Protein AF-A0A7S0FBR9-F1 (afdb_monomer)

Foldseek 3Di:
DVVQLVVQLVQLVVLLVDALALPADVVQLVVVLVLLVVADFKKFWKWAWDAASSRFIDIFIWIHSQQWIWFQASQNHQQTAIDIGGDPDDPVRIDTDDMATCDPQLSVLSSLNGRGRSHHLFQHGRQQSSLCSRAVFRADPLCFVVRRSVVSNVVVCPVPPCNLNGRPDGPSSDDDDDKDALANVDAAQWAFDAKDQADDCCLAPVQEAEEEEAAAQPLCLQVLVCLNGSMNRDDDDPDPARPDNGKMWTWTWHQFLNDIHIYIYIDADGQPHVSDDNVRSLRRVLSNCLRHHQWHFAYEYGAEDDDDPSRLVSLLVVCVLLVCVPDCNVLRYAYEHEQCLPPDPVVQVVVLVVSCVSNVRDWDWDWFFPCSASLCVSVVHPHGDIDIATSGGYAYDDPPDHCVSRVVRSSNSRRNRRYGDPDTRGSDSPPDPPPD

InterPro domains:
  IPR006703 AIG1-type guanine nucleotide-binding (G) domain [PF04548] (210-356)
  IPR027417 P-loop containing nucleoside triphosphate hydrolase [G3DSA:3.40.50.300] (208-371)
  IPR027417 P-loop containing nucleoside triphosphate hydrolase [SSF52540] (207-359)
  IPR045058 GTPase GIMA/IAN/Toc [PTHR10903] (210-354)

Radius of gyration: 23.13 Å; Cα contacts (8 Å, |Δi|>4): 843; chains: 1; bounding box: 63×44×62 Å

pLDDT: mean 87.56, std 11.51, range [26.27, 97.88]

Nearest PDB structures (foldseek):
  3zjc-assembly3_E  TM=7.339E-01  e=1.120E-08  Homo sapiens
  3zjc-assembly4_C  TM=7.347E-01  e=1.974E-08  Homo sapiens
  3zjc-assembly2_B  TM=7.304E-01  e=1.974E-08  Homo sapiens
  6z3e-assembly1_A  TM=7.157E-01  e=1.434E-07  Homo sapiens
  3zjc-assembly5_D  TM=6.603E-01  e=1.166E-06  Homo sapiens

Secondary structure (DSSP, 8-state):
-HHHHHHHHHHHHHHHSS-SS----HHHHHHHHHHHTT--SEEEEEEEEEE-TTS-EEEEEEEE-SSEEEEETTSSSTT--EEEEE----GGGSEEEEEEE--HHHHHHHHHHTT----BTTTB-HHHHHHHHHHS----GGGSTT-HHHHHHHHHHTT-TTGGGTTPPPGGGSPPP---BSSTTS--SSEEEEEESS--HHHHHSS-EEEEEE-BTTSSHHHHHHHHTTB--S-----SS-S--S-EEEEEEEEETTEEEEEEEEEPPPBT-TTS-HHHHHHHHHHHHHHH-SEESEEEEEE-SPPPHHHHHHHHHHHHHTTTTSTTGGGGEEEEE---TTS-HHHHHHHHHHHHHHHTPPP-EEEEEGGGSHHHHHTT----PEEEEESEEE----TT--HHHHHHHHHHHHHHHS---SSPEE--SS------

Sequence (436 aa):
MGSQNSALVNEEKKTWDLPHSLQIDNTRKFEQEKLLTRFKQDLFLCWVPYNLASGMPARHYFITDWSQMITFGNGTSVAARVEVKPCSYSKDQVSTEKCVKCSDEVRSRMAEVCGAKGHSFCLRNSEHMCKYIATGSWVSTQMFPQGFLMDIFKPAMDGHQKMPLINTPPEELKKKHIVRPVYPDQGHYVKYIGTKTVLLDEEANRGSFNVVLLGPTGSGKSSLINLLYNRTVCPSAASPTSVTRHMRITQGTAIVSGVERAVNIIDSIGFCDSELTPSEVMTAIKQHLKLTFLEVDKVVMVCSGRLEVAQQTAMRQIMAWLKYSEGMNHANFVIVYNKADALSEAHREEYLAQVCTLLGAKSSHLKTEKSLLPSSRLKGLTANPTNVMPLQIAVGFPPNEPYAKVMEDHQLLLDVILHETAKRLRIDPQSSCVLL

Structure (mmCIF, N/CA/C/O backbone):
data_AF-A0A7S0FBR9-F1
#
_entry.id   AF-A0A7S0FBR9-F1
#
loop_
_atom_site.group_PDB
_atom_site.id
_atom_site.type_symbol
_atom_site.label_atom_id
_atom_site.label_alt_id
_atom_site.label_comp_id
_atom_site.label_asym_id
_atom_site.label_entity_id
_atom_site.label_seq_id
_atom_site.pdbx_PDB_ins_code
_atom_site.Cartn_x
_atom_site.Cartn_y
_atom_site.Cartn_z
_atom_site.occupancy
_atom_site.B_iso_or_equiv
_atom_site.auth_seq_id
_atom_site.auth_comp_id
_atom_site.auth_asym_id
_atom_site.auth_atom_id
_atom_site.pdbx_PDB_model_num
ATOM 1 N N . MET A 1 1 ? 16.342 21.714 -27.115 1.00 46.44 1 MET A N 1
ATOM 2 C CA . MET A 1 1 ? 15.858 20.983 -25.920 1.00 46.44 1 MET A CA 1
ATOM 3 C C . MET A 1 1 ? 14.335 21.055 -25.750 1.00 46.44 1 MET A C 1
ATOM 5 O O . MET A 1 1 ? 13.734 20.010 -25.550 1.00 46.44 1 MET A O 1
ATOM 9 N N . GLY A 1 2 ? 13.675 22.216 -25.902 1.00 55.00 2 GLY A N 1
ATOM 10 C CA . GLY A 1 2 ? 12.210 22.328 -25.718 1.00 55.00 2 GLY A CA 1
ATOM 11 C C . GLY A 1 2 ? 11.325 21.502 -26.676 1.00 55.00 2 GLY A C 1
ATOM 12 O O . GLY A 1 2 ? 10.331 20.928 -26.242 1.00 55.00 2 GLY A O 1
ATOM 13 N N . SER A 1 3 ? 11.693 21.370 -27.957 1.00 58.66 3 SER A N 1
ATOM 14 C CA . SER A 1 3 ? 10.888 20.640 -28.958 1.00 58.66 3 SER A CA 1
ATOM 15 C C . SER A 1 3 ? 10.931 19.113 -28.804 1.00 58.66 3 SER A C 1
ATOM 17 O O . SER A 1 3 ? 9.904 18.454 -28.939 1.00 58.66 3 SER A O 1
ATOM 19 N N . GLN A 1 4 ? 12.093 18.541 -28.476 1.00 58.50 4 GLN A N 1
ATOM 20 C CA . GLN A 1 4 ? 12.256 17.092 -28.291 1.00 58.50 4 GLN A CA 1
ATOM 21 C C . GLN A 1 4 ? 11.652 16.592 -26.971 1.00 58.50 4 GLN A C 1
ATOM 23 O O . GLN A 1 4 ? 11.075 15.507 -26.946 1.00 58.50 4 GLN A O 1
ATOM 28 N N . ASN A 1 5 ? 11.704 17.394 -25.898 1.00 67.38 5 ASN A N 1
ATOM 29 C CA . ASN A 1 5 ? 10.950 17.112 -24.670 1.00 67.38 5 ASN A CA 1
ATOM 30 C C . ASN A 1 5 ? 9.440 17.067 -24.954 1.00 67.38 5 ASN A C 1
ATOM 32 O O . ASN A 1 5 ? 8.764 16.136 -24.525 1.00 67.38 5 ASN A O 1
ATOM 36 N N . SER A 1 6 ? 8.921 18.020 -25.737 1.00 74.25 6 SER A N 1
ATOM 37 C CA . SER A 1 6 ? 7.511 18.027 -26.151 1.00 74.25 6 SER A CA 1
ATOM 38 C C . SER A 1 6 ? 7.137 16.776 -26.957 1.00 74.25 6 SER A C 1
ATOM 40 O O . SER A 1 6 ? 6.107 16.162 -26.692 1.00 74.25 6 SER A O 1
ATOM 42 N N . ALA A 1 7 ? 7.995 16.331 -27.883 1.00 82.81 7 ALA A N 1
ATOM 43 C CA . ALA A 1 7 ? 7.756 15.114 -28.661 1.00 82.81 7 ALA A CA 1
ATOM 44 C C . ALA A 1 7 ? 7.658 13.855 -27.781 1.00 82.81 7 ALA A C 1
ATOM 46 O O . ALA A 1 7 ? 6.695 13.103 -27.917 1.00 82.81 7 ALA A O 1
ATOM 47 N N . LEU A 1 8 ? 8.597 13.665 -26.845 1.00 84.88 8 LEU A N 1
ATOM 48 C CA . LEU A 1 8 ? 8.590 12.533 -25.912 1.00 84.88 8 LEU A CA 1
ATOM 49 C C . LEU A 1 8 ? 7.346 12.543 -25.014 1.00 84.88 8 LEU A C 1
ATOM 51 O O . LEU A 1 8 ? 6.692 11.518 -24.846 1.00 84.88 8 LEU A O 1
ATOM 55 N N . VAL A 1 9 ? 6.990 13.710 -24.470 1.00 88.19 9 VAL A N 1
ATOM 56 C CA . VAL A 1 9 ? 5.781 13.881 -23.651 1.00 88.19 9 VAL A CA 1
ATOM 57 C C . VAL A 1 9 ? 4.522 13.567 -24.458 1.00 88.19 9 VAL A C 1
ATOM 59 O O . VAL A 1 9 ? 3.623 12.903 -23.952 1.00 88.19 9 VAL A O 1
ATOM 62 N N . ASN A 1 10 ? 4.446 14.001 -25.716 1.00 88.06 10 ASN A N 1
ATOM 63 C CA . ASN A 1 10 ? 3.305 13.709 -26.583 1.00 88.06 10 ASN A CA 1
ATOM 64 C C . ASN A 1 10 ? 3.215 12.223 -26.947 1.00 88.06 10 ASN A C 1
ATOM 66 O O . ASN A 1 10 ? 2.115 11.696 -27.090 1.00 88.06 10 ASN A O 1
ATOM 70 N N . GLU A 1 11 ? 4.348 11.537 -27.098 1.00 87.94 11 GLU A N 1
ATOM 71 C CA . GLU A 1 11 ? 4.377 10.089 -27.307 1.00 87.94 11 GLU A CA 1
ATOM 72 C C . GLU A 1 11 ? 3.909 9.338 -26.054 1.00 87.94 11 GLU A C 1
ATOM 74 O O . GLU A 1 11 ? 3.064 8.449 -26.142 1.00 87.94 11 GLU A O 1
ATOM 79 N N . GLU A 1 12 ? 4.391 9.753 -24.884 1.00 90.94 12 GLU A N 1
ATOM 80 C CA . GLU A 1 12 ? 4.019 9.192 -23.586 1.00 90.94 12 GLU A CA 1
ATOM 81 C C . GLU A 1 12 ? 2.529 9.420 -23.276 1.00 90.94 12 GLU A C 1
ATOM 83 O O . GLU A 1 12 ? 1.862 8.492 -22.819 1.00 90.94 12 GLU A O 1
ATOM 88 N N . LYS A 1 13 ? 1.962 10.587 -23.618 1.00 90.19 13 LYS A N 1
ATOM 89 C CA . LYS A 1 13 ? 0.523 10.886 -23.475 1.00 90.19 13 LYS A CA 1
ATOM 90 C C . LYS A 1 13 ? -0.373 9.858 -24.162 1.00 90.19 13 LYS A C 1
ATOM 92 O O . LYS A 1 13 ? -1.368 9.442 -23.579 1.00 90.19 13 LYS A O 1
ATOM 97 N N . LYS A 1 14 ? 0.023 9.357 -25.339 1.00 89.88 14 LYS A N 1
ATOM 98 C CA . LYS A 1 14 ? -0.728 8.300 -26.043 1.00 89.88 14 LYS A CA 1
ATOM 99 C C . LYS A 1 14 ? -0.854 7.026 -25.205 1.00 89.88 14 LYS A C 1
ATOM 101 O O . LYS A 1 14 ? -1.811 6.277 -25.361 1.00 89.88 14 LYS A O 1
ATOM 106 N N . THR A 1 15 ? 0.102 6.761 -24.312 1.00 89.00 15 THR A N 1
ATOM 107 C CA . THR A 1 15 ? 0.052 5.608 -23.400 1.00 89.00 15 THR A CA 1
ATOM 108 C C . THR A 1 15 ? -0.867 5.840 -22.199 1.00 89.00 15 THR A C 1
ATOM 110 O O . THR A 1 15 ? -1.309 4.869 -21.578 1.00 89.00 15 THR A O 1
ATOM 113 N N . TRP A 1 16 ? -1.157 7.101 -21.865 1.00 88.56 16 TRP A N 1
ATOM 114 C CA . TRP A 1 16 ? -2.051 7.485 -20.773 1.00 88.56 16 TRP A CA 1
ATOM 115 C C . TRP A 1 16 ? -3.523 7.384 -21.172 1.00 88.56 16 TRP A C 1
ATOM 117 O O . TRP A 1 16 ? -4.364 7.170 -20.304 1.00 88.56 16 TRP A O 1
ATOM 127 N N . ASP A 1 17 ? -3.836 7.465 -22.464 1.00 84.06 17 ASP A N 1
ATOM 128 C CA . ASP A 1 17 ? -5.194 7.233 -22.977 1.00 84.06 17 ASP A CA 1
ATOM 129 C C . ASP A 1 17 ? -5.582 5.745 -22.961 1.00 84.06 17 ASP A C 1
ATOM 131 O O . ASP A 1 17 ? -6.758 5.387 -23.029 1.00 84.06 17 ASP A O 1
ATOM 135 N N . LEU A 1 18 ? -4.597 4.854 -22.828 1.00 87.62 18 LEU A N 1
ATOM 136 C CA . LEU A 1 18 ? -4.809 3.412 -22.789 1.00 87.62 18 LEU A CA 1
ATOM 137 C C . LEU A 1 18 ? -5.137 2.908 -21.366 1.00 87.62 18 LEU A C 1
ATOM 139 O O . LEU A 1 18 ? -4.832 3.561 -20.355 1.00 87.62 18 LEU A O 1
ATOM 143 N N . PRO A 1 19 ? -5.745 1.710 -21.245 1.00 89.94 19 PRO A N 1
ATOM 144 C CA . PRO A 1 19 ? -5.889 1.026 -19.963 1.00 89.94 19 PRO A CA 1
ATOM 145 C C . PRO A 1 19 ? -4.542 0.844 -19.251 1.00 89.94 19 PRO A C 1
ATOM 147 O O . PRO A 1 19 ? -3.495 0.708 -19.888 1.00 89.94 19 PRO A O 1
ATOM 150 N N . HIS A 1 20 ? -4.560 0.812 -17.913 1.00 92.31 20 HIS A N 1
ATOM 151 C CA . HIS A 1 20 ? -3.345 0.616 -17.116 1.00 92.31 20 HIS A CA 1
ATOM 152 C C . HIS A 1 20 ? -2.893 -0.848 -17.131 1.00 92.31 20 HIS A C 1
ATOM 154 O O . HIS A 1 20 ? -3.132 -1.603 -16.195 1.00 92.31 20 HIS A O 1
ATOM 160 N N . SER A 1 21 ? -2.283 -1.250 -18.242 1.00 94.19 21 SER A N 1
ATOM 161 C CA . SER A 1 21 ? -2.030 -2.646 -18.600 1.00 94.19 21 SER A CA 1
ATOM 162 C C . SER A 1 21 ? -0.636 -2.815 -19.208 1.00 94.19 21 SER A C 1
ATOM 164 O O . SER A 1 21 ? -0.126 -1.929 -19.900 1.00 94.19 21 SER A O 1
ATOM 166 N N . LEU A 1 22 ? -0.024 -3.973 -18.957 1.00 95.12 22 LEU A N 1
ATOM 167 C CA . LEU A 1 22 ? 1.226 -4.419 -19.582 1.00 95.12 22 LEU A CA 1
ATOM 168 C C . LEU A 1 22 ? 1.054 -4.825 -21.053 1.00 95.12 22 LEU A C 1
ATOM 170 O O . LEU A 1 22 ? 2.051 -4.981 -21.763 1.00 95.12 22 LEU A O 1
ATOM 174 N N . GLN A 1 23 ? -0.189 -4.969 -21.517 1.00 94.81 23 GLN A N 1
ATOM 175 C CA . GLN A 1 23 ? -0.559 -5.336 -22.883 1.00 94.81 23 GLN A CA 1
ATOM 176 C C . GLN A 1 23 ? 0.119 -6.636 -23.341 1.00 94.81 23 GLN A C 1
ATOM 178 O O . GLN A 1 23 ? 0.731 -6.683 -24.405 1.00 94.81 23 GLN A O 1
ATOM 183 N N . ILE A 1 24 ? 0.052 -7.682 -22.517 1.00 96.31 24 ILE A N 1
ATOM 184 C CA . ILE A 1 24 ? 0.791 -8.934 -22.730 1.00 96.31 24 ILE A CA 1
ATOM 185 C C . ILE A 1 24 ? 0.523 -9.539 -24.119 1.00 96.31 24 ILE A C 1
ATOM 187 O O . ILE A 1 24 ? -0.613 -9.836 -24.488 1.00 96.31 24 ILE A O 1
ATOM 191 N N . ASP A 1 25 ? 1.595 -9.761 -24.877 1.00 96.75 25 ASP A N 1
ATOM 192 C CA . ASP A 1 25 ? 1.605 -10.593 -26.077 1.00 96.75 25 ASP A CA 1
ATOM 193 C C . ASP A 1 25 ? 1.831 -12.056 -25.673 1.00 96.75 25 ASP A C 1
ATOM 195 O O . ASP A 1 25 ? 2.936 -12.443 -25.288 1.00 96.75 25 ASP A O 1
ATOM 199 N N . ASN A 1 26 ? 0.774 -12.870 -25.751 1.00 96.31 26 ASN A N 1
ATOM 200 C CA . ASN A 1 26 ? 0.806 -14.266 -25.304 1.00 96.31 26 ASN A CA 1
ATOM 201 C C . ASN A 1 26 ? 1.769 -15.145 -26.115 1.00 96.31 26 ASN A C 1
ATOM 203 O O . ASN A 1 26 ? 2.343 -16.081 -25.559 1.00 96.31 26 ASN A O 1
ATOM 207 N N . THR A 1 27 ? 1.989 -14.837 -27.397 1.00 96.38 27 THR A N 1
ATOM 208 C CA . THR A 1 27 ? 2.931 -15.589 -28.239 1.00 96.38 27 THR A CA 1
ATOM 209 C C . THR A 1 27 ? 4.352 -15.358 -27.741 1.00 96.38 27 THR A C 1
ATOM 211 O O . THR A 1 27 ? 5.074 -16.305 -27.434 1.00 96.38 27 THR A O 1
ATOM 214 N N . ARG A 1 28 ? 4.724 -14.086 -27.546 1.00 95.50 28 ARG A N 1
ATOM 215 C CA . ARG A 1 28 ? 6.041 -13.725 -26.998 1.00 95.50 28 ARG A CA 1
ATOM 216 C C . ARG A 1 28 ? 6.215 -14.192 -25.561 1.00 95.50 28 ARG A C 1
ATOM 218 O O . ARG A 1 28 ? 7.310 -14.604 -25.192 1.00 95.50 28 ARG A O 1
ATOM 225 N N . LYS A 1 29 ? 5.158 -14.127 -24.748 1.00 97.25 29 LYS A N 1
ATOM 226 C CA . LYS A 1 29 ? 5.178 -14.620 -23.369 1.00 97.25 29 LYS A CA 1
ATOM 227 C C . LYS A 1 29 ? 5.584 -16.090 -23.327 1.00 97.25 29 LYS A C 1
ATOM 229 O O . LYS A 1 29 ? 6.539 -16.425 -22.636 1.00 97.25 29 LYS A O 1
ATOM 234 N N . PHE A 1 30 ? 4.932 -16.929 -24.129 1.00 96.38 30 PHE A N 1
ATOM 235 C CA . PHE A 1 30 ? 5.232 -18.358 -24.205 1.00 96.38 30 PHE A CA 1
ATOM 236 C C . PHE A 1 30 ? 6.679 -18.648 -24.637 1.00 96.38 30 PHE A C 1
ATOM 238 O O . PHE A 1 30 ? 7.314 -19.574 -24.132 1.00 96.38 30 PHE A O 1
ATOM 245 N N . GLU A 1 31 ? 7.231 -17.860 -25.561 1.00 96.38 31 GLU A N 1
ATOM 246 C CA . GLU A 1 31 ? 8.634 -17.985 -25.971 1.00 96.38 31 GLU A CA 1
ATOM 247 C C . GLU A 1 31 ? 9.604 -17.553 -24.863 1.00 96.38 31 GLU A C 1
ATOM 249 O O . GLU A 1 31 ? 10.585 -18.247 -24.593 1.00 96.38 31 GLU A O 1
ATOM 254 N N . GLN A 1 32 ? 9.322 -16.431 -24.197 1.00 97.06 32 GLN A N 1
ATOM 255 C CA . GLN A 1 32 ? 10.172 -15.866 -23.147 1.00 97.06 32 GLN A CA 1
ATOM 256 C C . GLN A 1 32 ? 10.174 -16.702 -21.869 1.00 97.06 32 GLN A C 1
ATOM 258 O O . GLN A 1 32 ? 11.232 -16.877 -21.268 1.00 97.06 32 GLN A O 1
ATOM 263 N N . GLU A 1 33 ? 9.036 -17.277 -21.479 1.00 96.25 33 GLU A N 1
ATOM 264 C CA . GLU A 1 33 ? 8.934 -18.144 -20.300 1.00 96.25 33 GLU A CA 1
ATOM 265 C C . GLU A 1 33 ? 9.894 -19.337 -20.381 1.00 96.25 33 GLU A C 1
ATOM 267 O O . GLU A 1 33 ? 10.550 -19.679 -19.394 1.00 96.25 33 GLU A O 1
ATOM 272 N N . LYS A 1 34 ? 10.081 -19.914 -21.576 1.00 96.25 34 LYS A N 1
ATOM 273 C CA . LYS A 1 34 ? 11.057 -20.994 -21.801 1.00 96.25 34 LYS A CA 1
ATOM 274 C C . LYS A 1 34 ? 12.487 -20.543 -21.498 1.00 96.25 34 LYS A C 1
ATOM 276 O O . LY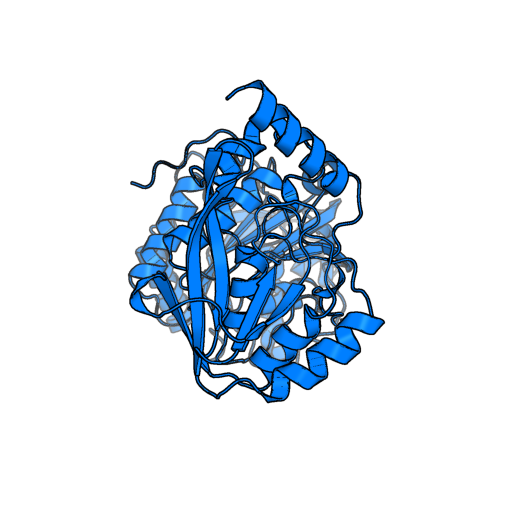S A 1 34 ? 13.287 -21.323 -20.981 1.00 96.25 34 LYS A O 1
ATOM 281 N N . LEU A 1 35 ? 12.814 -19.285 -21.792 1.00 96.31 35 LEU A N 1
ATOM 282 C CA . LEU A 1 35 ? 14.1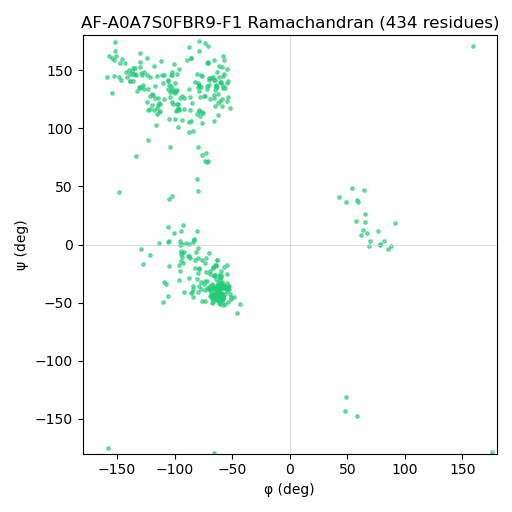41 -18.712 -21.562 1.00 96.31 35 LEU A CA 1
ATOM 283 C C . LEU A 1 35 ? 14.419 -18.456 -20.077 1.00 96.31 35 LEU A C 1
ATOM 285 O O . LEU A 1 35 ? 15.583 -18.467 -19.680 1.00 96.31 35 LEU A O 1
ATOM 289 N N . LEU A 1 36 ? 13.386 -18.293 -19.241 1.00 95.88 36 LEU A N 1
ATOM 290 C CA . LEU A 1 36 ? 13.555 -18.043 -17.803 1.00 95.88 36 LEU A CA 1
ATOM 291 C C . LEU A 1 36 ? 14.281 -19.186 -17.083 1.00 95.88 36 LEU A C 1
ATOM 293 O O . LEU A 1 36 ? 14.952 -18.962 -16.077 1.00 95.88 36 LEU A O 1
ATOM 297 N N . THR A 1 37 ? 14.199 -20.409 -17.612 1.00 93.56 37 THR A N 1
ATOM 298 C CA . THR A 1 37 ? 14.921 -21.583 -17.088 1.00 93.56 37 THR A CA 1
ATOM 299 C C . THR A 1 37 ? 16.444 -21.456 -17.185 1.00 93.56 37 THR A C 1
ATOM 301 O O . THR A 1 37 ? 17.159 -22.148 -16.469 1.00 93.56 37 THR A O 1
ATOM 304 N N . ARG A 1 38 ? 16.951 -20.548 -18.031 1.00 95.62 38 ARG A N 1
ATOM 305 C CA . ARG A 1 38 ? 18.389 -20.313 -18.239 1.00 95.62 38 ARG A CA 1
ATOM 306 C C . ARG A 1 38 ? 19.017 -19.393 -17.192 1.00 95.62 38 ARG A C 1
ATOM 308 O O . ARG A 1 38 ? 20.241 -19.305 -17.146 1.00 95.62 38 ARG A O 1
ATOM 315 N N . PHE A 1 39 ? 18.205 -18.692 -16.399 1.00 96.69 39 PHE A N 1
ATOM 316 C CA . PHE A 1 39 ? 18.708 -17.846 -15.319 1.00 96.69 39 PHE A CA 1
ATOM 317 C C . PHE A 1 39 ? 19.243 -18.695 -14.167 1.00 96.69 39 PHE A C 1
ATOM 319 O O . PHE A 1 39 ? 18.607 -19.658 -13.730 1.00 96.69 39 PHE A O 1
ATOM 326 N N . LYS A 1 40 ? 20.401 -18.292 -13.650 1.00 95.69 40 LYS A N 1
ATOM 327 C CA . LYS A 1 40 ? 21.041 -18.851 -12.460 1.00 95.69 40 LYS A CA 1
ATOM 328 C C . LYS A 1 40 ? 20.314 -18.429 -11.181 1.00 95.69 40 LYS A C 1
ATOM 330 O O . LYS A 1 40 ? 19.414 -17.591 -11.179 1.00 95.69 40 LYS A O 1
ATOM 335 N N . GLN A 1 41 ? 20.762 -19.009 -10.069 1.00 94.19 41 GLN A N 1
ATOM 336 C CA . GLN A 1 41 ? 20.205 -18.756 -8.743 1.00 94.19 41 GLN A CA 1
ATOM 337 C C . GLN A 1 41 ? 20.367 -17.300 -8.285 1.00 94.19 41 GLN A C 1
ATOM 339 O O . GLN A 1 41 ? 19.482 -16.789 -7.607 1.00 94.19 41 GLN A O 1
ATOM 344 N N . ASP A 1 42 ? 21.476 -16.644 -8.627 1.00 97.06 42 ASP A N 1
ATOM 345 C CA . ASP A 1 42 ? 21.775 -15.286 -8.166 1.00 97.06 42 ASP A CA 1
ATOM 346 C C . ASP A 1 42 ? 21.403 -14.265 -9.231 1.00 97.06 42 ASP A C 1
ATOM 348 O O . ASP A 1 42 ? 22.004 -14.228 -10.306 1.00 97.06 42 ASP A O 1
ATOM 352 N N . LEU A 1 43 ? 20.413 -13.435 -8.909 1.00 97.38 43 LEU A N 1
ATOM 353 C CA . LEU A 1 43 ? 19.936 -12.349 -9.750 1.00 97.38 43 LEU A CA 1
ATOM 354 C C . LEU A 1 43 ? 20.329 -11.006 -9.152 1.00 97.38 43 LEU A C 1
ATOM 356 O O . LEU A 1 43 ? 20.318 -10.809 -7.938 1.00 97.38 43 LEU A O 1
ATOM 360 N N . PHE A 1 44 ? 20.611 -10.055 -10.025 1.00 97.38 44 PHE A N 1
ATOM 361 C CA . PHE A 1 44 ? 21.038 -8.714 -9.677 1.00 97.38 44 PHE A CA 1
ATOM 362 C C . PHE A 1 44 ? 20.083 -7.713 -10.319 1.00 97.38 44 PHE A C 1
ATOM 364 O O . PHE A 1 44 ? 19.880 -7.719 -11.534 1.00 97.38 44 PHE A O 1
ATOM 371 N N . LEU A 1 45 ? 19.478 -6.871 -9.482 1.00 96.81 45 LEU A N 1
ATOM 372 C CA . LEU A 1 45 ? 18.784 -5.660 -9.895 1.00 96.81 45 LEU A CA 1
ATOM 373 C C . LEU A 1 45 ? 19.839 -4.605 -10.191 1.00 96.81 45 LEU A C 1
ATOM 375 O O . LEU A 1 45 ? 20.506 -4.116 -9.277 1.00 96.81 45 LEU A O 1
ATOM 379 N N . CYS A 1 46 ? 19.980 -4.271 -11.466 1.00 96.81 46 CYS A N 1
ATOM 380 C CA . CYS A 1 46 ? 20.990 -3.350 -11.951 1.00 96.81 46 CYS A CA 1
ATOM 381 C C . CYS A 1 46 ? 20.351 -2.205 -12.728 1.00 96.81 46 CYS A C 1
ATOM 383 O O . CYS A 1 46 ? 19.228 -2.310 -13.229 1.00 96.81 46 CYS A O 1
ATOM 385 N N . TRP A 1 47 ? 21.101 -1.119 -12.860 1.00 95.81 47 TRP A N 1
ATOM 386 C CA . TRP A 1 47 ? 20.753 -0.033 -13.756 1.00 95.81 47 TRP A CA 1
ATOM 387 C C . TRP A 1 47 ? 21.986 0.578 -14.416 1.00 95.81 47 TRP A C 1
ATOM 389 O O . TRP A 1 47 ? 23.105 0.505 -13.900 1.00 95.81 47 TRP A O 1
ATOM 399 N N . VAL A 1 48 ? 21.754 1.207 -15.567 1.00 94.31 48 VAL A N 1
ATOM 400 C CA . VAL A 1 48 ? 22.730 2.043 -16.276 1.00 94.31 48 VAL A CA 1
ATOM 401 C C . VAL A 1 48 ? 22.157 3.440 -16.507 1.00 94.31 48 VAL A C 1
ATOM 403 O O . VAL A 1 48 ? 20.941 3.576 -16.700 1.00 94.31 48 VAL A O 1
ATOM 406 N N . PRO A 1 49 ? 22.989 4.494 -16.470 1.00 91.88 49 PRO A N 1
ATOM 407 C CA . PRO A 1 49 ? 22.552 5.811 -16.900 1.00 91.88 49 PRO A CA 1
ATOM 408 C C . PRO A 1 49 ? 22.264 5.783 -18.403 1.00 91.88 49 PRO A C 1
ATOM 410 O O . PRO A 1 49 ? 22.986 5.158 -19.180 1.00 91.88 49 PRO A O 1
ATOM 413 N N . TYR A 1 50 ? 21.216 6.479 -18.820 1.00 86.31 50 TYR A N 1
ATOM 414 C CA . TYR A 1 50 ? 20.929 6.712 -20.228 1.00 86.31 50 TYR A CA 1
ATOM 415 C C . TYR A 1 50 ? 20.300 8.087 -20.407 1.00 86.31 50 TYR A C 1
ATOM 417 O O . TYR A 1 50 ? 19.742 8.659 -19.472 1.00 86.31 50 TYR A O 1
ATOM 425 N N . ASN A 1 51 ? 20.379 8.601 -21.629 1.00 84.06 51 ASN A N 1
ATOM 426 C CA . ASN A 1 51 ? 19.647 9.796 -22.005 1.00 84.06 51 ASN A CA 1
ATOM 427 C C . ASN A 1 51 ? 18.395 9.380 -22.766 1.00 84.06 51 ASN A C 1
ATOM 429 O O . ASN A 1 51 ? 18.461 8.593 -23.714 1.00 84.06 51 ASN A O 1
ATOM 433 N N . LEU A 1 52 ? 17.257 9.928 -22.356 1.00 80.06 52 LEU A N 1
ATOM 434 C CA . LEU A 1 52 ? 16.034 9.866 -23.143 1.00 80.06 52 LEU A CA 1
ATOM 435 C C . LEU A 1 52 ? 16.277 10.508 -24.514 1.00 80.06 52 LEU A C 1
ATOM 437 O O . LEU A 1 52 ? 17.209 11.296 -24.683 1.00 80.06 52 LEU A O 1
ATOM 441 N N . ALA A 1 53 ? 15.409 10.232 -25.489 1.00 68.88 53 ALA A N 1
ATOM 442 C CA . ALA A 1 53 ? 15.502 10.832 -26.826 1.00 68.88 53 ALA A CA 1
ATOM 443 C C . ALA A 1 53 ? 15.543 12.378 -26.809 1.00 68.88 53 ALA A C 1
ATOM 445 O O . ALA A 1 53 ? 15.967 13.003 -27.775 1.00 68.88 53 ALA A O 1
ATOM 446 N N . SER A 1 54 ? 15.133 12.996 -25.699 1.00 66.19 54 SER A N 1
ATOM 447 C CA . SER A 1 54 ? 15.198 14.432 -25.462 1.00 66.19 54 SER A CA 1
ATOM 448 C C . SER A 1 54 ? 16.509 14.955 -24.851 1.00 66.19 54 SER A C 1
ATOM 450 O O . SER A 1 54 ? 16.627 16.155 -24.602 1.00 66.19 54 SER A O 1
ATOM 452 N N . GLY A 1 55 ? 17.488 14.080 -24.599 1.00 72.94 55 GLY A N 1
ATOM 453 C CA . GLY A 1 55 ? 18.772 14.407 -23.970 1.00 72.94 55 GLY A CA 1
ATOM 454 C C . GLY A 1 55 ? 18.733 14.487 -22.440 1.00 72.94 55 GLY A C 1
ATOM 455 O O . GLY A 1 55 ? 19.748 14.806 -21.830 1.00 72.94 55 GLY A O 1
ATOM 456 N N . MET A 1 56 ? 17.584 14.207 -21.819 1.00 78.75 56 MET A N 1
ATOM 457 C CA . MET A 1 56 ? 17.418 14.242 -20.364 1.00 78.75 56 MET A CA 1
ATOM 458 C C . MET A 1 56 ? 17.913 12.942 -19.710 1.00 78.75 56 MET A C 1
ATOM 460 O O . MET A 1 56 ? 17.631 11.863 -20.244 1.00 78.75 56 MET A O 1
ATOM 464 N N . PRO A 1 57 ? 18.596 13.020 -18.553 1.00 86.62 57 PRO A N 1
ATOM 465 C CA . PRO A 1 57 ? 19.120 11.844 -17.875 1.00 86.62 57 PRO A CA 1
ATOM 466 C C . PRO A 1 57 ? 17.992 11.001 -17.280 1.00 86.62 57 PRO A C 1
ATOM 468 O O . PRO A 1 57 ? 17.028 11.525 -16.728 1.00 86.62 57 PRO A O 1
ATOM 471 N N . ALA A 1 58 ? 18.143 9.686 -17.352 1.00 90.38 58 ALA A N 1
ATOM 472 C CA . ALA A 1 58 ? 17.312 8.705 -16.672 1.00 90.38 58 ALA A CA 1
ATOM 473 C C . ALA A 1 58 ? 18.137 7.436 -16.389 1.00 90.38 58 ALA A C 1
ATOM 475 O O . ALA A 1 58 ? 19.299 7.309 -16.787 1.00 90.38 58 ALA A O 1
ATOM 476 N N . ARG A 1 59 ? 17.550 6.482 -15.668 1.00 93.00 59 ARG A N 1
ATOM 477 C CA . ARG A 1 59 ? 18.162 5.187 -15.347 1.00 93.00 59 ARG A CA 1
ATOM 478 C C . ARG A 1 59 ? 17.363 4.053 -15.954 1.00 93.00 59 ARG A C 1
ATOM 480 O O . ARG A 1 59 ? 16.148 3.957 -15.757 1.00 93.00 59 ARG A O 1
ATOM 487 N N . HIS A 1 60 ? 18.048 3.215 -16.719 1.00 94.06 60 HIS A N 1
ATOM 488 C CA . HIS A 1 60 ? 17.454 2.050 -17.345 1.00 94.06 60 HIS A CA 1
ATOM 489 C C . HIS A 1 60 ? 17.750 0.838 -16.477 1.00 94.06 60 HIS A C 1
ATOM 491 O O . HIS A 1 60 ? 18.915 0.501 -16.265 1.00 94.06 60 HIS A O 1
ATOM 497 N N . TYR A 1 61 ? 16.693 0.222 -15.963 1.00 96.06 61 TYR A N 1
ATOM 498 C CA . TYR A 1 61 ? 16.772 -0.894 -15.033 1.00 96.06 61 TYR A CA 1
ATOM 499 C C . TYR A 1 61 ? 16.614 -2.234 -15.742 1.00 96.06 61 TYR A C 1
ATOM 501 O O . TYR A 1 61 ? 15.849 -2.358 -16.697 1.00 96.06 61 TYR A O 1
ATOM 509 N N . PHE A 1 62 ? 17.303 -3.250 -15.233 1.00 97.12 62 PHE A N 1
ATOM 510 C CA . PHE A 1 62 ? 17.198 -4.628 -15.700 1.00 97.12 62 PHE A CA 1
ATOM 511 C C . PHE A 1 62 ? 17.535 -5.613 -14.577 1.00 97.12 62 PHE A C 1
ATOM 513 O O . PHE A 1 62 ? 18.216 -5.274 -13.607 1.00 97.12 62 PHE A O 1
ATOM 520 N N . ILE A 1 63 ? 17.067 -6.852 -14.722 1.00 97.75 63 ILE A N 1
ATOM 521 C CA . ILE A 1 63 ? 17.470 -7.977 -13.871 1.00 97.75 63 ILE A CA 1
ATOM 522 C C . ILE A 1 63 ? 18.439 -8.844 -14.668 1.00 97.75 63 ILE A C 1
ATOM 524 O O . ILE A 1 63 ? 18.137 -9.192 -15.809 1.00 97.75 63 ILE A O 1
ATOM 528 N N . THR A 1 64 ? 19.582 -9.203 -14.088 1.00 97.19 64 THR A N 1
ATOM 529 C CA . THR A 1 64 ? 20.603 -10.035 -14.745 1.00 97.19 64 THR A CA 1
ATOM 530 C C . THR A 1 64 ? 21.209 -11.054 -13.787 1.00 97.19 64 THR A C 1
ATOM 532 O O . THR A 1 64 ? 21.309 -10.794 -12.595 1.00 97.19 64 THR A O 1
ATOM 535 N N . ASP A 1 65 ? 21.644 -12.202 -14.296 1.00 96.38 65 ASP A N 1
ATOM 536 C CA . ASP A 1 65 ? 22.548 -13.135 -13.597 1.00 96.38 65 ASP A CA 1
ATOM 537 C C . ASP A 1 65 ? 23.981 -13.087 -14.179 1.00 96.38 65 ASP A C 1
ATOM 539 O O . ASP A 1 65 ? 24.797 -13.994 -13.974 1.00 96.38 65 ASP A O 1
ATOM 543 N N . TRP A 1 66 ? 24.258 -12.033 -14.958 1.00 95.75 66 TRP A N 1
ATOM 544 C CA . TRP A 1 66 ? 25.451 -11.805 -15.782 1.00 95.75 66 TRP A CA 1
ATOM 545 C C . TRP A 1 66 ? 25.597 -12.721 -17.009 1.00 95.75 66 TRP A C 1
ATOM 547 O O . TRP A 1 66 ? 26.543 -12.561 -17.772 1.00 95.75 66 TRP A O 1
ATOM 557 N N . SER A 1 67 ? 24.670 -13.655 -17.232 1.00 95.25 67 SER A N 1
ATOM 558 C CA . SER A 1 67 ? 24.566 -14.505 -18.430 1.00 95.25 67 SER A CA 1
ATOM 559 C C . SER A 1 67 ? 23.350 -14.116 -19.271 1.00 95.25 67 SER A C 1
ATOM 561 O O . SER A 1 67 ? 23.454 -13.893 -20.475 1.00 95.25 67 SER A O 1
ATOM 563 N N . GLN A 1 68 ? 22.196 -14.000 -18.628 1.00 96.62 68 GLN A N 1
ATOM 564 C CA . GLN A 1 68 ? 20.908 -13.600 -19.163 1.00 96.62 68 GLN A CA 1
ATOM 565 C C . GLN A 1 68 ? 20.453 -12.317 -18.475 1.00 96.62 68 GLN A C 1
ATOM 567 O O . GLN A 1 68 ? 20.796 -12.048 -17.324 1.00 96.62 68 GLN A O 1
ATOM 572 N N . MET A 1 69 ? 19.636 -11.540 -19.173 1.00 96.56 69 MET A N 1
ATOM 573 C CA . MET A 1 69 ? 18.963 -10.377 -18.623 1.00 96.56 69 MET A CA 1
ATOM 574 C C . MET A 1 69 ? 17.506 -10.311 -19.077 1.00 96.56 69 MET A C 1
ATOM 576 O O . MET A 1 69 ? 17.168 -10.745 -20.180 1.00 96.56 69 MET A O 1
ATOM 580 N N . ILE A 1 70 ? 16.655 -9.743 -18.224 1.00 97.69 70 ILE A N 1
ATOM 581 C CA . ILE A 1 70 ? 15.276 -9.364 -18.542 1.00 97.69 70 ILE A CA 1
ATOM 582 C C . ILE A 1 70 ? 15.108 -7.855 -18.342 1.00 97.69 70 ILE A C 1
ATOM 584 O O . ILE A 1 70 ? 15.506 -7.307 -17.311 1.00 97.69 70 ILE A O 1
ATOM 588 N N . THR A 1 71 ? 14.562 -7.173 -19.350 1.00 95.75 71 THR A N 1
ATOM 589 C CA . THR A 1 71 ? 14.417 -5.709 -19.361 1.00 95.75 71 THR A CA 1
ATOM 590 C C . THR A 1 71 ? 13.312 -5.235 -20.311 1.00 95.75 71 THR A C 1
ATOM 592 O O . THR A 1 71 ? 12.925 -5.967 -21.218 1.00 95.75 71 THR A O 1
ATOM 595 N N . PHE A 1 72 ? 12.836 -3.998 -20.148 1.00 92.56 72 PHE A N 1
ATOM 596 C CA . PHE A 1 72 ? 12.038 -3.289 -21.154 1.00 92.56 72 PHE A CA 1
ATOM 597 C C . PHE A 1 72 ? 12.945 -2.699 -22.247 1.00 92.56 72 PHE A C 1
ATOM 599 O O . PHE A 1 72 ? 13.295 -1.521 -22.191 1.00 92.56 72 PHE A O 1
ATOM 606 N N . GLY A 1 73 ? 13.314 -3.496 -23.255 1.00 84.06 73 GLY A N 1
ATOM 607 C CA . GLY A 1 73 ? 14.155 -3.064 -24.378 1.00 84.06 73 GLY A CA 1
ATOM 608 C C . GLY A 1 73 ? 15.401 -2.298 -23.919 1.00 84.06 73 GLY A C 1
ATOM 609 O O . GLY A 1 73 ? 15.965 -2.591 -22.875 1.00 84.06 73 GLY A O 1
ATOM 610 N N . ASN A 1 74 ? 15.814 -1.276 -24.666 1.00 73.00 74 ASN A N 1
ATOM 611 C CA . ASN A 1 74 ? 16.802 -0.292 -24.198 1.00 73.00 74 ASN A CA 1
ATOM 612 C C . ASN A 1 74 ? 16.176 0.829 -23.338 1.00 73.00 74 ASN A C 1
ATOM 614 O O . ASN A 1 74 ? 16.858 1.790 -22.995 1.00 73.00 74 ASN A O 1
ATOM 618 N N . GLY A 1 75 ? 14.875 0.741 -23.034 1.00 66.56 75 GLY A N 1
ATOM 619 C CA . GLY A 1 75 ? 14.129 1.685 -22.201 1.00 66.56 75 GLY A CA 1
ATOM 620 C C . GLY A 1 75 ? 14.042 3.117 -22.719 1.00 66.56 75 GLY A C 1
ATOM 621 O O . GLY A 1 75 ? 13.558 3.967 -21.986 1.00 66.56 75 GLY A O 1
ATOM 622 N N . THR A 1 76 ? 14.491 3.413 -23.941 1.00 71.62 76 THR A N 1
ATOM 623 C CA . THR A 1 76 ? 14.558 4.792 -24.459 1.00 71.62 76 THR A CA 1
ATOM 624 C C . THR A 1 76 ? 13.313 5.231 -25.224 1.00 71.62 76 THR A C 1
ATOM 626 O O . THR A 1 76 ? 13.195 6.402 -25.578 1.00 71.62 76 THR A O 1
ATOM 629 N N . SER A 1 77 ? 12.374 4.314 -25.465 1.00 81.38 77 SER A N 1
ATOM 630 C CA . SER A 1 77 ? 11.155 4.543 -26.243 1.00 81.38 77 SER A CA 1
ATOM 631 C C . SER A 1 77 ? 9.916 4.068 -25.487 1.00 81.38 77 SER A C 1
ATOM 633 O O . SER A 1 77 ? 9.948 3.054 -24.788 1.00 81.38 77 SER A O 1
ATOM 635 N N . VAL A 1 78 ? 8.785 4.748 -25.682 1.00 79.19 78 VAL A N 1
ATOM 636 C CA . VAL A 1 78 ? 7.479 4.290 -25.173 1.00 79.19 78 VAL A CA 1
ATOM 637 C C . VAL A 1 78 ? 7.002 3.003 -25.858 1.00 79.19 78 VAL A C 1
ATOM 639 O O . VAL A 1 78 ? 6.191 2.278 -25.298 1.00 79.19 78 VAL A O 1
ATOM 642 N N . ALA A 1 79 ? 7.547 2.669 -27.034 1.00 84.81 79 ALA A N 1
ATOM 643 C CA . ALA A 1 79 ? 7.276 1.417 -27.740 1.00 84.81 79 ALA A CA 1
ATOM 644 C C . ALA A 1 79 ? 8.129 0.234 -27.239 1.00 84.81 79 ALA A C 1
ATOM 646 O O . ALA A 1 79 ? 8.065 -0.857 -27.818 1.00 84.81 79 ALA A O 1
ATOM 647 N N . ALA A 1 80 ? 8.947 0.440 -26.197 1.00 89.75 80 ALA A N 1
ATOM 648 C CA . ALA A 1 80 ? 9.778 -0.604 -25.612 1.00 89.75 80 ALA A CA 1
ATOM 649 C C . ALA A 1 80 ? 8.935 -1.799 -25.143 1.00 89.75 80 ALA A C 1
ATOM 651 O O . ALA A 1 80 ? 7.797 -1.677 -24.691 1.00 89.75 80 ALA A O 1
ATOM 652 N N . ARG A 1 81 ? 9.521 -2.990 -25.254 1.00 94.69 81 ARG A N 1
ATOM 653 C CA . ARG A 1 81 ? 8.878 -4.264 -24.917 1.00 94.69 81 ARG A CA 1
ATOM 654 C C . ARG A 1 81 ? 9.788 -5.060 -24.011 1.00 94.69 81 ARG A C 1
ATOM 656 O O . ARG A 1 81 ? 10.999 -4.865 -24.042 1.00 94.69 81 ARG A O 1
ATOM 663 N N . VAL A 1 82 ? 9.221 -5.980 -23.247 1.00 97.06 82 VAL A N 1
ATOM 664 C CA . VAL A 1 82 ? 10.028 -6.905 -22.461 1.00 97.06 82 VAL A CA 1
ATOM 665 C C . VAL A 1 82 ? 10.835 -7.801 -23.394 1.00 97.06 82 VAL A C 1
ATOM 667 O O . VAL A 1 82 ? 10.324 -8.358 -24.374 1.00 97.06 82 VAL A O 1
ATOM 670 N N . GLU A 1 83 ? 12.117 -7.920 -23.080 1.00 96.50 83 GLU A N 1
ATOM 671 C CA . GLU A 1 83 ? 13.102 -8.758 -23.742 1.00 96.50 83 GLU A CA 1
ATOM 672 C C . GLU A 1 83 ? 13.779 -9.642 -22.700 1.00 96.50 83 GLU A C 1
ATOM 674 O O . GLU A 1 83 ? 14.200 -9.153 -21.654 1.00 96.50 83 GLU A O 1
ATOM 679 N N . VAL A 1 84 ? 13.906 -10.932 -23.016 1.00 97.12 84 VAL A N 1
ATOM 680 C CA . VAL A 1 84 ? 14.747 -11.887 -22.290 1.00 97.12 84 VAL A CA 1
ATOM 681 C C . VAL A 1 84 ? 15.859 -12.301 -23.243 1.00 97.12 84 VAL A C 1
ATOM 683 O O . VAL A 1 84 ? 15.580 -12.882 -24.292 1.00 97.12 84 VAL A O 1
ATOM 686 N N . LYS A 1 85 ? 17.103 -11.940 -22.930 1.00 95.50 85 LYS A N 1
ATOM 687 C CA . LYS A 1 85 ? 18.240 -12.068 -23.857 1.00 95.50 85 LYS A CA 1
ATOM 688 C C . LYS A 1 85 ? 19.567 -12.262 -23.116 1.00 95.50 85 LYS A C 1
ATOM 690 O O . LYS A 1 85 ? 19.614 -12.007 -21.913 1.00 95.50 85 LYS A O 1
ATOM 695 N N . PRO A 1 86 ? 20.655 -12.658 -23.803 1.00 96.19 86 PRO A N 1
ATOM 696 C CA . PRO A 1 86 ? 21.988 -12.646 -23.210 1.00 96.19 86 PRO A CA 1
ATOM 697 C C . PRO A 1 86 ? 22.352 -11.265 -22.649 1.00 96.19 86 PRO A C 1
ATOM 699 O O . PRO A 1 86 ? 22.053 -10.236 -23.264 1.00 96.19 86 PRO A O 1
ATOM 702 N N . CYS A 1 87 ? 22.990 -11.241 -21.479 1.00 93.81 87 CYS A N 1
ATOM 703 C CA . CYS A 1 87 ? 23.396 -10.001 -20.826 1.00 93.81 87 CYS A CA 1
ATOM 704 C C . CYS A 1 87 ? 24.363 -9.225 -21.728 1.00 93.81 87 CYS A C 1
ATOM 706 O O . CYS A 1 87 ? 25.395 -9.746 -22.139 1.00 93.81 87 CYS A O 1
ATOM 708 N N . SER A 1 88 ? 24.012 -7.977 -22.044 1.00 91.69 88 SER A N 1
ATOM 709 C CA . SER A 1 88 ? 24.797 -7.116 -22.943 1.00 91.69 88 SER A CA 1
ATOM 710 C C . SER A 1 88 ? 25.757 -6.173 -22.207 1.00 91.69 88 SER A C 1
ATOM 712 O O . SER A 1 88 ? 26.450 -5.393 -22.850 1.00 91.69 88 SER A O 1
ATOM 714 N N . TYR A 1 89 ? 25.784 -6.222 -20.873 1.00 91.50 89 TYR A N 1
ATOM 715 C CA . TYR A 1 89 ? 26.592 -5.343 -20.029 1.00 91.50 89 TYR A CA 1
ATOM 716 C C . TYR A 1 89 ? 27.660 -6.125 -19.267 1.00 91.50 89 TYR A C 1
ATOM 718 O O . TYR A 1 89 ? 27.403 -7.244 -18.811 1.00 91.50 89 TYR A O 1
ATOM 726 N N . SER A 1 90 ? 28.831 -5.511 -19.079 1.00 89.12 90 SER A N 1
ATOM 727 C CA . SER A 1 90 ? 29.826 -5.987 -18.115 1.00 89.12 90 SER A CA 1
ATOM 728 C C . SER A 1 90 ? 29.544 -5.434 -16.713 1.00 89.12 90 SER A C 1
ATOM 730 O O . SER A 1 90 ? 28.839 -4.437 -16.549 1.00 89.12 90 SER A O 1
ATOM 732 N N . LYS A 1 91 ? 30.104 -6.074 -15.679 1.00 89.31 91 LYS A N 1
ATOM 733 C CA . LYS A 1 91 ? 29.913 -5.657 -14.277 1.00 89.31 91 LYS A CA 1
ATOM 734 C C . LYS A 1 91 ? 30.395 -4.231 -14.004 1.00 89.31 91 LYS A C 1
ATOM 736 O O . LYS A 1 91 ? 29.770 -3.531 -13.219 1.00 89.31 91 LYS A O 1
ATOM 741 N N . ASP A 1 92 ? 31.451 -3.794 -14.684 1.00 89.56 92 ASP A N 1
ATOM 742 C CA . ASP A 1 92 ? 32.075 -2.483 -14.459 1.00 89.56 92 ASP A CA 1
ATOM 743 C C . ASP A 1 92 ? 31.276 -1.319 -15.067 1.00 89.56 92 ASP A C 1
ATOM 745 O O . ASP A 1 92 ? 31.526 -0.156 -14.762 1.00 89.56 92 ASP A O 1
ATOM 749 N N . GLN A 1 93 ? 30.306 -1.617 -15.936 1.00 88.88 93 GLN A N 1
ATOM 750 C CA . GLN A 1 93 ? 29.489 -0.615 -16.629 1.00 88.88 93 GLN A CA 1
ATOM 751 C C . GLN A 1 93 ? 28.175 -0.302 -15.910 1.00 88.88 93 GLN A C 1
ATOM 753 O O . GLN A 1 93 ? 27.436 0.581 -16.349 1.00 88.88 93 GLN A O 1
ATOM 758 N N . VAL A 1 94 ? 27.841 -1.044 -14.853 1.00 94.00 94 VAL A N 1
ATOM 759 C CA . VAL A 1 94 ? 26.496 -1.047 -14.276 1.00 94.00 94 VAL A CA 1
ATOM 760 C C . VAL A 1 94 ? 26.538 -0.755 -12.788 1.00 94.00 94 VAL A C 1
ATOM 762 O O . VAL A 1 94 ? 27.459 -1.137 -12.072 1.00 94.00 94 VAL A O 1
ATOM 765 N N . SER A 1 95 ? 25.486 -0.113 -12.298 1.00 96.25 95 SER A N 1
ATOM 766 C CA . SER A 1 95 ? 25.255 0.016 -10.865 1.00 96.25 95 SER A CA 1
ATOM 767 C C . SER A 1 95 ? 24.354 -1.121 -10.402 1.00 96.25 95 SER A C 1
ATOM 769 O O . SER A 1 95 ? 23.293 -1.350 -10.982 1.00 96.25 95 SER A O 1
ATOM 771 N N . THR A 1 96 ? 24.770 -1.847 -9.365 1.00 95.25 96 THR A N 1
ATOM 772 C CA . THR A 1 96 ? 23.965 -2.916 -8.756 1.00 95.25 96 THR A CA 1
ATOM 773 C C . THR A 1 96 ? 23.245 -2.368 -7.534 1.00 95.25 96 THR A C 1
ATOM 775 O O . THR A 1 96 ? 23.886 -1.902 -6.599 1.00 95.25 96 THR A O 1
ATOM 778 N N . GLU A 1 97 ? 21.917 -2.429 -7.543 1.00 92.75 97 GLU A N 1
ATOM 779 C CA . GLU A 1 97 ? 21.070 -1.946 -6.450 1.00 92.75 97 GLU A CA 1
ATOM 780 C C . GLU A 1 97 ? 20.769 -3.055 -5.438 1.00 92.75 97 GLU A C 1
ATOM 782 O O . GLU A 1 97 ? 20.802 -2.821 -4.232 1.00 92.75 97 GLU A O 1
ATOM 787 N N . LYS A 1 98 ? 20.494 -4.280 -5.909 1.00 91.38 98 LYS A N 1
ATOM 788 C CA . LYS A 1 98 ? 20.134 -5.399 -5.028 1.00 91.38 98 LYS A CA 1
ATOM 789 C C . LYS A 1 98 ? 20.515 -6.751 -5.619 1.00 91.38 98 LYS A C 1
ATOM 791 O O . LYS A 1 98 ? 20.398 -6.958 -6.821 1.00 91.38 98 LYS A O 1
ATOM 796 N N . CYS A 1 99 ? 20.914 -7.686 -4.758 1.00 93.62 99 CYS A N 1
ATOM 797 C CA . CYS A 1 99 ? 21.039 -9.105 -5.090 1.00 93.62 99 CYS A CA 1
ATOM 798 C C . CYS A 1 99 ? 19.826 -9.865 -4.536 1.00 93.62 99 CYS A C 1
ATOM 800 O O . CYS A 1 99 ? 19.429 -9.650 -3.389 1.00 93.62 99 CYS A O 1
ATOM 802 N N . VAL A 1 100 ? 19.230 -10.735 -5.349 1.00 92.69 100 VAL A N 1
ATOM 803 C CA . VAL A 1 100 ? 18.043 -11.525 -5.009 1.00 92.69 100 VAL A CA 1
ATOM 804 C C . VAL A 1 100 ? 18.241 -12.958 -5.487 1.00 92.69 100 VAL A C 1
ATOM 806 O O . VAL A 1 100 ? 18.764 -13.202 -6.572 1.00 92.69 100 VAL A O 1
ATOM 809 N N . LYS A 1 101 ? 17.799 -13.928 -4.686 1.00 93.62 101 LYS A N 1
ATOM 810 C CA . LYS A 1 101 ? 17.775 -15.332 -5.103 1.00 93.62 101 LYS A CA 1
ATOM 811 C C . LYS A 1 101 ? 16.592 -15.572 -6.041 1.00 93.62 101 LYS A C 1
ATOM 813 O O . LYS A 1 101 ? 15.481 -15.150 -5.741 1.00 93.62 101 LYS A O 1
ATOM 818 N N . CYS A 1 102 ? 16.806 -16.288 -7.140 1.00 92.62 102 CYS A N 1
ATOM 819 C CA . CYS A 1 102 ? 15.764 -16.739 -8.061 1.00 92.62 102 CYS A CA 1
ATOM 820 C C . CYS A 1 102 ? 14.922 -17.856 -7.415 1.00 92.62 102 CYS A C 1
ATOM 822 O O . CYS A 1 102 ? 15.055 -19.029 -7.760 1.00 92.62 102 CYS A O 1
ATOM 824 N N . SER A 1 103 ? 14.109 -17.498 -6.418 1.00 92.50 103 SER A N 1
ATOM 825 C CA . SER A 1 103 ? 13.103 -18.387 -5.833 1.00 92.50 103 SER A CA 1
ATOM 826 C C . SER A 1 103 ? 11.942 -18.611 -6.802 1.00 92.50 103 SER A C 1
ATOM 828 O O . SER A 1 103 ? 11.822 -17.918 -7.820 1.00 92.50 103 SER A O 1
ATOM 830 N N . ASP A 1 104 ? 11.050 -19.539 -6.468 1.00 89.81 104 ASP A N 1
ATOM 831 C CA . ASP A 1 104 ? 9.851 -19.800 -7.266 1.00 89.81 104 ASP A CA 1
ATOM 832 C C . ASP A 1 104 ? 8.944 -18.565 -7.355 1.00 89.81 104 ASP A C 1
ATOM 834 O O . ASP A 1 104 ? 8.396 -18.275 -8.418 1.00 89.81 104 ASP A O 1
ATOM 838 N N . GLU A 1 105 ? 8.854 -17.757 -6.293 1.00 89.88 105 GLU A N 1
ATOM 839 C CA . GLU A 1 105 ? 8.107 -16.497 -6.319 1.00 89.88 105 GLU A CA 1
ATOM 840 C C . GLU A 1 105 ? 8.741 -15.477 -7.268 1.00 89.88 105 GLU A C 1
ATOM 842 O O . GLU A 1 105 ? 8.030 -14.817 -8.028 1.00 89.88 105 GLU A O 1
ATOM 847 N N . VAL A 1 106 ? 10.072 -15.343 -7.256 1.00 92.75 106 VAL A N 1
ATOM 848 C CA . VAL A 1 106 ? 10.785 -14.436 -8.170 1.00 92.75 106 VAL A CA 1
ATOM 849 C C . VAL A 1 106 ? 10.603 -14.897 -9.613 1.00 92.75 106 VAL A C 1
ATOM 851 O O . VAL A 1 106 ? 10.269 -14.086 -10.478 1.00 92.75 106 VAL A O 1
ATOM 854 N N . ARG A 1 107 ? 10.740 -16.200 -9.873 1.00 94.62 107 ARG A N 1
ATOM 855 C CA . ARG A 1 107 ? 10.533 -16.798 -11.197 1.00 94.62 107 ARG A CA 1
ATOM 856 C C . ARG A 1 107 ? 9.096 -16.612 -11.687 1.00 94.62 107 ARG A C 1
ATOM 858 O O . ARG A 1 107 ? 8.897 -16.254 -12.846 1.00 94.62 107 ARG A O 1
ATOM 865 N N . SER A 1 108 ? 8.108 -16.770 -10.804 1.00 94.19 108 SER A N 1
ATOM 866 C CA . SER A 1 108 ? 6.700 -16.481 -11.098 1.00 94.19 108 SER A CA 1
ATOM 867 C C . SER A 1 108 ? 6.513 -15.025 -11.527 1.00 94.19 108 SER A C 1
ATOM 869 O O . SER A 1 108 ? 5.869 -14.765 -12.539 1.00 94.19 108 SER A O 1
ATOM 871 N N . ARG A 1 109 ? 7.126 -14.065 -10.821 1.00 95.25 109 ARG A N 1
ATOM 872 C CA . ARG A 1 109 ? 7.046 -12.640 -11.190 1.00 95.25 109 ARG A CA 1
ATOM 873 C C . ARG A 1 109 ? 7.747 -12.323 -12.511 1.00 95.25 109 ARG A C 1
ATOM 875 O O . ARG A 1 109 ? 7.252 -11.495 -13.271 1.00 95.25 109 ARG A O 1
ATOM 882 N N . MET A 1 110 ? 8.865 -12.987 -12.821 1.00 97.56 110 MET A N 1
ATOM 883 C CA . MET A 1 110 ? 9.502 -12.882 -14.143 1.00 97.56 110 MET A CA 1
ATOM 884 C C . MET A 1 110 ? 8.555 -13.357 -15.256 1.00 97.56 110 MET A C 1
ATOM 886 O O . MET A 1 110 ? 8.445 -12.696 -16.286 1.00 97.56 110 MET A O 1
ATOM 890 N N . ALA A 1 111 ? 7.844 -14.468 -15.043 1.00 96.94 111 ALA A N 1
ATOM 891 C CA . ALA A 1 111 ? 6.877 -15.003 -16.003 1.00 96.94 111 ALA A CA 1
ATOM 892 C C . ALA A 1 111 ? 5.647 -14.094 -16.175 1.00 96.94 111 ALA A C 1
ATOM 894 O O . ALA A 1 111 ? 5.166 -13.889 -17.289 1.00 96.94 111 ALA A O 1
ATOM 895 N N . GLU A 1 112 ? 5.159 -13.483 -15.093 1.00 96.38 112 GLU A N 1
ATOM 896 C CA . GLU A 1 112 ? 4.016 -12.560 -15.128 1.00 96.38 112 GLU A CA 1
ATOM 897 C C . GLU A 1 112 ? 4.245 -11.346 -16.046 1.00 96.38 112 GLU A C 1
ATOM 899 O O . GLU A 1 112 ? 3.292 -10.883 -16.673 1.00 96.38 112 GLU A O 1
ATOM 904 N N . VAL A 1 113 ? 5.490 -10.868 -16.179 1.00 97.19 113 VAL A N 1
ATOM 905 C CA . VAL A 1 113 ? 5.835 -9.713 -17.033 1.00 97.19 113 VAL A CA 1
ATOM 906 C C . VAL A 1 113 ? 6.300 -10.092 -18.445 1.00 97.19 113 VAL A C 1
ATOM 908 O O . VAL A 1 113 ? 6.461 -9.214 -19.296 1.00 97.19 113 VAL A O 1
ATOM 911 N N . CYS A 1 114 ? 6.515 -11.381 -18.726 1.00 97.88 114 CYS A N 1
ATOM 912 C CA . CYS A 1 114 ? 6.900 -11.847 -20.059 1.00 97.88 114 CYS A CA 1
ATOM 913 C C . CYS A 1 114 ? 5.834 -11.475 -21.103 1.00 97.88 114 CYS A C 1
ATOM 915 O O . CYS A 1 114 ? 4.634 -11.553 -20.855 1.00 97.88 114 CYS A O 1
ATOM 917 N N . GLY A 1 115 ? 6.279 -11.065 -22.291 1.00 97.00 115 GLY A N 1
ATOM 918 C CA . GLY A 1 115 ? 5.420 -10.615 -23.387 1.00 97.00 115 GLY A CA 1
ATOM 919 C C . GLY A 1 115 ? 4.884 -9.185 -23.245 1.00 97.00 115 GLY A C 1
ATOM 920 O O . GLY A 1 115 ? 4.183 -8.725 -24.145 1.00 97.00 115 GLY A O 1
ATOM 921 N N . ALA A 1 116 ? 5.200 -8.455 -22.170 1.00 97.06 116 ALA A N 1
ATOM 922 C CA . ALA A 1 116 ? 4.708 -7.090 -21.993 1.00 97.06 116 ALA A CA 1
ATOM 923 C C . ALA A 1 116 ? 5.233 -6.122 -23.070 1.00 97.06 116 ALA A C 1
ATOM 925 O O . ALA A 1 116 ? 6.418 -6.106 -23.406 1.00 97.06 116 ALA A O 1
ATOM 926 N N . LYS A 1 117 ? 4.338 -5.276 -23.588 1.00 95.06 117 LYS A N 1
ATOM 927 C CA . LYS A 1 117 ? 4.639 -4.196 -24.554 1.00 95.06 117 LYS A CA 1
ATOM 928 C C . LYS A 1 117 ? 4.079 -2.835 -24.137 1.00 95.06 117 LYS A C 1
ATOM 930 O O . LYS A 1 117 ? 4.305 -1.849 -24.825 1.00 95.06 117 LYS A O 1
ATOM 935 N N . GLY A 1 118 ? 3.333 -2.779 -23.036 1.00 93.12 118 GLY A N 1
ATOM 936 C CA . GLY A 1 118 ? 2.716 -1.565 -22.509 1.00 93.12 118 GLY A CA 1
ATOM 937 C C . GLY A 1 118 ? 3.695 -0.686 -21.734 1.00 93.12 118 GLY A C 1
ATOM 938 O O . GLY A 1 118 ? 3.360 -0.266 -20.629 1.00 93.12 118 GLY A O 1
ATOM 939 N N . HIS A 1 119 ? 4.898 -0.434 -22.252 1.00 94.44 119 HIS A N 1
ATOM 940 C CA . HIS A 1 119 ? 5.854 0.453 -21.588 1.00 94.44 119 HIS A CA 1
ATOM 941 C C . HIS A 1 119 ? 5.284 1.878 -21.463 1.00 94.44 119 HIS A C 1
ATOM 943 O O . HIS A 1 119 ? 4.536 2.355 -22.314 1.00 94.44 119 HIS A O 1
ATOM 949 N N . SER A 1 120 ? 5.598 2.537 -20.354 1.00 94.50 120 SER A N 1
ATOM 950 C CA . SER A 1 120 ? 5.280 3.944 -20.090 1.00 94.50 120 SER A CA 1
ATOM 951 C C . SER A 1 120 ? 6.303 4.453 -19.092 1.00 94.50 120 SER A C 1
ATOM 953 O O . SER A 1 120 ? 6.510 3.814 -18.057 1.00 94.50 120 SER A O 1
ATOM 955 N N . PHE A 1 121 ? 6.923 5.597 -19.369 1.00 93.75 121 PHE A N 1
ATOM 956 C CA . PHE A 1 121 ? 7.908 6.185 -18.460 1.00 93.75 121 PHE A CA 1
ATOM 957 C C . PHE A 1 121 ? 7.310 6.498 -17.089 1.00 93.75 121 PHE A C 1
ATOM 959 O O . PHE A 1 121 ? 7.980 6.322 -16.069 1.00 93.75 121 PHE A O 1
ATOM 966 N N . CYS A 1 122 ? 6.040 6.898 -17.061 1.00 93.44 122 CYS A N 1
ATOM 967 C CA . CYS A 1 122 ? 5.366 7.308 -15.837 1.00 93.44 122 CYS A CA 1
ATOM 968 C C . CYS A 1 122 ? 4.770 6.139 -15.050 1.00 93.44 122 CYS A C 1
ATOM 970 O O . CYS A 1 122 ? 4.831 6.120 -13.823 1.00 93.44 122 CYS A O 1
ATOM 972 N N . LEU A 1 123 ? 4.165 5.176 -15.748 1.00 93.62 123 LEU A N 1
ATOM 973 C CA . LEU A 1 123 ? 3.268 4.196 -15.131 1.00 93.62 123 LEU A CA 1
ATOM 974 C C . LEU A 1 123 ? 3.868 2.787 -15.071 1.00 93.62 123 LEU A C 1
ATOM 976 O O . LEU A 1 123 ? 3.518 2.002 -14.186 1.00 93.62 123 LEU A O 1
ATOM 980 N N . ARG A 1 124 ? 4.703 2.430 -16.059 1.00 94.94 124 ARG A N 1
ATOM 981 C CA . ARG A 1 124 ? 5.137 1.045 -16.318 1.00 94.94 124 ARG A CA 1
ATOM 982 C C . ARG A 1 124 ? 6.556 0.971 -16.887 1.00 94.94 124 ARG A C 1
ATOM 984 O O . ARG A 1 124 ? 6.815 0.282 -17.872 1.00 94.94 124 ARG A O 1
ATOM 991 N N . ASN A 1 125 ? 7.463 1.734 -16.285 1.00 94.88 125 ASN A N 1
ATOM 992 C CA . ASN A 1 125 ? 8.846 1.836 -16.746 1.00 94.88 125 ASN A CA 1
ATOM 993 C C . ASN A 1 125 ? 9.702 0.630 -16.316 1.00 94.88 125 ASN A C 1
ATOM 995 O O . ASN A 1 125 ? 9.271 -0.241 -15.555 1.00 94.88 125 ASN A O 1
ATOM 999 N N . SER A 1 126 ? 10.948 0.604 -16.796 1.00 95.56 126 SER A N 1
ATOM 1000 C CA . SER A 1 126 ? 11.919 -0.446 -16.461 1.00 95.56 126 SER A CA 1
ATOM 1001 C C . SER A 1 126 ? 12.150 -0.630 -14.957 1.00 95.56 126 SER A C 1
ATOM 1003 O O . SER A 1 126 ? 12.262 -1.766 -14.500 1.00 95.56 126 SER A O 1
ATOM 1005 N N . GLU A 1 127 ? 12.167 0.451 -14.172 1.00 95.56 127 GLU A N 1
ATOM 1006 C CA . GLU A 1 127 ? 12.382 0.379 -12.725 1.00 95.56 127 GLU A CA 1
ATOM 1007 C C . GLU A 1 127 ? 11.213 -0.314 -12.023 1.00 95.56 127 GLU A C 1
ATOM 1009 O O . GLU A 1 127 ? 11.446 -1.237 -11.244 1.00 95.56 127 GLU A O 1
ATOM 1014 N N . HIS A 1 128 ? 9.971 0.061 -12.355 1.00 95.56 128 HIS A N 1
ATOM 1015 C CA . HIS A 1 128 ? 8.774 -0.576 -11.801 1.00 95.56 128 HIS A CA 1
ATOM 1016 C C . HIS A 1 128 ? 8.805 -2.094 -11.994 1.00 95.56 128 HIS A C 1
ATOM 1018 O O . HIS A 1 128 ? 8.601 -2.849 -11.045 1.00 95.56 128 HIS A O 1
ATOM 1024 N N . MET A 1 129 ? 9.084 -2.544 -13.220 1.00 96.69 129 MET A N 1
ATOM 1025 C CA . MET A 1 129 ? 9.117 -3.968 -13.548 1.00 96.69 129 MET A CA 1
ATOM 1026 C C . MET A 1 129 ? 10.257 -4.691 -12.836 1.00 96.69 129 MET A C 1
ATOM 1028 O O . MET A 1 129 ? 10.046 -5.770 -12.286 1.00 96.69 129 MET A O 1
ATOM 1032 N N . CYS A 1 130 ? 11.463 -4.125 -12.834 1.00 96.56 130 CYS A N 1
ATOM 1033 C CA . CYS A 1 130 ? 12.606 -4.796 -12.226 1.00 96.56 130 CYS A CA 1
ATOM 1034 C C . CYS A 1 130 ? 12.474 -4.856 -10.701 1.00 96.56 130 CYS A C 1
ATOM 1036 O O . CYS A 1 130 ? 12.747 -5.905 -10.115 1.00 96.56 130 CYS A O 1
ATOM 1038 N N . LYS A 1 131 ? 11.966 -3.795 -10.058 1.00 93.94 131 LYS A N 1
ATOM 1039 C CA . LYS A 1 131 ? 11.602 -3.831 -8.634 1.00 93.94 131 LYS A CA 1
ATOM 1040 C C . LYS A 1 131 ? 10.483 -4.836 -8.376 1.00 93.94 131 LYS A C 1
ATOM 1042 O O . LYS A 1 131 ? 10.600 -5.620 -7.440 1.00 93.94 131 LYS A O 1
ATOM 1047 N N . TYR A 1 132 ? 9.484 -4.937 -9.252 1.00 94.44 132 TYR A N 1
ATOM 1048 C CA . TYR A 1 132 ? 8.441 -5.954 -9.120 1.00 94.44 132 TYR A CA 1
ATOM 1049 C C . TYR A 1 132 ? 9.012 -7.372 -9.165 1.00 94.44 132 TYR A C 1
ATOM 1051 O O . TYR A 1 132 ? 8.730 -8.166 -8.274 1.00 94.44 132 TYR A O 1
ATOM 1059 N N . ILE A 1 133 ? 9.870 -7.688 -10.136 1.00 95.00 133 ILE A N 1
ATOM 1060 C CA . ILE A 1 133 ? 10.534 -8.996 -10.217 1.00 95.00 133 ILE A CA 1
ATOM 1061 C C . ILE A 1 133 ? 11.334 -9.274 -8.939 1.00 95.00 133 ILE A C 1
ATOM 1063 O O . ILE A 1 133 ? 11.153 -10.321 -8.309 1.00 95.00 133 ILE A O 1
ATOM 1067 N N . ALA A 1 134 ? 12.193 -8.333 -8.543 1.00 92.19 134 ALA A N 1
ATOM 1068 C CA . ALA A 1 134 ? 13.116 -8.492 -7.427 1.00 92.19 134 ALA A CA 1
ATOM 1069 C C . ALA A 1 134 ? 12.393 -8.613 -6.076 1.00 92.19 134 ALA A C 1
ATOM 1071 O O . ALA A 1 134 ? 12.714 -9.492 -5.280 1.00 92.19 134 ALA A O 1
ATOM 1072 N N . THR A 1 135 ? 11.394 -7.769 -5.824 1.00 87.19 135 THR A N 1
ATOM 1073 C CA . THR A 1 135 ? 10.856 -7.542 -4.473 1.00 87.19 135 THR A CA 1
ATOM 1074 C C . THR A 1 135 ? 9.340 -7.714 -4.370 1.00 87.19 135 THR A C 1
ATOM 1076 O O . THR A 1 135 ? 8.805 -7.911 -3.279 1.00 87.19 135 THR A O 1
ATOM 1079 N N . GLY A 1 136 ? 8.631 -7.700 -5.499 1.00 86.94 136 GLY A N 1
ATOM 1080 C CA . GLY A 1 136 ? 7.168 -7.681 -5.565 1.00 86.94 136 GLY A CA 1
ATOM 1081 C C . GLY A 1 136 ? 6.565 -6.278 -5.476 1.00 86.94 136 GLY A C 1
ATOM 1082 O O . GLY A 1 136 ? 5.352 -6.139 -5.630 1.00 86.94 136 GLY A O 1
ATOM 1083 N N . SER A 1 137 ? 7.379 -5.239 -5.266 1.00 86.50 137 SER A N 1
ATOM 1084 C CA . SER A 1 137 ? 6.933 -3.844 -5.201 1.00 86.50 137 SER A CA 1
ATOM 1085 C C . SER A 1 137 ? 6.907 -3.209 -6.590 1.00 86.50 137 SER A C 1
ATOM 1087 O O . SER A 1 137 ? 7.855 -3.316 -7.358 1.00 86.50 137 SER A O 1
ATOM 1089 N N . TRP A 1 138 ? 5.826 -2.502 -6.908 1.00 90.81 138 TRP A N 1
ATOM 1090 C CA . TRP A 1 138 ? 5.629 -1.802 -8.178 1.00 90.81 138 TRP A CA 1
ATOM 1091 C C . TRP A 1 138 ? 5.852 -0.325 -7.915 1.00 90.81 138 TRP A C 1
ATOM 1093 O O . TRP A 1 138 ? 4.920 0.415 -7.612 1.00 90.81 138 TRP A O 1
ATOM 1103 N N . VAL A 1 139 ? 7.114 0.078 -7.938 1.00 90.12 139 VAL A N 1
ATOM 1104 C CA . VAL A 1 139 ? 7.512 1.432 -7.572 1.00 90.12 139 VAL A CA 1
ATOM 1105 C C . VAL A 1 139 ? 8.698 1.873 -8.408 1.00 90.12 139 VAL A C 1
ATOM 1107 O O . VAL A 1 139 ? 9.600 1.083 -8.678 1.00 90.12 139 VAL A O 1
ATOM 1110 N N . SER A 1 140 ? 8.694 3.137 -8.810 1.00 93.38 140 SER A N 1
ATOM 1111 C CA . SER A 1 140 ? 9.808 3.804 -9.460 1.00 93.38 140 SER A CA 1
ATOM 1112 C C . SER A 1 140 ? 10.202 5.039 -8.663 1.00 93.38 140 SER A C 1
ATOM 1114 O O . SER A 1 140 ? 9.452 6.008 -8.560 1.00 93.38 140 SER A O 1
ATOM 1116 N N . THR A 1 141 ? 11.419 5.015 -8.128 1.00 91.69 141 THR A N 1
ATOM 1117 C CA . THR A 1 141 ? 12.030 6.157 -7.436 1.00 91.69 141 THR A CA 1
ATOM 1118 C C . THR A 1 141 ? 12.284 7.314 -8.391 1.00 91.69 141 THR A C 1
ATOM 1120 O O . THR A 1 141 ? 12.218 8.472 -7.993 1.00 91.69 141 THR A O 1
ATOM 1123 N N . GLN A 1 142 ? 12.468 7.036 -9.684 1.00 93.62 142 GLN A N 1
ATOM 1124 C CA . GLN A 1 142 ? 12.535 8.081 -10.704 1.00 93.62 142 GLN A CA 1
ATOM 1125 C C . GLN A 1 142 ? 11.214 8.852 -10.863 1.00 93.62 142 GLN A C 1
ATOM 1127 O O . GLN A 1 142 ? 11.227 9.952 -11.412 1.00 93.62 142 GLN A O 1
ATOM 1132 N N . MET A 1 143 ? 10.100 8.296 -10.371 1.00 92.88 143 MET A N 1
ATOM 1133 C CA . MET A 1 143 ? 8.779 8.927 -10.306 1.00 92.88 143 MET A CA 1
ATOM 1134 C C . MET A 1 143 ? 8.441 9.474 -8.904 1.00 92.88 143 MET A C 1
ATOM 1136 O O . MET A 1 143 ? 7.304 9.862 -8.635 1.00 92.88 143 MET A O 1
ATOM 1140 N N . PHE A 1 144 ? 9.400 9.519 -7.980 1.00 88.94 144 PHE A N 1
ATOM 1141 C CA . PHE A 1 144 ? 9.251 10.266 -6.728 1.00 88.94 144 PHE A CA 1
ATOM 1142 C C . PHE A 1 144 ? 9.486 11.767 -6.953 1.00 88.94 144 PHE A C 1
ATOM 1144 O O . PHE A 1 144 ? 9.963 12.158 -8.020 1.00 88.94 144 PHE A O 1
ATOM 1151 N N . PRO A 1 145 ? 9.129 12.650 -5.998 1.00 83.31 145 PRO A N 1
ATOM 1152 C CA . PRO A 1 145 ? 9.425 14.073 -6.127 1.00 83.31 145 PRO A CA 1
ATOM 1153 C C . PRO A 1 145 ? 10.939 14.265 -6.281 1.00 83.31 145 PRO A C 1
ATOM 1155 O O . PRO A 1 145 ? 11.689 13.630 -5.545 1.00 83.31 145 PRO A O 1
ATOM 1158 N N . GLN A 1 146 ? 11.370 15.129 -7.210 1.00 83.31 146 GLN A N 1
ATOM 1159 C CA . GLN A 1 146 ? 12.786 15.330 -7.584 1.00 83.31 146 GLN A CA 1
ATOM 1160 C C . GLN A 1 146 ? 13.438 14.119 -8.282 1.00 83.31 146 GLN A C 1
ATOM 1162 O O . GLN A 1 146 ? 14.655 14.066 -8.456 1.00 83.31 146 GLN A O 1
ATOM 1167 N N . GLY A 1 147 ? 12.645 13.116 -8.666 1.00 86.44 147 GLY A N 1
ATOM 1168 C CA . GLY A 1 147 ? 13.097 12.029 -9.522 1.00 86.44 147 GLY A CA 1
ATOM 1169 C C . GLY A 1 147 ? 13.198 12.486 -10.978 1.00 86.44 147 GLY A C 1
ATOM 1170 O O . GLY A 1 147 ? 12.362 13.251 -11.457 1.00 86.44 147 GLY A O 1
ATOM 1171 N N . PHE A 1 148 ? 14.191 11.963 -11.703 1.00 88.88 148 PHE A N 1
ATOM 1172 C CA . PHE A 1 148 ? 14.474 12.356 -13.089 1.00 88.88 148 PHE A CA 1
ATOM 1173 C C . PHE A 1 148 ? 13.247 12.321 -14.011 1.00 88.88 148 PHE A C 1
ATOM 1175 O O . PHE A 1 148 ? 13.023 13.250 -14.781 1.00 88.88 148 PHE A O 1
ATOM 1182 N N . LEU A 1 149 ? 12.443 11.254 -13.937 1.00 91.81 149 LEU A N 1
ATOM 1183 C CA . LEU A 1 149 ? 11.259 11.104 -14.783 1.00 91.81 149 LEU A CA 1
ATOM 1184 C C . LEU A 1 149 ? 10.103 11.978 -14.279 1.00 91.81 149 LEU A C 1
ATOM 1186 O O . LEU A 1 149 ? 9.404 12.586 -15.088 1.00 91.81 149 LEU A O 1
ATOM 1190 N N . MET A 1 150 ? 9.924 12.099 -12.959 1.00 90.44 150 MET A N 1
ATOM 1191 C CA . MET A 1 150 ? 8.914 12.990 -12.387 1.00 90.44 150 MET A CA 1
ATOM 1192 C C . MET A 1 150 ? 9.131 14.435 -12.843 1.00 90.44 150 MET A C 1
ATOM 1194 O O . MET A 1 150 ? 8.181 15.067 -13.292 1.00 90.44 150 MET A O 1
ATOM 1198 N N . ASP A 1 151 ? 10.360 14.946 -12.813 1.00 88.00 151 ASP A N 1
ATOM 1199 C CA . ASP A 1 151 ? 10.649 16.329 -13.214 1.00 88.00 151 ASP A CA 1
ATOM 1200 C C . ASP A 1 151 ? 10.321 16.598 -14.693 1.00 88.00 151 ASP A C 1
ATOM 1202 O O . ASP A 1 151 ? 9.867 17.687 -15.046 1.00 88.00 151 ASP A O 1
ATOM 1206 N N . ILE A 1 152 ? 10.482 15.589 -15.555 1.00 88.88 152 ILE A N 1
ATOM 1207 C CA . ILE A 1 152 ? 10.164 15.678 -16.987 1.00 88.88 152 ILE A CA 1
ATOM 1208 C C . ILE A 1 152 ? 8.651 15.674 -17.222 1.00 88.88 152 ILE A C 1
ATOM 1210 O O . ILE A 1 152 ? 8.139 16.493 -17.986 1.00 88.88 152 ILE A O 1
ATOM 1214 N N . PHE A 1 153 ? 7.930 14.736 -16.603 1.00 91.00 153 PHE A N 1
ATOM 1215 C CA . PHE A 1 153 ? 6.530 14.471 -16.945 1.00 91.00 153 PHE A CA 1
ATOM 1216 C C . PHE A 1 153 ? 5.521 15.188 -16.048 1.00 91.00 153 PHE A C 1
ATOM 1218 O O . PHE A 1 153 ? 4.371 15.350 -16.461 1.00 91.00 153 PHE A O 1
ATOM 1225 N N . LYS A 1 154 ? 5.921 15.670 -14.864 1.00 87.88 154 LYS A N 1
ATOM 1226 C CA . LYS A 1 154 ? 5.035 16.378 -13.928 1.00 87.88 154 LYS A CA 1
ATOM 1227 C C . LYS A 1 154 ? 4.251 17.518 -14.587 1.00 87.88 154 LYS A C 1
ATOM 1229 O O . LYS A 1 154 ? 3.039 17.522 -14.403 1.00 87.88 154 LYS A O 1
ATOM 1234 N N . PRO A 1 155 ? 4.844 18.427 -15.392 1.00 88.81 155 PRO A N 1
ATOM 1235 C CA . PRO A 1 155 ? 4.083 19.523 -16.001 1.00 88.81 155 PRO A CA 1
ATOM 1236 C C . PRO A 1 155 ? 2.943 19.054 -16.913 1.00 88.81 155 PRO A C 1
ATOM 1238 O O . PRO A 1 155 ? 1.975 19.776 -17.113 1.00 88.81 155 PRO A O 1
ATOM 1241 N N . ALA A 1 156 ? 3.064 17.855 -17.486 1.00 88.31 156 ALA A N 1
ATOM 1242 C CA . ALA A 1 156 ? 2.053 17.269 -18.357 1.00 88.31 156 ALA A CA 1
ATOM 1243 C C . ALA A 1 156 ? 1.084 16.329 -17.624 1.00 88.31 156 ALA A C 1
ATOM 1245 O O . ALA A 1 156 ? -0.008 16.091 -18.137 1.00 88.31 156 ALA A O 1
ATOM 1246 N N . MET A 1 157 ? 1.488 15.777 -16.476 1.00 85.81 157 MET A N 1
ATOM 1247 C CA . MET A 1 157 ? 0.657 14.899 -15.650 1.00 85.81 157 MET A CA 1
ATOM 1248 C C . MET A 1 157 ? -0.118 15.628 -14.558 1.00 85.81 157 MET A C 1
ATOM 1250 O O . MET A 1 157 ? -1.043 15.036 -14.008 1.00 85.81 157 MET A O 1
ATOM 1254 N N . ASP A 1 158 ? 0.232 16.868 -14.229 1.00 82.38 158 ASP A N 1
ATOM 1255 C CA . ASP A 1 158 ? -0.481 17.628 -13.206 1.00 82.38 158 ASP A CA 1
ATOM 1256 C C . ASP A 1 158 ? -1.965 17.783 -13.580 1.00 82.38 158 ASP A C 1
ATOM 1258 O O . ASP A 1 158 ? -2.303 18.186 -14.694 1.00 82.38 158 ASP A O 1
ATOM 1262 N N . GLY A 1 159 ? -2.854 17.367 -12.676 1.00 73.56 159 GLY A N 1
ATOM 1263 C CA . GLY A 1 159 ? -4.300 17.296 -12.924 1.00 73.56 159 GLY A CA 1
ATOM 1264 C C . GLY A 1 159 ? -4.758 16.204 -13.907 1.00 73.56 159 GLY A C 1
ATOM 1265 O O . GLY A 1 159 ? -5.950 16.104 -14.196 1.00 73.56 159 GLY A O 1
ATOM 1266 N N . HIS A 1 160 ? -3.860 15.360 -14.426 1.00 84.25 160 HIS A N 1
ATOM 1267 C CA . HIS A 1 160 ? -4.228 14.281 -15.341 1.00 84.25 160 HIS A CA 1
ATOM 1268 C C . HIS A 1 160 ? -4.820 13.077 -14.590 1.00 84.25 160 HIS A C 1
ATOM 1270 O O . HIS A 1 160 ? -4.247 12.589 -13.616 1.00 84.25 160 HIS A O 1
ATOM 1276 N N . GLN A 1 161 ? -5.899 12.487 -15.118 1.00 82.19 161 GLN A N 1
ATOM 1277 C CA . GLN A 1 161 ? -6.619 11.353 -14.504 1.00 82.19 161 GLN A CA 1
ATOM 1278 C C . GLN A 1 161 ? -5.765 10.096 -14.227 1.00 82.19 161 GLN A C 1
ATOM 1280 O O . GLN A 1 161 ? -6.153 9.227 -13.451 1.00 82.19 161 GLN A O 1
ATOM 1285 N N . LYS A 1 162 ? -4.605 9.963 -14.885 1.00 85.94 162 LYS A N 1
ATOM 1286 C CA . LYS A 1 162 ? -3.666 8.839 -14.697 1.00 85.94 162 LYS A CA 1
ATOM 1287 C C . LYS A 1 162 ? -2.565 9.119 -13.675 1.00 85.94 162 LYS A C 1
ATOM 1289 O O . LYS A 1 162 ? -1.878 8.178 -13.295 1.00 85.94 162 LYS A O 1
ATOM 1294 N N . MET A 1 163 ? -2.400 10.361 -13.217 1.00 85.19 163 MET A N 1
ATOM 1295 C CA . MET A 1 163 ? -1.377 10.727 -12.232 1.00 85.19 163 MET A CA 1
ATOM 1296 C C . MET A 1 163 ? -1.450 9.880 -10.950 1.00 85.19 163 MET A C 1
ATOM 1298 O O . MET A 1 163 ? -0.403 9.432 -10.484 1.00 85.19 163 MET A O 1
ATOM 1302 N N . PRO A 1 164 ? -2.637 9.543 -10.412 1.00 82.38 164 PRO A N 1
ATOM 1303 C CA . PRO A 1 164 ? -2.704 8.673 -9.242 1.00 82.38 164 PRO A CA 1
ATOM 1304 C C . PRO A 1 164 ? -2.227 7.230 -9.494 1.00 82.38 164 PRO A C 1
ATOM 1306 O O . PRO A 1 164 ? -1.889 6.521 -8.550 1.00 82.38 164 PRO A O 1
ATOM 1309 N N . LEU A 1 165 ? -2.188 6.770 -10.753 1.00 87.44 165 LEU A N 1
ATOM 1310 C CA . LEU A 1 165 ? -1.757 5.410 -11.106 1.00 87.44 165 LEU A CA 1
ATOM 1311 C C . LEU A 1 165 ? -0.229 5.242 -11.125 1.00 87.44 165 LEU A C 1
ATOM 1313 O O . LEU A 1 165 ? 0.267 4.134 -11.342 1.00 87.44 165 LEU A O 1
ATOM 1317 N N . ILE A 1 166 ? 0.537 6.308 -10.895 1.00 89.25 166 ILE A N 1
ATOM 1318 C CA . ILE A 1 166 ? 1.983 6.208 -10.674 1.00 89.25 166 ILE A CA 1
ATOM 1319 C C . ILE A 1 166 ? 2.227 5.294 -9.466 1.00 89.25 166 ILE A C 1
ATOM 1321 O O . ILE A 1 166 ? 1.554 5.414 -8.443 1.00 89.25 166 ILE A O 1
ATOM 1325 N N . ASN A 1 167 ? 3.177 4.359 -9.582 1.00 88.69 167 ASN A N 1
ATOM 1326 C CA . ASN A 1 167 ? 3.463 3.347 -8.554 1.00 88.69 167 ASN A CA 1
ATOM 1327 C C . ASN A 1 167 ? 2.252 2.459 -8.175 1.00 88.69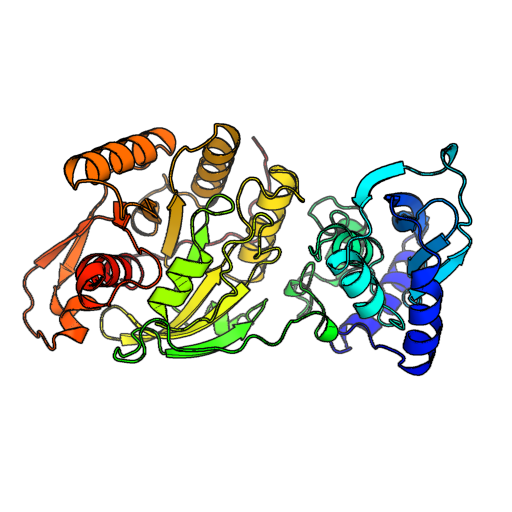 167 ASN A C 1
ATOM 1329 O O . ASN A 1 167 ? 2.239 1.815 -7.125 1.00 88.69 167 ASN A O 1
ATOM 1333 N N . THR A 1 168 ? 1.234 2.386 -9.038 1.00 86.44 168 THR A N 1
ATOM 1334 C CA . THR A 1 168 ? 0.125 1.429 -8.934 1.00 86.44 168 THR A CA 1
ATOM 1335 C C . THR A 1 168 ? 0.388 0.246 -9.866 1.00 86.44 168 THR A C 1
ATOM 1337 O O . THR A 1 168 ? 0.694 0.477 -11.035 1.00 86.44 168 THR A O 1
ATOM 1340 N N . PRO A 1 169 ? 0.243 -1.017 -9.424 1.00 89.50 169 PRO A N 1
ATOM 1341 C CA . PRO A 1 169 ? 0.393 -2.169 -10.311 1.00 89.50 169 PRO A CA 1
ATOM 1342 C C . PRO A 1 169 ? -0.602 -2.156 -11.488 1.00 89.50 169 PRO A C 1
ATOM 1344 O O . PRO A 1 169 ? -1.780 -1.840 -11.279 1.00 89.50 169 PRO A O 1
ATOM 1347 N N . PRO A 1 170 ? -0.168 -2.519 -12.710 1.00 92.75 170 PRO A N 1
ATOM 1348 C CA . PRO A 1 170 ? -1.059 -2.723 -13.851 1.00 92.75 170 PRO A CA 1
ATOM 1349 C C . PRO A 1 170 ? -1.996 -3.915 -13.628 1.00 92.75 170 PRO A C 1
ATOM 1351 O O . PRO A 1 170 ? -1.722 -4.782 -12.795 1.00 92.75 170 PRO A O 1
ATOM 1354 N N . GLU A 1 171 ? -3.111 -3.949 -14.364 1.00 90.38 171 GLU A N 1
ATOM 1355 C CA . GLU A 1 171 ? -4.205 -4.911 -14.149 1.00 90.38 171 GLU A CA 1
ATOM 1356 C C . GLU A 1 171 ? -3.742 -6.375 -14.111 1.00 90.38 171 GLU A C 1
ATOM 1358 O O . GLU A 1 171 ? -4.219 -7.141 -13.277 1.00 90.38 171 GLU A O 1
ATOM 1363 N 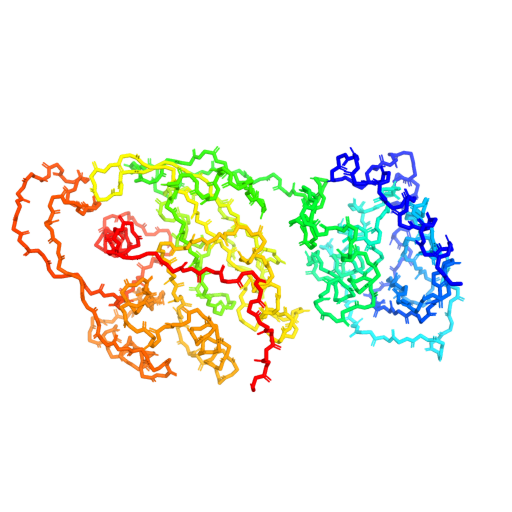N . GLU A 1 172 ? -2.783 -6.767 -14.954 1.00 91.31 172 GLU A N 1
ATOM 1364 C CA . GLU A 1 172 ? -2.284 -8.146 -15.027 1.00 91.31 172 GLU A CA 1
ATOM 1365 C C . GLU A 1 172 ? -1.581 -8.607 -13.747 1.00 91.31 172 GLU A C 1
ATOM 1367 O O . GLU A 1 172 ? -1.551 -9.801 -13.456 1.00 91.31 172 GLU A O 1
ATOM 1372 N N . LEU A 1 173 ? -1.029 -7.669 -12.973 1.00 89.25 173 LEU A N 1
ATOM 1373 C CA . LEU A 1 173 ? -0.312 -7.959 -11.731 1.00 89.25 173 LEU A CA 1
ATOM 1374 C C . LEU A 1 173 ? -1.218 -7.853 -10.497 1.00 89.25 173 LEU A C 1
ATOM 1376 O O . LEU A 1 173 ? -0.807 -8.179 -9.379 1.00 89.25 173 LEU A O 1
ATOM 1380 N N . LYS A 1 174 ? -2.473 -7.418 -10.668 1.00 81.00 174 LYS A N 1
ATOM 1381 C CA . LYS A 1 174 ? -3.452 -7.395 -9.581 1.00 81.00 174 LYS A CA 1
ATOM 1382 C C . LYS A 1 174 ? -3.959 -8.813 -9.332 1.00 81.00 174 LYS A C 1
ATOM 1384 O O . LYS A 1 174 ? -4.787 -9.350 -10.065 1.00 81.00 174 LYS A O 1
ATOM 1389 N N . LYS A 1 175 ? -3.480 -9.431 -8.253 1.00 71.06 175 LYS A N 1
ATOM 1390 C CA . LYS A 1 175 ? -3.923 -10.771 -7.851 1.00 71.06 175 LYS A CA 1
ATOM 1391 C C . LYS A 1 175 ? -5.400 -10.748 -7.450 1.00 71.06 175 LYS A C 1
ATOM 1393 O O . LYS A 1 175 ? -5.794 -9.980 -6.571 1.00 71.06 175 LYS A O 1
ATOM 1398 N N . LYS A 1 176 ? -6.208 -11.622 -8.061 1.00 67.19 176 LYS A N 1
ATOM 1399 C CA . LYS A 1 176 ? -7.593 -11.857 -7.629 1.00 67.19 176 LYS A CA 1
ATOM 1400 C C . LYS A 1 176 ? -7.568 -12.477 -6.235 1.00 67.19 176 LYS A C 1
ATOM 1402 O O . LYS A 1 176 ? -6.998 -13.547 -6.038 1.00 67.19 176 LYS A O 1
ATOM 1407 N N . HIS A 1 177 ? -8.174 -11.791 -5.276 1.00 72.56 177 HIS A N 1
ATOM 1408 C CA . HIS A 1 177 ? -8.247 -12.234 -3.892 1.00 72.56 177 HIS A CA 1
ATOM 1409 C C . HIS A 1 177 ? -9.644 -12.781 -3.600 1.00 72.56 177 HIS A C 1
ATOM 1411 O O . HIS A 1 177 ? -10.639 -12.100 -3.847 1.00 72.56 177 HIS A O 1
ATOM 1417 N N . ILE A 1 178 ? -9.733 -14.009 -3.081 1.00 79.94 178 ILE A N 1
ATOM 1418 C CA . ILE A 1 178 ? -11.018 -14.583 -2.673 1.00 79.94 178 ILE A CA 1
ATOM 1419 C C . ILE A 1 178 ? -11.391 -13.989 -1.316 1.00 79.94 178 ILE A C 1
ATOM 1421 O O . ILE A 1 178 ? -10.725 -14.228 -0.308 1.00 79.94 178 ILE A O 1
ATOM 1425 N N . VAL A 1 179 ? -12.474 -13.221 -1.297 1.00 86.75 179 VAL A N 1
ATOM 1426 C CA . VAL A 1 179 ? -13.004 -12.597 -0.086 1.00 86.75 179 VAL A CA 1
ATOM 1427 C C . VAL A 1 179 ? -13.916 -13.591 0.634 1.00 86.75 179 VAL A C 1
ATOM 1429 O O . VAL A 1 179 ? -14.886 -14.083 0.061 1.00 86.75 179 VAL A O 1
ATOM 1432 N N . ARG A 1 180 ? -13.601 -13.904 1.891 1.00 89.88 180 ARG A N 1
ATOM 1433 C CA . ARG A 1 180 ? -14.343 -14.842 2.749 1.00 89.88 180 ARG A CA 1
ATOM 1434 C C . ARG A 1 180 ? -14.639 -14.193 4.100 1.00 89.88 180 ARG A C 1
ATOM 1436 O O . ARG A 1 180 ? -13.878 -13.316 4.493 1.00 89.88 180 ARG A O 1
ATOM 1443 N N . PRO A 1 181 ? -15.715 -14.574 4.811 1.00 92.06 181 PRO A N 1
ATOM 1444 C CA . PRO A 1 181 ? -15.896 -14.163 6.203 1.00 92.06 181 PRO A CA 1
ATOM 1445 C C . PRO A 1 181 ? -14.682 -14.511 7.065 1.00 92.06 181 PRO A C 1
ATOM 1447 O O . PRO A 1 181 ? -14.128 -15.596 6.906 1.00 92.06 181 PRO A O 1
ATOM 1450 N N . VAL A 1 182 ? -14.307 -13.612 7.980 1.00 92.56 182 VAL A N 1
ATOM 1451 C CA . VAL A 1 182 ? -13.347 -13.938 9.051 1.00 92.56 182 VAL A CA 1
ATOM 1452 C C . VAL A 1 182 ? -14.057 -14.779 10.114 1.00 92.56 182 VAL A C 1
ATOM 1454 O O . VAL A 1 182 ? -13.594 -15.863 10.449 1.00 92.56 182 VAL A O 1
ATOM 1457 N N . TYR A 1 183 ? -15.235 -14.327 10.547 1.00 93.50 183 TYR A N 1
ATOM 1458 C CA . TYR A 1 183 ? -16.162 -15.046 11.417 1.00 93.50 183 TYR A CA 1
ATOM 1459 C C . TYR A 1 183 ? -17.468 -15.320 10.654 1.00 93.50 183 TYR A C 1
ATOM 1461 O O . TYR A 1 183 ? -18.262 -14.393 10.473 1.00 93.50 183 TYR A O 1
ATOM 1469 N N . PRO A 1 184 ? -17.698 -16.559 10.170 1.00 90.69 184 PRO A N 1
ATOM 1470 C CA . PRO A 1 184 ? -18.860 -16.902 9.342 1.00 90.69 184 PRO A CA 1
ATOM 1471 C C . PRO A 1 184 ? -20.212 -16.606 9.993 1.00 90.69 184 PRO A C 1
ATOM 1473 O O . PRO A 1 184 ? -21.126 -16.165 9.301 1.00 90.69 184 PRO A O 1
ATOM 1476 N N . ASP A 1 185 ? -20.306 -16.784 11.311 1.00 90.19 185 ASP A N 1
ATOM 1477 C CA . ASP A 1 185 ? -21.549 -16.616 12.075 1.00 90.19 185 ASP A CA 1
ATOM 1478 C C . ASP A 1 185 ? -21.835 -15.161 12.469 1.00 90.19 185 ASP A C 1
ATOM 1480 O O . ASP A 1 185 ? -22.802 -14.879 13.173 1.00 90.19 185 ASP A O 1
ATOM 1484 N N . GLN A 1 186 ? -20.979 -14.222 12.061 1.00 89.12 186 GLN A N 1
ATOM 1485 C CA . GLN A 1 186 ? -21.116 -12.808 12.392 1.00 89.12 186 GLN A CA 1
ATOM 1486 C C . GLN A 1 186 ? -21.463 -11.985 11.153 1.00 89.12 186 GLN A C 1
ATOM 1488 O O . GLN A 1 186 ? -21.000 -12.246 10.040 1.00 89.12 186 GLN A O 1
ATOM 1493 N N . GLY A 1 187 ? -22.264 -10.939 11.358 1.00 86.06 187 GLY A N 1
ATOM 1494 C CA . GLY A 1 187 ? -22.518 -9.928 10.337 1.00 86.06 187 GLY A CA 1
ATOM 1495 C C . GLY A 1 187 ? -21.260 -9.126 9.983 1.00 86.06 187 GLY A C 1
ATOM 1496 O O . GLY A 1 187 ? -20.174 -9.337 10.523 1.00 86.06 187 GLY A O 1
ATOM 1497 N N . HIS A 1 188 ? -21.412 -8.179 9.065 1.00 88.25 188 HIS A N 1
ATOM 1498 C CA . HIS A 1 188 ? -20.400 -7.168 8.771 1.00 88.25 188 HIS A CA 1
ATOM 1499 C C . HIS A 1 188 ? -20.902 -5.816 9.272 1.00 88.25 188 HIS A C 1
ATOM 1501 O O . HIS A 1 188 ? -22.078 -5.503 9.092 1.00 88.25 188 HIS A O 1
ATOM 1507 N N . TYR A 1 189 ? -20.027 -5.012 9.878 1.00 90.25 189 TYR A N 1
ATOM 1508 C CA . TYR A 1 189 ? -20.367 -3.620 10.176 1.00 90.25 189 TYR A CA 1
ATOM 1509 C C . TYR A 1 189 ? -20.104 -2.727 8.961 1.00 90.25 189 TYR A C 1
ATOM 1511 O O . TYR A 1 189 ? -20.956 -1.930 8.574 1.00 90.25 189 TYR A O 1
ATOM 1519 N N . VAL A 1 190 ? -18.949 -2.914 8.311 1.00 95.38 190 VAL A N 1
ATOM 1520 C CA . VAL A 1 190 ? -18.651 -2.299 7.016 1.00 95.38 190 VAL A CA 1
ATOM 1521 C C . VAL A 1 190 ? -18.969 -3.295 5.903 1.00 95.38 190 VAL A C 1
ATOM 1523 O O . VAL A 1 190 ? -18.350 -4.354 5.792 1.00 95.38 190 VAL A O 1
ATOM 1526 N N . LYS A 1 191 ? -19.942 -2.966 5.054 1.00 95.44 191 LYS A N 1
ATOM 1527 C CA . LYS A 1 191 ? -20.317 -3.777 3.894 1.00 95.44 191 LYS A CA 1
ATOM 1528 C C . LYS A 1 191 ? -19.294 -3.597 2.787 1.00 95.44 191 LYS A C 1
ATOM 1530 O O . LYS A 1 191 ? -19.192 -2.519 2.218 1.00 95.44 191 LYS A O 1
ATOM 1535 N N . TYR A 1 192 ? -18.562 -4.655 2.455 1.00 94.94 192 TYR A N 1
ATOM 1536 C CA . TYR A 1 192 ? -17.570 -4.623 1.382 1.00 94.94 192 TYR A CA 1
ATOM 1537 C C . TYR A 1 192 ? -18.218 -4.405 0.005 1.00 94.94 192 TYR A C 1
ATOM 1539 O O . TYR A 1 192 ? -19.130 -5.139 -0.377 1.00 94.94 192 TYR A O 1
ATOM 1547 N N . ILE A 1 193 ? -17.714 -3.420 -0.739 1.00 93.06 193 ILE A N 1
ATOM 1548 C CA . ILE A 1 193 ? -18.099 -3.124 -2.127 1.00 93.06 193 ILE A CA 1
ATOM 1549 C C . ILE A 1 193 ? -17.002 -3.575 -3.091 1.00 93.06 193 ILE A C 1
ATOM 1551 O O . ILE A 1 193 ? -17.290 -4.173 -4.125 1.00 93.06 193 ILE A O 1
ATOM 1555 N N . GLY A 1 194 ? -15.740 -3.289 -2.769 1.00 89.44 194 GLY A N 1
ATOM 1556 C CA . GLY A 1 194 ? -14.641 -3.562 -3.683 1.00 89.44 194 GLY A CA 1
ATOM 1557 C C . GLY A 1 194 ? -13.292 -3.079 -3.177 1.00 89.44 194 GLY A C 1
ATOM 1558 O O . GLY A 1 194 ? -13.156 -2.537 -2.082 1.00 89.44 194 GLY A O 1
ATOM 1559 N N . THR A 1 195 ? -12.269 -3.287 -3.996 1.00 87.44 195 THR A N 1
ATOM 1560 C CA . THR A 1 195 ? -10.902 -2.859 -3.708 1.00 87.44 195 THR A CA 1
ATOM 1561 C C . THR A 1 195 ? -10.356 -2.082 -4.891 1.00 87.44 195 THR A C 1
ATOM 1563 O O . THR A 1 195 ? -10.478 -2.510 -6.037 1.00 87.44 195 THR A O 1
ATOM 1566 N N . LYS A 1 196 ? -9.705 -0.962 -4.599 1.00 83.88 196 LYS A N 1
ATOM 1567 C CA . LYS A 1 196 ? -9.008 -0.122 -5.562 1.00 83.88 196 LYS A CA 1
ATOM 1568 C C . LYS A 1 196 ? -7.598 0.174 -5.076 1.00 83.88 196 LYS A C 1
ATOM 1570 O O . LYS A 1 196 ? -7.256 -0.041 -3.916 1.00 83.88 196 LYS A O 1
ATOM 1575 N N . THR A 1 197 ? -6.769 0.662 -5.984 1.00 74.25 197 THR A N 1
ATOM 1576 C CA . THR A 1 197 ? -5.485 1.261 -5.610 1.00 74.25 197 THR A CA 1
ATOM 1577 C C . THR A 1 197 ? -5.616 2.770 -5.510 1.00 74.25 197 THR A C 1
ATOM 1579 O O . THR A 1 197 ? -4.967 3.362 -4.678 1.00 74.25 197 THR A O 1
ATOM 1582 N N . VAL A 1 198 ? -6.498 3.381 -6.296 1.00 76.31 198 VAL A N 1
ATOM 1583 C CA . VAL A 1 198 ? -6.722 4.825 -6.362 1.00 76.31 198 VAL A CA 1
ATOM 1584 C C . VAL A 1 198 ? -8.220 5.081 -6.338 1.00 76.31 198 VAL A C 1
ATOM 1586 O O . VAL A 1 198 ? -8.982 4.295 -6.908 1.00 76.31 198 VAL A O 1
ATOM 1589 N N . LEU A 1 199 ? -8.621 6.194 -5.737 1.00 80.62 199 LEU A N 1
ATOM 1590 C CA . LEU A 1 199 ? -9.978 6.722 -5.813 1.00 80.62 199 LEU A CA 1
ATOM 1591 C C . LEU A 1 199 ? -10.039 7.906 -6.772 1.00 80.62 199 LEU A C 1
ATOM 1593 O O . LEU A 1 199 ? -9.096 8.689 -6.860 1.00 80.62 199 LEU A O 1
ATOM 1597 N N . LEU A 1 200 ? -11.163 8.038 -7.471 1.00 76.75 200 LEU A N 1
ATOM 1598 C CA . LEU A 1 200 ? -11.515 9.296 -8.125 1.00 76.75 200 LEU A CA 1
ATOM 1599 C C . LEU A 1 200 ? -11.898 10.338 -7.064 1.00 76.75 200 LEU A C 1
ATOM 1601 O O . LEU A 1 200 ? -12.355 9.974 -5.978 1.00 76.75 200 LEU A O 1
ATOM 1605 N N . ASP A 1 201 ? -11.795 11.627 -7.396 1.00 72.19 201 ASP A N 1
ATOM 1606 C CA . ASP A 1 201 ? -12.131 12.717 -6.467 1.00 72.19 201 ASP A CA 1
ATOM 1607 C C . ASP A 1 201 ? -13.541 12.586 -5.883 1.00 72.19 201 ASP A C 1
ATOM 1609 O O . ASP A 1 201 ? -13.752 12.861 -4.702 1.00 72.19 201 ASP A O 1
ATOM 1613 N N . GLU A 1 202 ? -14.508 12.116 -6.676 1.00 75.81 202 GLU A N 1
ATOM 1614 C CA . GLU A 1 202 ? -15.873 11.889 -6.198 1.00 75.81 202 GLU A CA 1
ATOM 1615 C C . GLU A 1 202 ? -15.947 10.780 -5.143 1.00 75.81 202 GLU A C 1
ATOM 1617 O O . GLU A 1 202 ? -16.684 10.903 -4.169 1.00 75.81 202 GLU A O 1
ATOM 1622 N N . GLU A 1 203 ? -15.151 9.723 -5.296 1.00 81.44 203 GLU A N 1
ATOM 1623 C CA . GLU A 1 203 ? -15.136 8.578 -4.383 1.00 81.44 203 GLU A CA 1
ATOM 1624 C C . GLU A 1 203 ? -14.386 8.884 -3.086 1.00 81.44 203 GLU A C 1
ATOM 1626 O O . GLU A 1 203 ? -14.735 8.355 -2.027 1.00 81.44 203 GLU A O 1
ATOM 1631 N N . ALA A 1 204 ? -13.358 9.728 -3.159 1.00 75.31 204 ALA A N 1
ATOM 1632 C CA . ALA A 1 204 ? -12.574 10.136 -2.004 1.00 75.31 204 ALA A CA 1
ATOM 1633 C C . ALA A 1 204 ? -13.212 11.300 -1.237 1.00 75.31 204 ALA A C 1
ATOM 1635 O O . ALA A 1 204 ? -13.161 11.311 -0.012 1.00 75.31 204 ALA A O 1
ATOM 1636 N N . ASN A 1 205 ? -13.819 12.277 -1.921 1.00 74.38 205 ASN A N 1
ATOM 1637 C CA . ASN A 1 205 ? -14.081 13.588 -1.320 1.00 74.38 205 ASN A CA 1
ATOM 1638 C C . ASN A 1 205 ? -15.567 14.012 -1.282 1.00 74.38 205 ASN A C 1
ATOM 1640 O O . ASN A 1 205 ? -15.885 14.965 -0.568 1.00 74.38 205 ASN A O 1
ATOM 1644 N N . ARG A 1 206 ? -16.520 13.313 -1.934 1.00 77.81 206 ARG A N 1
ATOM 1645 C CA . ARG A 1 206 ? -17.974 13.612 -1.803 1.00 77.81 206 ARG A CA 1
ATOM 1646 C C . ARG A 1 206 ? -18.599 13.013 -0.535 1.00 77.81 206 ARG A C 1
ATOM 1648 O O . ARG A 1 206 ? -19.572 12.268 -0.584 1.00 77.81 206 ARG A O 1
ATOM 1655 N N . GLY A 1 207 ? -18.048 13.349 0.629 1.00 80.81 207 GLY A N 1
ATOM 1656 C CA . GLY A 1 207 ? -18.629 12.938 1.913 1.00 80.81 207 GLY A CA 1
ATOM 1657 C C . GLY A 1 207 ? -18.378 11.477 2.300 1.00 80.81 207 GLY A C 1
ATOM 1658 O O . GLY A 1 207 ? -18.949 11.010 3.288 1.00 80.81 207 GLY A O 1
ATOM 1659 N N . SER A 1 208 ? -17.493 10.772 1.596 1.00 91.19 208 SER A N 1
ATOM 1660 C CA . SER A 1 208 ? -16.946 9.487 2.044 1.00 91.19 208 SER A CA 1
ATOM 1661 C C . SER A 1 208 ? -16.226 9.629 3.388 1.00 91.19 208 SER A C 1
ATOM 1663 O O . SER A 1 208 ? -15.769 10.716 3.739 1.00 91.19 208 SER A O 1
ATOM 1665 N N . PHE A 1 209 ? -16.181 8.551 4.166 1.00 94.81 209 PHE A N 1
ATOM 1666 C CA . PHE A 1 209 ? -15.445 8.456 5.421 1.00 94.81 209 PHE A CA 1
ATOM 1667 C C . PHE A 1 209 ? -14.118 7.732 5.171 1.00 94.81 209 PHE A C 1
ATOM 1669 O O . PHE A 1 209 ? -14.097 6.528 4.906 1.00 94.81 209 PHE A O 1
ATOM 1676 N N . ASN A 1 210 ? -13.014 8.474 5.203 1.00 95.19 210 ASN A N 1
ATOM 1677 C CA . ASN A 1 210 ? -11.689 8.000 4.817 1.00 95.19 210 ASN A CA 1
ATOM 1678 C C . ASN A 1 210 ? -10.845 7.661 6.052 1.00 95.19 210 ASN A C 1
ATOM 1680 O O . ASN A 1 210 ? -10.565 8.524 6.887 1.00 95.19 210 ASN A O 1
ATOM 1684 N N . VAL A 1 211 ? -10.394 6.410 6.141 1.00 96.56 211 VAL A N 1
ATOM 1685 C CA . VAL A 1 211 ? -9.615 5.875 7.265 1.00 96.56 211 VAL A CA 1
ATOM 1686 C C . VAL A 1 211 ? -8.273 5.351 6.771 1.00 96.56 211 VAL A C 1
ATOM 1688 O O . VAL A 1 211 ? -8.226 4.368 6.036 1.00 96.56 211 VAL A O 1
ATOM 1691 N N . VAL A 1 212 ? -7.166 5.947 7.209 1.00 96.06 212 VAL A N 1
ATOM 1692 C CA . VAL A 1 212 ? -5.812 5.505 6.835 1.00 96.06 212 VAL A CA 1
ATOM 1693 C C . VAL A 1 212 ? -5.187 4.708 7.973 1.00 96.06 212 VAL A C 1
ATOM 1695 O O . VAL A 1 212 ? -5.033 5.238 9.071 1.00 96.06 212 VAL A O 1
ATOM 1698 N N . LEU A 1 213 ? -4.771 3.463 7.720 1.00 97.31 213 LEU A N 1
ATOM 1699 C CA . LEU A 1 213 ? -3.985 2.681 8.676 1.00 97.31 213 LEU A CA 1
ATOM 1700 C C . LEU A 1 213 ? -2.496 2.824 8.363 1.00 97.31 213 LEU A C 1
ATOM 1702 O O . LEU A 1 213 ? -2.062 2.532 7.253 1.00 97.31 213 LEU A O 1
ATOM 1706 N N . LEU A 1 214 ? -1.712 3.219 9.363 1.00 96.00 214 LEU A N 1
ATOM 1707 C CA . LEU A 1 214 ? -0.270 3.439 9.286 1.00 96.00 214 LEU A CA 1
ATOM 1708 C C . LEU A 1 214 ? 0.433 2.667 10.397 1.00 96.00 214 LEU A C 1
ATOM 1710 O O . LEU A 1 214 ? -0.086 2.537 11.497 1.00 96.00 214 LEU A O 1
ATOM 1714 N N . GLY A 1 215 ? 1.634 2.160 10.147 1.00 94.50 215 GLY A N 1
ATOM 1715 C CA . GLY A 1 215 ? 2.375 1.417 11.165 1.00 94.50 215 GLY A CA 1
ATOM 1716 C C . GLY A 1 215 ? 3.453 0.514 10.582 1.00 94.50 215 GLY A C 1
ATOM 1717 O O . GLY A 1 215 ? 3.493 0.320 9.360 1.00 94.50 215 GLY A O 1
ATOM 1718 N N . PRO A 1 216 ? 4.318 -0.067 11.427 1.00 92.12 216 PRO A N 1
ATOM 1719 C CA . PRO A 1 216 ? 5.399 -0.935 10.980 1.00 92.12 216 PRO A CA 1
ATOM 1720 C C . PRO A 1 216 ? 4.927 -2.137 10.160 1.00 92.12 216 PRO A C 1
ATOM 1722 O O . PRO A 1 216 ? 3.765 -2.562 10.215 1.00 92.12 216 PRO A O 1
ATOM 1725 N N . THR A 1 217 ? 5.838 -2.705 9.375 1.00 87.62 217 THR A N 1
ATOM 1726 C CA . THR A 1 217 ? 5.609 -4.006 8.740 1.00 87.62 217 THR A CA 1
ATOM 1727 C C . THR A 1 217 ? 5.291 -5.055 9.807 1.00 87.62 217 THR A C 1
ATOM 1729 O O . THR A 1 217 ? 5.924 -5.107 10.856 1.00 87.62 217 THR A O 1
ATOM 1732 N N . GLY A 1 218 ? 4.263 -5.871 9.564 1.00 87.19 218 GLY A N 1
ATOM 1733 C CA . GLY A 1 218 ? 3.858 -6.922 10.497 1.00 87.19 218 GLY A CA 1
ATOM 1734 C C . GLY A 1 218 ? 3.040 -6.462 11.710 1.00 87.19 218 GLY A C 1
ATOM 1735 O O . GLY A 1 218 ? 2.620 -7.331 12.470 1.00 87.19 218 GLY A O 1
ATOM 1736 N N . SER A 1 219 ? 2.720 -5.170 11.878 1.00 92.50 219 SER A N 1
ATOM 1737 C CA . SER A 1 219 ? 1.893 -4.696 13.010 1.00 92.50 219 SER A CA 1
ATOM 1738 C C . SER A 1 219 ? 0.415 -5.116 12.953 1.00 92.50 219 SER A C 1
ATOM 1740 O O . SER A 1 219 ? -0.337 -4.939 13.907 1.00 92.50 219 SER A O 1
ATOM 1742 N N . GLY A 1 220 ? -0.011 -5.732 11.845 1.00 92.69 220 GLY A N 1
ATOM 1743 C CA . GLY A 1 220 ? -1.355 -6.293 11.680 1.00 92.69 220 GLY A CA 1
ATOM 1744 C C . GLY A 1 220 ? -2.386 -5.344 11.065 1.00 92.69 220 GLY A C 1
ATOM 1745 O O . GLY A 1 220 ? -3.572 -5.632 11.164 1.00 92.69 220 GLY A O 1
ATOM 1746 N N . LYS A 1 221 ? -1.961 -4.263 10.391 1.00 94.69 221 LYS A N 1
ATOM 1747 C CA . LYS A 1 221 ? -2.843 -3.328 9.653 1.00 94.69 221 LYS A CA 1
ATOM 1748 C C . LYS A 1 221 ? -3.887 -4.047 8.787 1.00 94.69 221 LYS A C 1
ATOM 1750 O O . LYS A 1 221 ? -5.080 -3.917 9.032 1.00 94.69 221 LYS A O 1
ATOM 1755 N N . SER A 1 222 ? -3.438 -4.874 7.842 1.00 92.88 222 SER A N 1
ATOM 1756 C CA . SER A 1 222 ? -4.307 -5.635 6.935 1.00 92.88 222 SER A CA 1
ATOM 1757 C C . SER A 1 222 ? -5.279 -6.560 7.678 1.00 92.88 222 SER A C 1
ATOM 1759 O O . SER A 1 222 ? -6.433 -6.688 7.275 1.00 92.88 222 SER A O 1
ATOM 1761 N N . SER A 1 223 ? -4.843 -7.172 8.785 1.00 93.88 223 SER A N 1
ATOM 1762 C CA . SER A 1 223 ? -5.694 -8.031 9.618 1.00 93.88 223 SER A CA 1
ATOM 1763 C C . SER A 1 223 ? -6.780 -7.233 10.343 1.00 93.88 223 SER A C 1
ATOM 1765 O O . SER A 1 223 ? -7.923 -7.675 10.378 1.00 93.88 223 SER A O 1
ATOM 1767 N N . LEU A 1 224 ? -6.460 -6.043 10.866 1.00 96.44 224 LEU A N 1
ATOM 1768 C CA . LEU A 1 224 ? -7.455 -5.154 11.476 1.00 96.44 224 LEU A CA 1
ATOM 1769 C C . LEU A 1 224 ? -8.496 -4.691 10.451 1.00 96.44 224 LEU A C 1
ATOM 1771 O O . LEU A 1 224 ? -9.684 -4.698 10.753 1.00 96.44 224 LEU A O 1
ATOM 1775 N N . ILE A 1 225 ? -8.084 -4.369 9.218 1.00 96.50 225 ILE A N 1
ATOM 1776 C CA . ILE A 1 225 ? -9.025 -4.030 8.136 1.00 96.50 225 ILE A CA 1
ATOM 1777 C C . ILE A 1 225 ? -9.967 -5.202 7.867 1.00 96.50 225 ILE A C 1
ATOM 1779 O O . ILE A 1 225 ? -11.177 -5.009 7.790 1.00 96.50 225 ILE A O 1
ATOM 1783 N N . ASN A 1 226 ? -9.440 -6.426 7.786 1.00 95.25 226 ASN A N 1
ATOM 1784 C CA . ASN A 1 226 ? -10.269 -7.611 7.582 1.00 95.25 226 ASN A CA 1
ATOM 1785 C C . ASN A 1 226 ? -11.334 -7.784 8.675 1.00 95.25 226 ASN A C 1
ATOM 1787 O O . ASN A 1 226 ? -12.454 -8.198 8.373 1.00 95.25 226 ASN A O 1
ATOM 1791 N N . LEU A 1 227 ? -11.011 -7.428 9.921 1.00 95.75 227 LEU A N 1
ATOM 1792 C CA . LEU A 1 227 ? -11.961 -7.445 11.033 1.00 95.75 227 LEU A CA 1
ATOM 1793 C C . LEU A 1 227 ? -13.047 -6.372 10.875 1.00 95.75 227 LEU A C 1
ATOM 1795 O O . LEU A 1 227 ? -14.219 -6.708 10.991 1.00 95.75 227 LEU A O 1
ATOM 1799 N N . LEU A 1 228 ? -12.701 -5.139 10.480 1.00 96.25 228 LEU A N 1
ATOM 1800 C CA . LEU A 1 228 ? -13.687 -4.066 10.239 1.00 96.25 228 LEU A CA 1
ATOM 1801 C C . LEU A 1 228 ? -14.761 -4.461 9.205 1.00 96.25 228 LEU A C 1
ATOM 1803 O O . LEU A 1 228 ? -15.936 -4.116 9.352 1.00 96.25 228 LEU A O 1
ATOM 1807 N N . TYR A 1 229 ? -14.370 -5.218 8.177 1.00 95.94 229 TYR A N 1
ATOM 1808 C CA . TYR A 1 229 ? -15.293 -5.762 7.175 1.00 95.94 229 TYR A CA 1
ATOM 1809 C C . TYR A 1 229 ? -15.893 -7.127 7.553 1.00 95.94 229 TYR A C 1
ATOM 1811 O O . TYR A 1 229 ? -16.767 -7.619 6.841 1.00 95.94 229 TYR A O 1
ATOM 1819 N N . ASN A 1 230 ? -15.397 -7.782 8.610 1.00 94.88 230 ASN A N 1
ATOM 1820 C CA . ASN A 1 230 ? -15.550 -9.219 8.866 1.00 94.88 230 ASN A CA 1
ATOM 1821 C C . ASN A 1 230 ? -15.340 -10.069 7.591 1.00 94.88 230 ASN A C 1
ATOM 1823 O O . ASN A 1 230 ? -16.082 -11.007 7.280 1.00 94.88 230 ASN A O 1
ATOM 1827 N N . ARG A 1 231 ? -14.342 -9.698 6.785 1.00 93.94 231 ARG A N 1
ATOM 1828 C CA . ARG A 1 231 ? -14.043 -10.301 5.485 1.00 93.94 231 ARG A CA 1
ATOM 1829 C C . ARG A 1 231 ? -12.545 -10.245 5.204 1.00 93.94 231 ARG A C 1
ATOM 1831 O O . ARG A 1 231 ? -11.903 -9.246 5.493 1.00 93.94 231 ARG A O 1
ATOM 1838 N N . THR A 1 232 ? -11.995 -11.262 4.551 1.00 91.75 232 THR A N 1
ATOM 1839 C CA . THR A 1 232 ? -10.617 -11.263 4.040 1.00 91.75 232 THR A CA 1
ATOM 1840 C C . THR A 1 232 ? -10.519 -10.365 2.799 1.00 91.75 232 THR A C 1
ATOM 1842 O O . THR A 1 232 ? -10.459 -10.840 1.670 1.00 91.75 232 THR A O 1
ATOM 1845 N N . VAL A 1 233 ? -10.600 -9.047 2.974 1.00 90.31 233 VAL A N 1
ATOM 1846 C CA . VAL A 1 233 ? -10.540 -8.056 1.880 1.00 90.31 233 VAL A CA 1
ATOM 1847 C C . VAL A 1 233 ? -9.103 -7.657 1.550 1.00 90.31 233 VAL A C 1
ATOM 1849 O O . VAL A 1 233 ? -8.781 -7.339 0.406 1.00 90.31 233 VAL A O 1
ATOM 1852 N N . CYS A 1 234 ? -8.225 -7.728 2.546 1.00 87.75 234 CYS A N 1
ATOM 1853 C CA . CYS A 1 234 ? -6.792 -7.570 2.417 1.00 87.75 234 CYS A CA 1
ATOM 1854 C C . CYS A 1 234 ? -6.114 -8.944 2.524 1.00 87.75 234 CYS A C 1
ATOM 1856 O O . CYS A 1 234 ? -6.450 -9.725 3.421 1.00 87.75 234 CYS A O 1
ATOM 1858 N N . PRO A 1 235 ? -5.119 -9.243 1.672 1.00 77.38 235 PRO A N 1
ATOM 1859 C CA . PRO A 1 235 ? -4.281 -10.416 1.853 1.00 77.38 235 PRO A CA 1
ATOM 1860 C C . PRO A 1 235 ? -3.518 -10.287 3.178 1.00 77.38 235 PRO A C 1
ATOM 1862 O O . PRO A 1 235 ? -2.649 -9.431 3.326 1.00 77.38 235 PRO A O 1
ATOM 1865 N N . SER A 1 236 ? -3.851 -11.129 4.152 1.00 65.50 236 SER A N 1
ATOM 1866 C CA . SER A 1 236 ? -3.181 -11.197 5.450 1.00 65.50 236 SER A CA 1
ATOM 1867 C C . SER A 1 236 ? -2.676 -12.622 5.656 1.00 65.50 236 SER A C 1
ATOM 1869 O O . SER A 1 236 ? -3.400 -13.476 6.160 1.00 65.50 236 SER A O 1
ATOM 1871 N N . ALA A 1 237 ? -1.450 -12.902 5.221 1.00 56.94 237 ALA A N 1
ATOM 1872 C CA . ALA A 1 237 ? -0.766 -14.146 5.558 1.00 56.94 237 ALA A CA 1
ATOM 1873 C C . ALA A 1 237 ? 0.320 -13.852 6.595 1.00 56.94 237 ALA A C 1
ATOM 1875 O O . ALA A 1 237 ? 1.008 -12.832 6.500 1.00 56.94 237 ALA A O 1
ATOM 1876 N N . ALA A 1 238 ? 0.500 -14.756 7.560 1.00 48.47 238 ALA A N 1
ATOM 1877 C CA . ALA A 1 238 ? 1.694 -14.801 8.397 1.00 48.47 238 ALA A CA 1
ATOM 1878 C C . ALA A 1 238 ? 2.874 -15.283 7.536 1.00 48.47 238 ALA A C 1
ATOM 1880 O O . ALA A 1 238 ? 3.298 -16.429 7.616 1.00 48.47 238 ALA A O 1
ATOM 1881 N N . SER A 1 239 ? 3.337 -14.423 6.631 1.00 43.22 239 SER A N 1
ATOM 1882 C CA . SER A 1 239 ? 4.523 -14.657 5.817 1.00 43.22 239 SER A CA 1
ATOM 1883 C C . SER A 1 239 ? 5.700 -13.894 6.428 1.00 43.22 239 SER A C 1
ATOM 1885 O O . SER A 1 239 ? 5.520 -12.741 6.832 1.00 43.22 239 SER A O 1
ATOM 1887 N N . PRO A 1 240 ? 6.912 -14.478 6.471 1.00 36.19 240 PRO A N 1
ATOM 1888 C CA . PRO A 1 240 ? 8.125 -13.753 6.851 1.00 36.19 240 PRO A CA 1
ATOM 1889 C C . PRO A 1 240 ? 8.470 -12.609 5.878 1.00 36.19 240 PRO A C 1
ATOM 1891 O O . PRO A 1 240 ? 9.279 -11.746 6.203 1.00 36.19 240 PRO A O 1
ATOM 1894 N N . THR A 1 241 ? 7.845 -12.563 4.696 1.00 44.72 241 THR A N 1
ATOM 1895 C CA . THR A 1 241 ? 7.945 -11.451 3.742 1.00 44.72 241 THR A CA 1
ATOM 1896 C C . THR A 1 241 ? 6.681 -10.585 3.801 1.00 44.72 241 THR A C 1
ATOM 1898 O O . THR A 1 241 ? 5.570 -11.118 3.801 1.00 44.72 241 THR A O 1
ATOM 1901 N N . SER A 1 242 ? 6.824 -9.248 3.863 1.00 49.03 242 SER A N 1
ATOM 1902 C CA . SER A 1 242 ? 5.664 -8.336 3.902 1.00 49.03 242 SER A CA 1
ATOM 1903 C C . SER A 1 242 ? 4.725 -8.628 2.732 1.00 49.03 242 SER A C 1
ATOM 1905 O O . SER A 1 242 ? 5.144 -8.660 1.573 1.00 49.03 242 SER A O 1
ATOM 1907 N N . VAL A 1 243 ? 3.449 -8.849 3.043 1.00 57.25 243 VAL A N 1
ATOM 1908 C CA . VAL A 1 243 ? 2.423 -9.183 2.048 1.00 57.25 243 VAL A CA 1
ATOM 1909 C C . VAL A 1 243 ? 1.924 -7.921 1.332 1.00 57.25 243 VAL A C 1
ATOM 1911 O O . VAL A 1 243 ? 1.575 -7.969 0.151 1.00 57.25 243 VAL A O 1
ATOM 1914 N N . THR A 1 244 ? 1.941 -6.772 2.014 1.00 57.91 244 THR A N 1
ATOM 1915 C CA . THR A 1 244 ? 1.499 -5.486 1.460 1.00 57.91 244 THR A CA 1
ATOM 1916 C C . THR A 1 244 ? 2.702 -4.700 0.947 1.00 57.91 244 THR A C 1
ATOM 1918 O O . THR A 1 244 ? 3.441 -4.097 1.722 1.00 57.91 244 THR A O 1
ATOM 1921 N N . ARG A 1 245 ? 2.890 -4.726 -0.377 1.00 71.31 245 ARG A N 1
ATOM 1922 C CA . ARG A 1 245 ? 3.971 -4.030 -1.106 1.00 71.31 245 ARG A CA 1
ATOM 1923 C C . ARG A 1 245 ? 3.496 -2.791 -1.877 1.00 71.31 245 ARG A C 1
ATOM 1925 O O . ARG A 1 245 ? 4.287 -2.128 -2.541 1.00 71.31 245 ARG A O 1
ATOM 1932 N N . HIS A 1 246 ? 2.206 -2.472 -1.772 1.00 73.88 246 HIS A N 1
ATOM 1933 C CA . HIS A 1 246 ? 1.551 -1.328 -2.408 1.00 73.88 246 HIS A CA 1
ATOM 1934 C C . HIS A 1 246 ? 0.432 -0.823 -1.504 1.00 73.88 246 HIS A C 1
ATOM 1936 O O . HIS A 1 246 ? -0.120 -1.592 -0.717 1.00 73.88 246 HIS A O 1
ATOM 1942 N N . MET A 1 247 ? 0.067 0.447 -1.659 1.00 83.69 247 MET A N 1
ATOM 1943 C CA . MET A 1 247 ? -1.121 1.002 -1.015 1.00 83.69 247 MET A CA 1
ATOM 1944 C C . MET A 1 247 ? -2.374 0.304 -1.562 1.00 83.69 247 MET A C 1
ATOM 1946 O O . MET A 1 247 ? -2.481 0.065 -2.768 1.00 83.69 247 MET A O 1
ATOM 1950 N N . ARG A 1 248 ? -3.321 -0.045 -0.691 1.00 86.69 248 ARG A N 1
ATOM 1951 C CA . ARG A 1 248 ? -4.593 -0.665 -1.085 1.00 86.69 248 ARG A CA 1
ATOM 1952 C C . ARG A 1 248 ? -5.746 0.059 -0.418 1.00 86.69 248 ARG A C 1
ATOM 1954 O O . ARG A 1 248 ? -5.715 0.298 0.779 1.00 86.69 248 ARG A O 1
ATOM 1961 N N . ILE A 1 249 ? -6.791 0.331 -1.184 1.00 90.94 249 ILE A N 1
ATOM 1962 C CA . ILE A 1 249 ? -8.003 0.987 -0.712 1.00 90.94 249 ILE A CA 1
ATOM 1963 C C . ILE A 1 249 ? -9.134 -0.023 -0.783 1.00 90.94 249 ILE A C 1
ATOM 1965 O O . ILE A 1 249 ? -9.438 -0.572 -1.840 1.00 90.94 249 ILE A O 1
ATOM 1969 N N . THR A 1 250 ? -9.753 -0.293 0.352 1.00 93.19 250 THR A N 1
ATOM 1970 C CA . THR A 1 250 ? -10.967 -1.105 0.427 1.00 93.19 250 THR A CA 1
ATOM 1971 C C . THR A 1 250 ? -12.164 -0.179 0.563 1.00 93.19 250 THR A C 1
ATOM 1973 O O . THR A 1 250 ? -12.127 0.758 1.359 1.00 93.19 250 THR A O 1
ATOM 1976 N N . GLN A 1 251 ? -13.182 -0.410 -0.259 1.00 94.50 251 GLN A N 1
ATOM 1977 C CA . GLN A 1 251 ? -14.401 0.383 -0.317 1.00 94.50 251 GLN A CA 1
ATOM 1978 C C . GLN A 1 251 ? -15.543 -0.391 0.331 1.00 94.50 251 GLN A C 1
ATOM 1980 O O . GLN A 1 251 ? -15.699 -1.600 0.112 1.00 94.50 251 GLN A O 1
ATOM 1985 N N . GLY A 1 252 ? -16.382 0.325 1.064 1.00 95.06 252 GLY A N 1
ATOM 1986 C CA . GLY A 1 252 ? -17.599 -0.217 1.632 1.00 95.06 252 GLY A CA 1
ATOM 1987 C C . GLY A 1 252 ? -18.646 0.831 1.963 1.00 95.06 252 GLY A C 1
ATOM 1988 O O . GLY A 1 252 ? -18.468 2.013 1.677 1.00 95.06 252 GLY A O 1
ATOM 1989 N N . THR A 1 253 ? -19.741 0.392 2.573 1.00 95.81 253 THR A N 1
ATOM 1990 C CA . THR A 1 253 ? -20.700 1.277 3.243 1.00 95.81 253 THR A CA 1
ATOM 1991 C C . THR A 1 253 ? -20.833 0.895 4.708 1.00 95.81 253 THR A C 1
ATOM 1993 O O . THR A 1 253 ? -20.747 -0.282 5.061 1.00 95.81 253 THR A O 1
ATOM 1996 N N . ALA A 1 254 ? -21.016 1.885 5.575 1.00 94.69 254 ALA A N 1
ATOM 1997 C CA . ALA A 1 254 ? -21.308 1.660 6.985 1.00 94.69 254 ALA A CA 1
ATOM 1998 C C . ALA A 1 254 ? -22.142 2.808 7.547 1.00 94.69 254 ALA A C 1
ATOM 2000 O O . ALA A 1 254 ? -22.163 3.909 6.994 1.00 94.69 254 ALA A O 1
ATOM 2001 N N . ILE A 1 255 ? -22.785 2.560 8.686 1.00 92.00 255 ILE A N 1
ATOM 2002 C CA . ILE A 1 255 ? -23.381 3.625 9.488 1.00 92.00 255 ILE A CA 1
ATOM 2003 C C . ILE A 1 255 ? -22.263 4.266 10.316 1.00 92.00 255 ILE A C 1
ATOM 2005 O O . ILE A 1 255 ? -21.716 3.634 11.217 1.00 92.00 255 ILE A O 1
ATOM 2009 N N . VAL A 1 256 ? -21.927 5.518 10.029 1.00 90.44 256 VAL A N 1
ATOM 2010 C CA . VAL A 1 256 ? -20.935 6.302 10.776 1.00 90.44 256 VAL A CA 1
ATOM 2011 C C . VAL A 1 256 ? -21.667 7.441 11.467 1.00 90.44 256 VAL A C 1
ATOM 2013 O O . VAL A 1 256 ? -22.366 8.212 10.812 1.00 90.44 256 VAL A O 1
ATOM 2016 N N . SER A 1 257 ? -21.565 7.511 12.797 1.00 82.81 257 SER A N 1
ATOM 2017 C CA . SER A 1 257 ? -22.275 8.508 13.618 1.00 82.81 257 SER A CA 1
ATOM 2018 C C . SER A 1 257 ? -23.775 8.620 13.295 1.00 82.81 257 SER A C 1
ATOM 2020 O O . SER A 1 257 ? -24.363 9.696 13.319 1.00 82.81 257 SER A O 1
ATOM 2022 N N . GLY A 1 258 ? -24.406 7.484 12.984 1.00 83.19 258 GLY A N 1
ATOM 2023 C CA . GLY A 1 258 ? -25.838 7.385 12.699 1.00 83.19 258 GLY A CA 1
ATOM 2024 C C . GLY A 1 258 ? -26.273 7.613 11.253 1.00 83.19 258 GLY A C 1
ATOM 2025 O O . GLY A 1 258 ? -27.456 7.439 10.974 1.00 83.19 258 GLY A O 1
ATOM 2026 N N . VAL A 1 259 ? -25.350 7.907 10.335 1.00 88.62 259 VAL A N 1
ATOM 2027 C CA . VAL A 1 259 ? -25.644 8.131 8.911 1.00 88.62 259 VAL A CA 1
ATOM 2028 C C . VAL A 1 259 ? -24.956 7.071 8.056 1.00 88.62 259 VAL A C 1
ATOM 2030 O O . VAL A 1 259 ? -23.789 6.756 8.282 1.00 88.62 259 VAL A O 1
ATOM 2033 N N . GLU A 1 260 ? -25.656 6.515 7.065 1.00 92.56 260 GLU A N 1
ATOM 2034 C CA . GLU A 1 260 ? -25.026 5.629 6.082 1.00 92.56 260 GLU A CA 1
ATOM 2035 C C . GLU A 1 260 ? -24.081 6.429 5.178 1.00 92.56 260 GLU A C 1
ATOM 2037 O O . GLU A 1 260 ? -24.473 7.423 4.566 1.00 92.56 260 GLU A O 1
ATOM 2042 N N . ARG A 1 261 ? -22.819 6.003 5.105 1.00 93.50 261 ARG A N 1
ATOM 2043 C CA . ARG A 1 261 ? -21.778 6.660 4.313 1.00 93.50 261 ARG A CA 1
ATOM 2044 C C . ARG A 1 261 ? -20.955 5.638 3.550 1.00 93.50 261 ARG A C 1
ATOM 2046 O O . ARG A 1 261 ? -20.769 4.505 3.999 1.00 93.50 261 ARG A O 1
ATOM 2053 N N . ALA A 1 262 ? -20.415 6.070 2.413 1.00 94.88 262 ALA A N 1
ATOM 2054 C CA . ALA A 1 262 ? -19.310 5.369 1.778 1.00 94.88 262 ALA A CA 1
ATOM 2055 C C . ALA A 1 262 ? -18.090 5.422 2.709 1.00 94.88 262 ALA A C 1
ATOM 2057 O O . ALA A 1 262 ? -17.788 6.473 3.272 1.00 94.88 262 ALA A O 1
ATOM 2058 N N . VAL A 1 263 ? -17.404 4.299 2.876 1.00 95.56 263 VAL A N 1
ATOM 2059 C CA . VAL A 1 263 ? -16.217 4.162 3.720 1.00 95.56 263 VAL A CA 1
ATOM 2060 C C . VAL A 1 263 ? -15.061 3.693 2.854 1.00 95.56 263 VAL A C 1
ATOM 2062 O O . VAL A 1 263 ? -15.169 2.680 2.163 1.00 95.56 263 VAL A O 1
ATOM 2065 N N . ASN A 1 264 ? -13.946 4.413 2.923 1.00 95.69 264 ASN A N 1
ATOM 2066 C CA . ASN A 1 264 ? -12.697 4.033 2.280 1.00 95.69 264 ASN A CA 1
ATOM 2067 C C . ASN A 1 264 ? -11.664 3.740 3.365 1.00 95.69 264 ASN A C 1
ATOM 2069 O O . ASN A 1 264 ? -11.329 4.621 4.156 1.00 95.69 264 ASN A O 1
ATOM 2073 N N . ILE A 1 265 ? -11.137 2.518 3.397 1.00 96.00 265 ILE A N 1
ATOM 2074 C CA . ILE A 1 265 ? -10.111 2.116 4.364 1.00 96.00 265 ILE A CA 1
ATOM 2075 C C . ILE A 1 265 ? -8.822 1.793 3.617 1.00 96.00 265 ILE A C 1
ATOM 2077 O O . ILE A 1 265 ? -8.790 0.876 2.788 1.00 96.00 265 ILE A O 1
ATOM 2081 N N . ILE A 1 266 ? -7.773 2.565 3.902 1.00 93.25 266 ILE A N 1
ATOM 2082 C CA . ILE A 1 266 ? -6.470 2.478 3.246 1.00 93.25 266 ILE A CA 1
ATOM 2083 C C . ILE A 1 266 ? -5.519 1.618 4.076 1.00 93.25 266 ILE A C 1
ATOM 2085 O O . ILE A 1 266 ? -5.148 1.975 5.193 1.00 93.25 266 ILE A O 1
ATOM 2089 N N . ASP A 1 267 ? -5.095 0.503 3.488 1.00 92.06 267 ASP A N 1
ATOM 2090 C CA . ASP A 1 267 ? -3.990 -0.328 3.954 1.00 92.06 267 ASP A CA 1
ATOM 2091 C C . ASP A 1 267 ? -2.675 0.215 3.386 1.00 92.06 267 ASP A C 1
ATOM 2093 O O . ASP A 1 267 ? -2.476 0.232 2.164 1.00 92.06 267 ASP A O 1
ATOM 2097 N N . SER A 1 268 ? -1.784 0.687 4.259 1.00 89.62 268 SER A N 1
ATOM 2098 C CA . SER A 1 268 ? -0.502 1.248 3.841 1.00 89.62 268 SER A CA 1
ATOM 2099 C C . SER A 1 268 ? 0.612 0.208 3.750 1.00 89.62 268 SER A C 1
ATOM 2101 O O . SER A 1 268 ? 0.621 -0.809 4.451 1.00 89.62 268 SER A O 1
ATOM 2103 N N . ILE A 1 269 ? 1.647 0.539 2.975 1.00 84.56 269 ILE A N 1
ATOM 2104 C CA . ILE A 1 269 ? 2.964 -0.097 3.119 1.00 84.56 269 ILE A CA 1
ATOM 2105 C C . ILE A 1 269 ? 3.456 0.122 4.563 1.00 84.56 269 ILE A C 1
ATOM 2107 O O . ILE A 1 269 ? 3.154 1.144 5.189 1.00 84.56 269 ILE A O 1
ATOM 2111 N N . GLY A 1 270 ? 4.158 -0.862 5.129 1.00 84.50 270 GLY A N 1
ATOM 2112 C CA . GLY A 1 270 ? 4.669 -0.781 6.495 1.00 84.50 270 GLY A CA 1
ATOM 2113 C C . GLY A 1 270 ? 5.916 0.091 6.629 1.00 84.50 270 GLY A C 1
ATOM 2114 O O . GLY A 1 270 ? 6.769 0.102 5.746 1.00 84.50 270 GLY A O 1
ATOM 2115 N N . PHE A 1 271 ? 6.058 0.786 7.762 1.00 80.75 271 PHE A N 1
ATOM 2116 C CA . PHE A 1 271 ? 7.339 1.406 8.122 1.00 80.75 271 PHE A CA 1
ATOM 2117 C C . PHE A 1 271 ? 8.394 0.307 8.308 1.00 80.75 271 PHE A C 1
ATOM 2119 O O . PHE A 1 271 ? 8.104 -0.717 8.934 1.00 80.75 271 PHE A O 1
ATOM 2126 N N . CYS A 1 272 ? 9.592 0.513 7.756 1.00 69.44 272 CYS A N 1
ATOM 2127 C CA . CYS A 1 272 ? 10.658 -0.497 7.698 1.00 69.44 272 CYS A CA 1
ATOM 2128 C C . CYS A 1 272 ? 10.281 -1.718 6.839 1.00 69.44 272 CYS A C 1
ATOM 2130 O O . CYS A 1 272 ? 10.433 -2.869 7.247 1.00 69.44 272 CYS A O 1
ATOM 2132 N N . ASP A 1 273 ? 9.747 -1.466 5.645 1.00 68.75 273 ASP A N 1
ATOM 2133 C CA . ASP A 1 273 ? 9.683 -2.475 4.591 1.00 68.75 273 ASP A CA 1
ATOM 2134 C C . ASP A 1 273 ? 11.118 -2.896 4.204 1.00 68.75 273 ASP A C 1
ATOM 2136 O O . ASP A 1 273 ? 11.967 -2.048 3.962 1.00 68.75 273 ASP A O 1
ATOM 2140 N N . SER A 1 274 ? 11.420 -4.199 4.168 1.00 67.31 274 SER A N 1
ATOM 2141 C CA . SER A 1 274 ? 12.767 -4.709 3.839 1.00 67.31 274 SER A CA 1
ATOM 2142 C C . SER A 1 274 ? 13.228 -4.376 2.413 1.00 67.31 274 SER A C 1
ATOM 2144 O O . SER A 1 274 ? 14.393 -4.569 2.062 1.00 67.31 274 SER A O 1
ATOM 2146 N N . GLU A 1 275 ? 12.302 -3.935 1.564 1.00 76.00 275 GLU A N 1
ATOM 2147 C CA . GLU A 1 275 ? 12.514 -3.716 0.140 1.00 76.00 275 GLU A CA 1
ATOM 2148 C C . GLU A 1 275 ? 12.633 -2.237 -0.219 1.00 76.00 275 GLU A C 1
ATOM 2150 O O . GLU A 1 275 ? 13.148 -1.933 -1.292 1.00 76.00 275 GLU A O 1
ATOM 2155 N N . LEU A 1 276 ? 12.177 -1.338 0.657 1.00 77.88 276 LEU A N 1
ATOM 2156 C CA . LEU A 1 276 ? 12.234 0.108 0.468 1.00 77.88 276 LEU A CA 1
ATOM 2157 C C . LEU A 1 276 ? 12.890 0.768 1.672 1.00 77.88 276 LEU A C 1
ATOM 2159 O O . LEU A 1 276 ? 12.582 0.467 2.823 1.00 77.88 276 LEU A O 1
ATOM 2163 N N . THR A 1 277 ? 13.762 1.733 1.415 1.00 82.81 277 THR A N 1
ATOM 2164 C CA . THR A 1 277 ? 14.341 2.540 2.486 1.00 82.81 277 THR A CA 1
ATOM 2165 C C . THR A 1 277 ? 13.241 3.311 3.236 1.00 82.81 277 THR A C 1
ATOM 2167 O O . THR A 1 277 ? 12.191 3.631 2.666 1.00 82.81 277 THR A O 1
ATOM 2170 N N . PRO A 1 278 ? 13.446 3.664 4.519 1.00 83.44 278 PRO A N 1
ATOM 2171 C CA . PRO A 1 278 ? 12.444 4.405 5.288 1.00 83.44 278 PRO A CA 1
ATOM 2172 C C . PRO A 1 278 ? 11.969 5.706 4.617 1.00 83.44 278 PRO A C 1
ATOM 2174 O O . PRO A 1 278 ? 10.786 6.043 4.698 1.00 83.44 278 PRO A O 1
ATOM 2177 N N . SER A 1 279 ? 12.861 6.417 3.920 1.00 84.56 279 SER A N 1
ATOM 2178 C CA . SER A 1 279 ? 12.535 7.643 3.181 1.00 84.56 279 SER A CA 1
ATOM 2179 C C . SER A 1 279 ? 11.682 7.373 1.939 1.00 84.56 279 SER A C 1
ATOM 2181 O O . SER A 1 279 ? 10.751 8.134 1.662 1.00 84.56 279 SER A O 1
ATOM 2183 N N . GLU A 1 280 ? 11.941 6.284 1.214 1.00 85.44 280 GLU A N 1
ATOM 2184 C CA . GLU A 1 280 ? 11.129 5.854 0.071 1.00 85.44 280 GLU A CA 1
ATOM 2185 C C . GLU A 1 280 ? 9.723 5.438 0.517 1.00 85.44 280 GLU A C 1
ATOM 2187 O O . GLU A 1 280 ? 8.745 5.872 -0.091 1.00 85.44 280 GLU A O 1
ATOM 2192 N N . VAL A 1 281 ? 9.598 4.681 1.618 1.00 86.75 281 VAL A N 1
ATOM 2193 C CA . VAL A 1 281 ? 8.291 4.323 2.205 1.00 86.75 281 VAL A CA 1
ATOM 2194 C C . VAL A 1 281 ? 7.507 5.580 2.583 1.00 86.75 281 VAL A C 1
ATOM 2196 O O . VAL A 1 281 ? 6.342 5.728 2.212 1.00 86.75 281 VAL A O 1
ATOM 2199 N N . MET A 1 282 ? 8.152 6.512 3.292 1.00 88.69 282 MET A N 1
ATOM 2200 C CA . MET A 1 282 ? 7.541 7.781 3.691 1.00 88.69 282 MET A CA 1
ATOM 2201 C C . MET A 1 282 ? 7.056 8.580 2.476 1.00 88.69 282 MET A C 1
ATOM 2203 O O . MET A 1 282 ? 5.942 9.105 2.472 1.00 88.69 282 MET A O 1
ATOM 2207 N N . THR A 1 283 ? 7.882 8.658 1.433 1.00 87.81 283 THR A N 1
ATOM 2208 C CA . THR A 1 283 ? 7.563 9.384 0.199 1.00 87.81 283 THR A CA 1
ATOM 2209 C C . THR A 1 283 ? 6.387 8.746 -0.531 1.00 87.81 283 THR A C 1
ATOM 2211 O O . THR A 1 283 ? 5.448 9.457 -0.888 1.00 87.81 283 THR A O 1
ATOM 2214 N N . ALA A 1 284 ? 6.381 7.418 -0.673 1.00 86.38 284 ALA A N 1
ATOM 2215 C CA . ALA A 1 284 ? 5.297 6.684 -1.315 1.00 86.38 284 ALA A CA 1
ATOM 2216 C C . ALA A 1 284 ? 3.957 6.879 -0.584 1.00 86.38 284 ALA A C 1
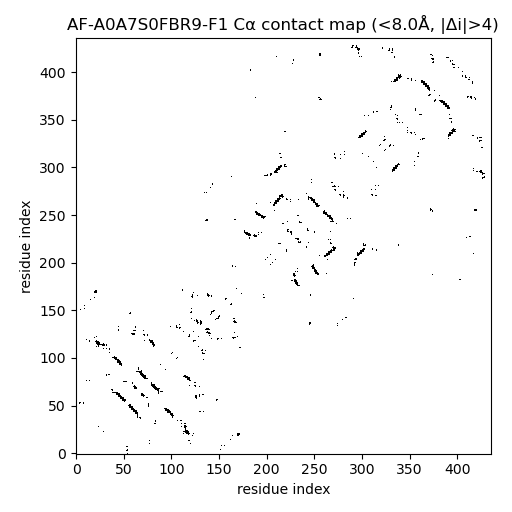ATOM 2218 O O . ALA A 1 284 ? 2.951 7.180 -1.227 1.00 86.38 284 ALA A O 1
ATOM 2219 N N . ILE A 1 285 ? 3.944 6.787 0.754 1.00 88.62 285 ILE A N 1
ATOM 2220 C CA . ILE A 1 285 ? 2.736 7.024 1.564 1.00 88.62 285 ILE A CA 1
ATOM 2221 C C . ILE A 1 285 ? 2.232 8.458 1.366 1.00 88.62 285 ILE A C 1
ATOM 2223 O O . ILE A 1 285 ? 1.058 8.658 1.054 1.00 88.62 285 ILE A O 1
ATOM 2227 N N . LYS A 1 286 ? 3.109 9.463 1.501 1.00 89.69 286 LYS A N 1
ATOM 2228 C CA . LYS A 1 286 ? 2.735 10.878 1.344 1.00 89.69 286 LYS A CA 1
ATOM 2229 C C . LYS A 1 286 ? 2.187 11.175 -0.048 1.00 89.69 286 LYS A C 1
ATOM 2231 O O . LYS A 1 286 ? 1.155 11.829 -0.160 1.00 89.69 286 LYS A O 1
ATOM 2236 N N . GLN A 1 287 ? 2.860 10.705 -1.099 1.00 85.12 287 GLN A N 1
ATOM 2237 C CA . GLN A 1 287 ? 2.404 10.898 -2.476 1.00 85.12 287 GLN A CA 1
ATOM 2238 C C . GLN A 1 287 ? 1.036 10.264 -2.694 1.00 85.12 287 GLN A C 1
ATOM 2240 O O . GLN A 1 287 ? 0.144 10.915 -3.228 1.00 85.12 287 GLN A O 1
ATOM 2245 N N . HIS A 1 288 ? 0.852 9.026 -2.239 1.00 85.12 288 HIS A N 1
ATOM 2246 C CA . HIS A 1 288 ? -0.412 8.332 -2.407 1.00 85.12 288 HIS A CA 1
ATOM 2247 C C . HIS A 1 288 ? -1.567 9.066 -1.727 1.00 85.12 288 HIS A C 1
ATOM 2249 O O . HIS A 1 288 ? -2.614 9.266 -2.338 1.00 85.12 288 HIS A O 1
ATOM 2255 N N . LEU A 1 289 ? -1.363 9.517 -0.485 1.00 88.06 289 LEU A N 1
ATOM 2256 C CA . LEU A 1 289 ? -2.382 10.260 0.249 1.00 88.06 289 LEU A CA 1
ATOM 2257 C C . LEU A 1 289 ? -2.717 11.589 -0.430 1.00 88.06 289 LEU A C 1
ATOM 2259 O O . LEU A 1 289 ? -3.893 11.880 -0.602 1.00 88.06 289 LEU A O 1
ATOM 2263 N N . LYS A 1 290 ? -1.712 12.347 -0.883 1.00 86.38 290 LYS A N 1
ATOM 2264 C CA . LYS A 1 290 ? -1.915 13.618 -1.601 1.00 86.38 290 LYS A CA 1
ATOM 2265 C C . LYS A 1 290 ? -2.652 13.467 -2.928 1.00 86.38 290 LYS A C 1
ATOM 2267 O O . LYS A 1 290 ? -3.377 14.371 -3.316 1.00 86.38 290 LYS A O 1
ATOM 2272 N N . LEU A 1 291 ? -2.418 12.363 -3.637 1.00 78.56 291 LEU A N 1
ATOM 2273 C CA . LEU A 1 291 ? -3.047 12.092 -4.932 1.00 78.56 291 LEU A CA 1
ATOM 2274 C C . LEU A 1 291 ? -4.456 11.515 -4.798 1.00 78.56 291 LEU A C 1
ATOM 2276 O O . LEU A 1 291 ? -5.210 11.552 -5.762 1.00 78.56 291 LEU A O 1
ATOM 2280 N N . THR A 1 292 ? -4.785 10.945 -3.639 1.00 80.81 292 THR A N 1
ATOM 2281 C CA . THR A 1 292 ? -6.038 10.208 -3.450 1.00 80.81 292 THR A CA 1
ATOM 2282 C C . THR A 1 292 ? -7.042 10.973 -2.597 1.00 80.81 292 THR A C 1
ATOM 2284 O O . THR A 1 292 ? -8.238 10.848 -2.826 1.00 80.81 292 THR A O 1
ATOM 2287 N N . PHE A 1 293 ? -6.595 11.754 -1.610 1.00 82.19 293 PHE A N 1
ATOM 2288 C CA . PHE A 1 293 ? -7.473 12.372 -0.616 1.00 82.19 293 PHE A CA 1
ATOM 2289 C C . PHE A 1 293 ? -7.189 13.863 -0.474 1.00 82.19 293 PHE A C 1
ATOM 2291 O O . PHE A 1 293 ? -6.041 14.267 -0.301 1.00 82.19 293 PHE A O 1
ATOM 2298 N N . LEU A 1 294 ? -8.252 14.670 -0.442 1.00 79.50 294 LEU A N 1
ATOM 2299 C CA . LEU A 1 294 ? -8.186 16.041 0.068 1.00 79.50 294 LEU A CA 1
ATOM 2300 C C . LEU A 1 294 ? -8.332 16.050 1.592 1.00 79.50 294 LEU A C 1
ATOM 2302 O O . LEU A 1 294 ? -7.706 16.857 2.280 1.00 79.50 294 LEU A O 1
ATOM 2306 N N . GLU A 1 295 ? -9.154 15.140 2.124 1.00 87.31 295 GLU A N 1
ATOM 2307 C CA . GLU A 1 295 ? -9.465 15.048 3.548 1.00 87.31 295 GLU A CA 1
ATOM 2308 C C . GLU A 1 295 ? -9.505 13.593 4.043 1.00 87.31 295 GLU A C 1
ATOM 2310 O O . GLU A 1 295 ? -10.010 12.694 3.368 1.00 87.31 295 GLU A O 1
ATOM 2315 N N . VAL A 1 296 ? -8.985 13.372 5.252 1.00 92.38 296 VAL A N 1
ATOM 2316 C CA . VAL A 1 296 ? -8.990 12.088 5.965 1.00 92.38 296 VAL A CA 1
ATOM 2317 C C . VAL A 1 296 ? -9.763 12.245 7.273 1.00 92.38 296 VAL A C 1
ATOM 2319 O O . VAL A 1 296 ? -9.485 13.151 8.059 1.00 92.38 296 VAL A O 1
ATOM 2322 N N . ASP A 1 297 ? -10.727 11.363 7.531 1.00 94.62 297 ASP A N 1
ATOM 2323 C CA . ASP A 1 297 ? -11.529 11.395 8.755 1.00 94.62 297 ASP A CA 1
ATOM 2324 C C . ASP A 1 297 ? -10.767 10.776 9.935 1.00 94.62 297 ASP A C 1
ATOM 2326 O O . ASP A 1 297 ? -10.791 11.324 11.040 1.00 94.62 297 ASP A O 1
ATOM 2330 N N . LYS A 1 298 ? -10.045 9.668 9.710 1.00 95.25 298 LYS A N 1
ATOM 2331 C CA . LYS A 1 298 ? -9.290 8.964 10.758 1.00 95.25 298 LYS A CA 1
ATOM 2332 C C . LYS A 1 298 ? -7.919 8.478 10.303 1.00 95.25 298 LYS A C 1
ATOM 2334 O O . LYS A 1 298 ? -7.759 7.938 9.210 1.00 95.25 298 LYS A O 1
ATOM 2339 N N . VAL A 1 299 ? -6.938 8.604 11.192 1.00 96.69 299 VAL A N 1
ATOM 2340 C CA . VAL A 1 299 ? -5.586 8.054 11.038 1.00 96.69 299 VAL A CA 1
ATOM 2341 C C . VAL A 1 299 ? -5.345 7.055 12.160 1.00 96.69 299 VAL A C 1
ATOM 2343 O O . VAL A 1 299 ? -5.315 7.414 13.332 1.00 96.69 299 VAL A O 1
ATOM 2346 N N . VAL A 1 300 ? -5.169 5.788 11.812 1.00 97.88 300 VAL A N 1
ATOM 2347 C CA . VAL A 1 300 ? -4.992 4.701 12.773 1.00 97.88 300 VAL A CA 1
ATOM 2348 C C . VAL A 1 300 ? -3.521 4.295 12.788 1.00 97.88 300 VAL A C 1
ATOM 2350 O O . VAL A 1 300 ? -3.025 3.692 11.837 1.00 97.88 300 VAL A O 1
ATOM 2353 N N . MET A 1 301 ? -2.815 4.626 13.866 1.00 97.44 301 MET A N 1
ATOM 2354 C CA . MET A 1 301 ? -1.422 4.244 14.087 1.00 97.44 301 MET A CA 1
ATOM 2355 C C . MET A 1 301 ? -1.379 2.867 14.758 1.00 97.44 301 MET A C 1
ATOM 2357 O O . MET A 1 301 ? -1.667 2.739 15.946 1.00 97.44 301 MET A O 1
ATOM 2361 N N . VAL A 1 302 ? -1.027 1.834 13.997 1.00 97.31 302 VAL A N 1
ATOM 2362 C CA . VAL A 1 302 ? -1.012 0.436 14.440 1.00 97.31 302 VAL A CA 1
ATOM 2363 C C . VAL A 1 302 ? 0.399 0.013 14.839 1.00 97.31 302 VAL A C 1
ATOM 2365 O O . VAL A 1 302 ? 1.292 -0.104 13.993 1.00 97.31 302 VAL A O 1
ATOM 2368 N N . CYS A 1 303 ? 0.570 -0.296 16.118 1.00 95.12 303 CYS A N 1
ATOM 2369 C CA . CYS A 1 303 ? 1.788 -0.817 16.733 1.00 95.12 303 CYS A CA 1
ATOM 2370 C C . CYS A 1 303 ? 1.574 -2.262 17.191 1.00 95.12 303 CYS A C 1
ATOM 2372 O O . CYS A 1 303 ? 0.448 -2.678 17.432 1.00 95.12 303 CYS A O 1
ATOM 2374 N N . SER A 1 304 ? 2.650 -3.026 17.358 1.00 92.81 304 SER A N 1
ATOM 2375 C CA . SER A 1 304 ? 2.608 -4.314 18.063 1.00 92.81 304 SER A CA 1
ATOM 2376 C C . SER A 1 304 ? 4.006 -4.680 18.541 1.00 92.81 304 SER A C 1
ATOM 2378 O O . SER A 1 304 ? 4.960 -4.453 17.794 1.00 92.81 304 SER A O 1
ATOM 2380 N N . GLY A 1 305 ? 4.131 -5.308 19.709 1.00 89.94 305 GLY A N 1
ATOM 2381 C CA . GLY A 1 305 ? 5.427 -5.751 20.225 1.00 89.94 305 GLY A CA 1
ATOM 2382 C C . GLY A 1 305 ? 6.430 -4.602 20.394 1.00 89.94 305 GLY A C 1
ATOM 2383 O O . GLY A 1 305 ? 6.051 -3.471 20.702 1.00 89.94 305 GLY A O 1
ATOM 2384 N N . ARG A 1 306 ? 7.721 -4.898 20.203 1.00 87.81 306 ARG A N 1
ATOM 2385 C CA . ARG A 1 306 ? 8.807 -3.916 20.334 1.00 87.81 306 ARG A CA 1
ATOM 2386 C C . ARG A 1 306 ? 8.838 -2.967 19.133 1.00 87.81 306 ARG A C 1
ATOM 2388 O O . ARG A 1 306 ? 8.944 -3.419 17.998 1.00 87.81 306 ARG A O 1
ATOM 2395 N N . LEU A 1 307 ? 8.841 -1.660 19.403 1.00 88.88 307 LEU A N 1
ATOM 2396 C CA . LEU A 1 307 ? 9.058 -0.624 18.391 1.00 88.88 307 LEU A CA 1
ATOM 2397 C C . LEU A 1 307 ? 10.539 -0.255 18.303 1.00 88.88 307 LEU A C 1
ATOM 2399 O O . LEU A 1 307 ? 11.114 0.285 19.250 1.00 88.88 307 LEU A O 1
ATOM 2403 N N . GLU A 1 308 ? 11.155 -0.504 17.155 1.00 90.12 308 GLU A N 1
ATOM 2404 C CA . GLU A 1 308 ? 12.533 -0.085 16.889 1.00 90.12 308 GLU A CA 1
ATOM 2405 C C . GLU A 1 308 ? 12.637 1.433 16.688 1.00 90.12 308 GLU A C 1
ATOM 2407 O O . GLU A 1 308 ? 11.681 2.088 16.275 1.00 90.12 308 GLU A O 1
ATOM 2412 N N . VAL A 1 309 ? 13.821 2.007 16.921 1.00 90.69 309 VAL A N 1
ATOM 2413 C CA . VAL A 1 309 ? 14.043 3.462 16.806 1.00 90.69 309 VAL A CA 1
ATOM 2414 C C . VAL A 1 309 ? 13.661 3.984 15.416 1.00 90.69 309 VAL A C 1
ATOM 2416 O O . VAL A 1 309 ? 12.975 4.998 15.312 1.00 90.69 309 VAL A O 1
ATOM 2419 N N . ALA A 1 310 ? 14.025 3.266 14.349 1.00 87.81 310 ALA A N 1
ATOM 2420 C CA . ALA A 1 310 ? 13.670 3.644 12.980 1.00 87.81 310 ALA A CA 1
ATOM 2421 C C . ALA A 1 310 ? 12.145 3.685 12.758 1.00 87.81 310 ALA A C 1
ATOM 2423 O O . ALA A 1 310 ? 11.635 4.613 12.127 1.00 87.81 310 ALA A O 1
ATOM 2424 N N . GLN A 1 311 ? 11.409 2.727 13.334 1.00 90.62 311 GLN A N 1
ATOM 2425 C CA . GLN A 1 311 ? 9.947 2.679 13.274 1.00 90.62 311 GLN A CA 1
ATOM 2426 C C . GLN A 1 311 ? 9.330 3.856 14.035 1.00 90.62 311 GLN A C 1
ATOM 2428 O O . GLN A 1 311 ? 8.467 4.550 13.500 1.00 90.62 311 GLN A O 1
ATOM 2433 N N . GLN A 1 312 ? 9.812 4.131 15.251 1.00 92.50 312 GLN A N 1
ATOM 2434 C CA . GLN A 1 312 ? 9.351 5.263 16.061 1.00 92.50 312 GLN A CA 1
ATOM 2435 C C . GLN A 1 312 ? 9.571 6.601 15.344 1.00 92.50 312 GLN A C 1
ATOM 2437 O O . GLN A 1 312 ? 8.701 7.470 15.378 1.00 92.50 312 GLN A O 1
ATOM 2442 N N . THR A 1 313 ? 10.727 6.783 14.700 1.00 92.38 313 THR A N 1
ATOM 2443 C CA . THR A 1 313 ? 11.045 7.999 13.940 1.00 92.38 313 THR A CA 1
ATOM 2444 C C . THR A 1 313 ? 10.106 8.167 12.750 1.00 92.38 313 THR A C 1
ATOM 2446 O O . THR A 1 313 ? 9.512 9.233 12.601 1.00 92.38 313 THR A O 1
ATOM 2449 N N . ALA A 1 314 ? 9.892 7.117 11.951 1.00 91.56 314 ALA A N 1
ATOM 2450 C CA . ALA A 1 314 ? 8.972 7.171 10.814 1.00 91.56 314 ALA A CA 1
ATOM 2451 C C . ALA A 1 314 ? 7.531 7.488 11.255 1.00 91.56 314 ALA A C 1
ATOM 2453 O O . ALA A 1 314 ? 6.867 8.342 10.666 1.00 91.56 314 ALA A O 1
ATOM 2454 N N . MET A 1 315 ? 7.056 6.863 12.336 1.00 94.38 315 MET A N 1
ATOM 2455 C CA . MET A 1 315 ? 5.725 7.132 12.887 1.00 94.38 315 MET A CA 1
ATOM 2456 C C . MET A 1 315 ? 5.583 8.577 13.381 1.00 94.38 315 MET A C 1
ATOM 2458 O O . MET A 1 315 ? 4.597 9.241 13.065 1.00 94.38 315 MET A O 1
ATOM 2462 N N . ARG A 1 316 ? 6.586 9.110 14.087 1.00 94.88 316 ARG A N 1
ATOM 2463 C CA . ARG A 1 316 ? 6.586 10.517 14.516 1.00 94.88 316 ARG A CA 1
ATOM 2464 C C . ARG A 1 316 ? 6.614 11.482 13.330 1.00 94.88 316 ARG A C 1
ATOM 2466 O O . ARG A 1 316 ? 5.869 12.456 13.323 1.00 94.88 316 ARG A O 1
ATOM 2473 N N . GLN A 1 317 ? 7.409 11.192 12.300 1.00 93.50 317 GLN A N 1
ATOM 2474 C CA . GLN A 1 317 ? 7.486 12.014 11.090 1.00 93.50 317 GLN A CA 1
ATOM 2475 C C . GLN A 1 317 ? 6.156 12.069 10.327 1.00 93.50 317 GLN A C 1
ATOM 2477 O O . GLN A 1 317 ? 5.762 13.147 9.878 1.00 93.50 317 GLN A O 1
ATOM 2482 N N . ILE A 1 318 ? 5.442 10.943 10.181 1.00 93.44 318 ILE A N 1
ATOM 2483 C CA . ILE A 1 318 ? 4.137 10.955 9.500 1.00 93.44 318 ILE A CA 1
ATOM 2484 C C . ILE A 1 318 ? 3.066 11.642 10.356 1.00 93.44 318 ILE A C 1
ATOM 2486 O O . ILE A 1 318 ? 2.270 12.400 9.812 1.00 93.44 318 ILE A O 1
ATOM 2490 N N . MET A 1 319 ? 3.080 11.461 11.685 1.00 94.75 319 MET A N 1
ATOM 2491 C CA . MET A 1 319 ? 2.174 12.171 12.599 1.00 94.75 319 MET A CA 1
ATOM 2492 C C . MET A 1 319 ? 2.399 13.685 12.545 1.00 94.75 319 MET A C 1
ATOM 2494 O O . MET A 1 319 ? 1.435 14.447 12.483 1.00 94.75 319 MET A O 1
ATOM 2498 N N . ALA A 1 320 ? 3.659 14.126 12.516 1.00 93.88 320 ALA A N 1
ATOM 2499 C CA . ALA A 1 320 ? 4.011 15.533 12.361 1.00 93.88 320 ALA A CA 1
ATOM 2500 C C . ALA A 1 320 ? 3.557 16.085 11.001 1.00 93.88 320 ALA A C 1
ATOM 2502 O O . ALA A 1 320 ? 2.944 17.148 10.949 1.00 93.88 320 ALA A O 1
ATOM 2503 N N . TRP A 1 321 ? 3.782 15.347 9.908 1.00 92.00 321 TRP A N 1
ATOM 2504 C CA . TRP A 1 321 ? 3.325 15.750 8.573 1.00 92.00 321 TRP A CA 1
ATOM 2505 C C . TRP A 1 321 ? 1.794 15.836 8.469 1.00 92.00 321 TRP A C 1
ATOM 2507 O O . TRP A 1 321 ? 1.273 16.759 7.850 1.00 92.00 321 TRP A O 1
ATOM 2517 N N . LEU A 1 322 ? 1.074 14.928 9.135 1.00 92.56 322 LEU A N 1
ATOM 2518 C CA . LEU A 1 322 ? -0.387 14.952 9.280 1.00 92.56 322 LEU A CA 1
ATOM 2519 C C . LEU A 1 322 ? -0.870 15.916 10.377 1.00 92.56 322 LEU A C 1
ATOM 2521 O O . LEU A 1 322 ? -2.042 15.893 10.751 1.00 92.56 322 LEU A O 1
ATOM 2525 N N . LYS A 1 323 ? 0.023 16.770 10.894 1.00 93.12 323 LYS A N 1
ATOM 2526 C CA . LYS A 1 323 ? -0.292 17.863 11.818 1.00 93.12 323 LYS A CA 1
ATOM 2527 C C . LYS A 1 323 ? -0.973 17.396 13.106 1.00 93.12 323 LYS A C 1
ATOM 2529 O O . LYS A 1 323 ? -1.854 18.083 13.618 1.00 93.12 323 LYS A O 1
ATOM 2534 N N . TYR A 1 324 ? -0.556 16.249 13.648 1.00 93.50 324 TYR A N 1
ATOM 2535 C CA . TYR A 1 324 ? -1.099 15.655 14.880 1.00 93.50 324 TYR A CA 1
ATOM 2536 C C . TYR A 1 324 ? -1.214 16.660 16.040 1.00 93.50 324 TYR A C 1
ATOM 2538 O O . TYR A 1 324 ? -2.240 16.730 16.715 1.00 93.50 324 TYR A O 1
ATOM 2546 N N . SER A 1 325 ? -0.164 17.458 16.251 1.00 89.94 325 SER A N 1
ATOM 2547 C CA . SER A 1 325 ? -0.070 18.406 17.367 1.00 89.94 325 SER A CA 1
ATOM 2548 C C . SER A 1 325 ? -0.800 19.735 17.130 1.00 89.94 325 SER A C 1
ATOM 2550 O O . SER A 1 325 ? -0.866 20.547 18.053 1.00 89.94 325 SER A O 1
ATOM 2552 N N . GLU A 1 326 ? -1.335 19.986 15.929 1.00 88.38 326 GLU A N 1
ATOM 2553 C CA . GLU A 1 326 ? -2.025 21.238 15.603 1.00 88.38 326 GLU A CA 1
ATOM 2554 C C . GLU A 1 326 ? -3.509 21.176 15.980 1.00 88.38 326 GLU A C 1
ATOM 2556 O O . GLU A 1 326 ? -4.251 20.293 15.544 1.00 88.38 326 GLU A O 1
ATOM 2561 N N . GLY A 1 327 ? -3.969 22.158 16.760 1.00 85.62 327 GLY A N 1
ATOM 2562 C CA . GLY A 1 327 ? -5.377 22.286 17.128 1.00 85.62 327 GLY A CA 1
ATOM 2563 C C . GLY A 1 327 ? -5.971 20.970 17.645 1.00 85.62 327 GLY A C 1
ATOM 2564 O O . GLY A 1 327 ? -5.388 20.304 18.501 1.00 85.62 327 GLY A O 1
ATOM 2565 N N . MET A 1 328 ? -7.136 20.595 17.108 1.00 86.25 328 MET A N 1
ATOM 2566 C CA . MET A 1 328 ? -7.887 19.386 17.484 1.00 86.25 328 MET A CA 1
ATOM 2567 C C . MET A 1 328 ? -7.594 18.167 16.603 1.00 86.25 328 MET A C 1
ATOM 2569 O O . MET A 1 328 ? -8.294 17.166 16.715 1.00 86.25 328 MET A O 1
ATOM 2573 N N . ASN A 1 329 ? -6.553 18.218 15.767 1.00 91.31 329 ASN A N 1
ATOM 2574 C CA . ASN A 1 329 ? -6.233 17.129 14.843 1.00 91.31 329 ASN A CA 1
ATOM 2575 C C . ASN A 1 329 ? -5.941 15.813 15.565 1.00 91.31 329 ASN A C 1
ATOM 2577 O O . ASN A 1 329 ? -6.267 14.754 15.046 1.00 91.31 329 ASN A O 1
ATOM 2581 N N . HIS A 1 330 ? -5.395 15.856 16.783 1.00 91.38 330 HIS A N 1
ATOM 2582 C CA . HIS A 1 330 ? -5.156 14.665 17.601 1.00 91.38 330 HIS A CA 1
ATOM 2583 C C . HIS A 1 330 ? -6.413 13.794 17.817 1.00 91.38 330 HIS A C 1
ATOM 2585 O O . HIS A 1 330 ? -6.274 12.591 18.006 1.00 91.38 330 HIS A O 1
ATOM 2591 N N . ALA A 1 331 ? -7.627 14.359 17.734 1.00 92.12 331 ALA A N 1
ATOM 2592 C CA . ALA A 1 331 ? -8.890 13.621 17.841 1.00 92.12 331 ALA A CA 1
ATOM 2593 C C . ALA A 1 331 ? -9.168 12.689 16.639 1.00 92.12 331 ALA A C 1
ATOM 2595 O O . ALA A 1 331 ? -9.928 11.719 16.743 1.00 92.12 331 ALA A O 1
ATOM 2596 N N . ASN A 1 332 ? -8.551 12.977 15.491 1.00 94.50 332 ASN A N 1
ATOM 2597 C CA . ASN A 1 332 ? -8.606 12.150 14.289 1.00 94.50 332 ASN A CA 1
ATOM 2598 C C . ASN A 1 332 ? -7.657 10.948 14.358 1.00 94.50 332 ASN A C 1
ATOM 2600 O O . ASN A 1 332 ? -7.750 10.059 13.513 1.00 94.50 332 ASN A O 1
ATOM 2604 N N . PHE A 1 333 ? -6.743 10.908 15.330 1.00 95.69 333 PHE A N 1
ATOM 2605 C CA . PHE A 1 333 ? -5.765 9.837 15.447 1.00 95.69 333 PHE A CA 1
ATOM 2606 C C . PHE A 1 333 ? -6.219 8.800 16.463 1.00 95.69 333 PHE A C 1
ATOM 2608 O O . PHE A 1 333 ? -6.589 9.136 17.585 1.00 95.69 333 PHE A O 1
ATOM 2615 N N . VAL A 1 334 ? -6.129 7.535 16.072 1.00 96.69 334 VAL A N 1
ATOM 2616 C CA . VAL A 1 334 ? -6.324 6.385 16.952 1.00 96.69 334 VAL A CA 1
ATOM 2617 C C . VAL A 1 334 ? -4.994 5.653 17.061 1.00 96.69 334 VAL A C 1
ATOM 2619 O O . VAL A 1 334 ? -4.408 5.299 16.041 1.00 96.69 334 VAL A O 1
ATOM 2622 N N . ILE A 1 335 ? -4.506 5.417 18.276 1.00 97.44 335 ILE A N 1
ATOM 2623 C CA . ILE A 1 335 ? -3.325 4.578 18.507 1.00 97.44 335 ILE A CA 1
ATOM 2624 C C . ILE A 1 335 ? -3.811 3.183 18.889 1.00 97.44 335 ILE A C 1
ATOM 2626 O O . ILE A 1 335 ? -4.528 3.028 19.874 1.00 97.44 335 ILE A O 1
ATOM 2630 N N . VAL A 1 336 ? -3.424 2.174 18.113 1.00 97.88 336 VAL A N 1
ATOM 2631 C CA . VAL A 1 336 ? -3.809 0.779 18.340 1.00 97.88 336 VAL A CA 1
ATOM 2632 C C . VAL A 1 336 ? -2.562 -0.031 18.664 1.00 97.88 336 VAL A C 1
ATOM 2634 O O . VAL A 1 336 ? -1.712 -0.237 17.797 1.00 97.88 336 VAL A O 1
ATOM 2637 N N . TYR A 1 337 ? -2.459 -0.517 19.899 1.00 97.56 337 TYR A N 1
ATOM 2638 C CA . TYR A 1 337 ? -1.502 -1.551 20.274 1.00 97.56 337 TYR A CA 1
ATOM 2639 C C . TYR A 1 337 ? -2.119 -2.929 20.018 1.00 97.56 337 TYR A C 1
ATOM 2641 O O . TYR A 1 337 ? -2.925 -3.435 20.792 1.00 97.56 337 TYR A O 1
ATOM 2649 N N . ASN A 1 338 ? -1.788 -3.504 18.870 1.00 96.56 338 ASN A N 1
ATOM 2650 C CA . ASN A 1 338 ? -2.318 -4.774 18.399 1.00 96.56 338 ASN A CA 1
ATOM 2651 C C . ASN A 1 338 ? -1.492 -5.968 18.912 1.00 96.56 338 ASN A C 1
ATOM 2653 O O . ASN A 1 338 ? -0.367 -5.802 19.390 1.00 96.56 338 ASN A O 1
ATOM 2657 N N . LYS A 1 339 ? -2.017 -7.184 18.706 1.00 95.0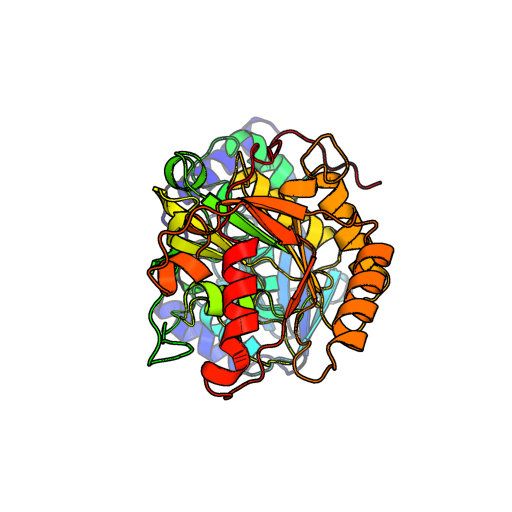6 339 LYS A N 1
ATOM 2658 C CA . LYS A 1 339 ? -1.426 -8.463 19.145 1.00 95.06 339 LYS A CA 1
ATOM 2659 C C . LYS A 1 339 ? -1.245 -8.533 20.661 1.00 95.06 339 LYS A C 1
ATOM 2661 O O . LYS A 1 339 ? -0.243 -9.035 21.168 1.00 95.06 339 LYS A O 1
ATOM 2666 N N . ALA A 1 340 ? -2.206 -7.962 21.375 1.00 94.81 340 ALA A N 1
ATOM 2667 C CA . ALA A 1 340 ? -2.236 -7.923 22.825 1.00 94.81 340 ALA A CA 1
ATOM 2668 C C . ALA A 1 340 ? -3.017 -9.111 23.428 1.00 94.81 340 ALA A C 1
ATOM 2670 O O . ALA A 1 340 ? -3.426 -9.070 24.584 1.00 94.81 340 ALA A O 1
ATOM 2671 N N . ASP A 1 341 ? -3.246 -10.158 22.633 1.00 92.94 341 ASP A N 1
ATOM 2672 C CA . ASP A 1 341 ? -4.053 -11.338 22.961 1.00 92.94 341 ASP A CA 1
ATOM 2673 C C . ASP A 1 341 ? -3.428 -12.247 24.025 1.00 92.94 341 ASP A C 1
ATOM 2675 O O . ASP A 1 341 ? -4.147 -12.928 24.748 1.00 92.94 341 ASP A O 1
ATOM 2679 N N . ALA A 1 342 ? -2.102 -12.218 24.165 1.00 92.12 342 ALA A N 1
ATOM 2680 C CA . ALA A 1 342 ? -1.379 -12.964 25.195 1.00 92.12 342 ALA A CA 1
ATOM 2681 C C . ALA A 1 342 ? -1.078 -12.137 26.463 1.00 92.12 342 ALA A C 1
ATOM 2683 O O . ALA A 1 342 ? -0.375 -12.614 27.354 1.00 92.12 342 ALA A O 1
ATOM 2684 N N . LEU A 1 343 ? -1.547 -10.886 26.538 1.00 93.38 343 LEU A N 1
ATOM 2685 C CA . LEU A 1 343 ? -1.232 -9.960 27.628 1.00 93.38 343 LEU A CA 1
ATOM 2686 C C . LEU A 1 343 ? -2.388 -9.856 28.627 1.00 93.38 343 LEU A C 1
ATOM 2688 O O . LEU A 1 343 ? -3.554 -9.878 28.245 1.00 93.38 343 LEU A O 1
ATOM 2692 N N . SER A 1 344 ? -2.059 -9.678 29.908 1.00 94.69 344 SER A N 1
ATOM 2693 C CA . SER A 1 344 ? -3.036 -9.261 30.921 1.00 94.69 344 SER A CA 1
ATOM 2694 C C . SER A 1 344 ? -3.442 -7.800 30.710 1.00 94.69 344 SER A C 1
ATOM 2696 O O . SER A 1 344 ? -2.654 -7.019 30.181 1.00 94.69 344 SER A O 1
ATOM 2698 N N . GLU A 1 345 ? -4.624 -7.399 31.187 1.00 92.81 345 GLU A N 1
ATOM 2699 C CA . GLU A 1 345 ? -5.103 -6.006 31.088 1.00 92.81 345 GLU A CA 1
ATOM 2700 C C . GLU A 1 345 ? -4.091 -4.980 31.622 1.00 92.81 345 GLU A C 1
ATOM 2702 O O . GLU A 1 345 ? -3.800 -3.991 30.955 1.00 92.81 345 GLU A O 1
ATOM 2707 N N . ALA A 1 346 ? -3.442 -5.265 32.755 1.00 94.69 346 ALA A N 1
ATOM 2708 C CA . ALA A 1 346 ? -2.404 -4.388 33.301 1.00 94.69 346 ALA A CA 1
ATOM 2709 C C . ALA A 1 346 ? -1.222 -4.186 32.330 1.00 94.69 346 ALA A C 1
ATOM 2711 O O . ALA A 1 346 ? -0.766 -3.062 32.134 1.00 94.69 346 ALA A O 1
ATOM 2712 N N . HIS A 1 347 ? -0.749 -5.252 31.672 1.00 94.94 347 HIS A N 1
ATOM 2713 C CA . HIS A 1 347 ? 0.320 -5.139 30.673 1.00 94.94 347 HIS A CA 1
ATOM 2714 C C . HIS A 1 347 ? -0.163 -4.478 29.377 1.00 94.94 347 HIS A C 1
ATOM 2716 O O . HIS A 1 347 ? 0.613 -3.793 28.713 1.00 94.94 347 HIS A O 1
ATOM 2722 N N . ARG A 1 348 ? -1.436 -4.662 29.006 1.00 94.94 348 ARG A N 1
ATOM 2723 C CA . ARG A 1 348 ? -2.055 -3.978 27.860 1.00 94.94 348 ARG A CA 1
ATOM 2724 C C . ARG A 1 348 ? -2.028 -2.465 28.066 1.00 94.94 348 ARG A C 1
ATOM 2726 O O . ARG A 1 348 ? -1.568 -1.747 27.178 1.00 94.94 348 ARG A O 1
ATOM 2733 N N . GLU A 1 349 ? -2.454 -1.998 29.237 1.00 93.94 349 GLU A N 1
ATOM 2734 C CA . GLU A 1 349 ? -2.411 -0.585 29.626 1.00 93.94 349 GLU A CA 1
ATOM 2735 C C . GLU A 1 349 ? -0.975 -0.053 29.694 1.00 93.94 349 GLU A C 1
ATOM 2737 O O . GLU A 1 349 ? -0.676 0.999 29.123 1.00 93.94 349 GLU A O 1
ATOM 2742 N N . GLU A 1 350 ? -0.069 -0.797 30.333 1.00 94.94 350 GLU A N 1
ATOM 2743 C CA . GLU A 1 350 ? 1.335 -0.411 30.471 1.00 94.94 350 GLU A CA 1
ATOM 2744 C C . GLU A 1 350 ? 2.017 -0.252 29.104 1.00 94.94 350 GLU A C 1
ATOM 2746 O O . GLU A 1 350 ? 2.619 0.786 28.814 1.00 94.94 350 GLU A O 1
ATOM 2751 N N . TYR A 1 351 ? 1.911 -1.253 28.228 1.00 94.94 351 TYR A N 1
ATOM 2752 C CA . TYR A 1 351 ? 2.570 -1.226 26.922 1.00 94.94 351 TYR A CA 1
ATOM 2753 C C . TYR A 1 351 ? 1.945 -0.192 25.991 1.00 94.94 351 TYR A C 1
ATOM 2755 O O . TYR A 1 351 ? 2.664 0.476 25.243 1.00 94.94 351 TYR A O 1
ATOM 2763 N N . LEU A 1 352 ? 0.627 0.005 26.065 1.00 95.31 352 LEU A N 1
ATOM 2764 C CA . LEU A 1 352 ? -0.040 1.086 25.350 1.00 95.31 352 LEU A CA 1
ATOM 2765 C C . LEU A 1 352 ? 0.474 2.456 25.811 1.00 95.31 352 LEU A C 1
ATOM 2767 O O . LEU A 1 352 ? 0.780 3.300 24.965 1.00 95.31 352 LEU A O 1
ATOM 2771 N N . ALA A 1 353 ? 0.626 2.673 27.121 1.00 94.56 353 ALA A N 1
ATOM 2772 C CA . ALA A 1 353 ? 1.179 3.910 27.667 1.00 94.56 353 ALA A CA 1
ATOM 2773 C C . ALA A 1 353 ? 2.621 4.140 27.189 1.00 94.56 353 ALA A C 1
ATOM 2775 O O . ALA A 1 353 ? 2.931 5.225 26.695 1.00 94.56 353 ALA A O 1
ATOM 2776 N N . GLN A 1 354 ? 3.473 3.109 27.227 1.00 94.44 354 GLN A N 1
ATOM 2777 C CA . GLN A 1 354 ? 4.844 3.179 26.707 1.00 94.44 354 GLN A CA 1
ATOM 2778 C C . GLN A 1 354 ? 4.872 3.564 25.221 1.00 94.44 354 GLN A C 1
ATOM 2780 O O . GLN A 1 354 ? 5.613 4.463 24.823 1.00 94.44 354 GLN A O 1
ATOM 2785 N N . VAL A 1 355 ? 4.037 2.932 24.388 1.00 94.81 355 VAL A N 1
ATOM 2786 C CA . VAL A 1 355 ? 3.920 3.262 22.958 1.00 94.81 355 VAL A CA 1
ATOM 2787 C C . VAL A 1 355 ? 3.474 4.709 22.762 1.00 94.81 355 VAL A C 1
ATOM 2789 O O . VAL A 1 355 ? 4.048 5.415 21.932 1.00 94.81 355 VAL A O 1
ATOM 2792 N N . CYS A 1 356 ? 2.498 5.180 23.540 1.00 95.00 356 CYS A N 1
ATOM 2793 C CA . CYS A 1 356 ? 2.053 6.569 23.478 1.00 95.00 356 CYS A CA 1
ATOM 2794 C C . CYS A 1 356 ? 3.190 7.535 23.823 1.00 95.00 356 CYS A C 1
ATOM 2796 O O . CYS A 1 356 ? 3.406 8.501 23.091 1.00 95.00 356 CYS A O 1
ATOM 2798 N N . THR A 1 357 ? 3.977 7.242 24.862 1.00 95.38 357 THR A N 1
ATOM 2799 C CA . THR A 1 357 ? 5.166 8.024 25.222 1.00 95.38 357 THR A CA 1
ATOM 2800 C C . THR A 1 357 ? 6.196 8.048 24.092 1.00 95.38 357 THR A C 1
ATOM 2802 O O . THR A 1 357 ? 6.662 9.125 23.723 1.00 95.38 357 THR A O 1
ATOM 2805 N N . LEU A 1 358 ? 6.517 6.897 23.488 1.00 94.81 358 LEU A N 1
ATOM 2806 C CA . LEU A 1 358 ? 7.491 6.804 22.389 1.00 94.81 358 LEU A CA 1
ATOM 2807 C C . LEU A 1 358 ? 7.071 7.609 21.149 1.00 94.81 358 LEU A C 1
ATOM 2809 O O . LEU A 1 358 ? 7.919 8.152 20.437 1.00 94.81 358 LEU A O 1
ATOM 2813 N N . LEU A 1 359 ? 5.766 7.690 20.885 1.00 94.06 359 LEU A N 1
ATOM 2814 C CA . LEU A 1 359 ? 5.209 8.446 19.763 1.00 94.06 359 LEU A CA 1
ATOM 2815 C C . LEU A 1 359 ? 4.931 9.919 20.096 1.00 94.06 359 LEU A C 1
ATOM 2817 O O . LEU A 1 359 ? 4.633 10.694 19.189 1.00 94.06 359 LEU A O 1
ATOM 2821 N N . GLY A 1 360 ? 5.023 10.321 21.367 1.00 93.12 360 GLY A N 1
ATOM 2822 C CA . GLY A 1 360 ? 4.581 11.641 21.824 1.00 93.12 360 GLY A CA 1
ATOM 2823 C C . GLY A 1 360 ? 3.064 11.840 21.703 1.00 93.12 360 GLY A C 1
ATOM 2824 O O . GLY A 1 360 ? 2.596 12.967 21.535 1.00 93.12 360 GLY A O 1
ATOM 2825 N N . ALA A 1 361 ? 2.293 10.750 21.742 1.00 91.81 361 ALA A N 1
ATOM 2826 C CA . ALA A 1 361 ? 0.842 10.782 21.654 1.00 91.81 361 ALA A CA 1
ATOM 2827 C C . ALA A 1 361 ? 0.225 11.185 23.002 1.00 91.81 361 ALA A C 1
ATOM 2829 O O . ALA A 1 361 ? 0.568 10.646 24.054 1.00 91.81 361 ALA A O 1
ATOM 2830 N N . LYS A 1 362 ? -0.714 12.132 22.969 1.00 84.88 362 LYS A N 1
ATOM 2831 C CA . LYS A 1 362 ? -1.484 12.559 24.140 1.00 84.88 362 LYS A CA 1
ATOM 2832 C C . LYS A 1 362 ? -2.593 11.551 24.427 1.00 84.88 362 LYS A C 1
ATOM 2834 O O . LYS A 1 362 ? -3.323 11.171 23.507 1.00 84.88 362 LYS A O 1
ATOM 2839 N N . SER A 1 363 ? -2.777 11.209 25.704 1.00 81.06 363 SER A N 1
ATOM 2840 C CA . SER A 1 363 ? -3.994 10.523 26.145 1.00 81.06 363 SER A CA 1
ATOM 2841 C C . SER A 1 363 ? -5.195 11.399 25.795 1.00 81.06 363 SER A C 1
ATOM 2843 O O . SER A 1 363 ? -5.270 12.567 26.184 1.00 81.06 363 SER A O 1
ATOM 2845 N N . SER A 1 364 ? -6.084 10.866 24.968 1.00 82.38 364 SER A N 1
ATOM 2846 C CA . SER A 1 364 ? -7.195 11.607 24.390 1.00 82.38 364 SER A CA 1
ATOM 2847 C C . SER A 1 364 ? -8.434 10.734 24.333 1.00 82.38 364 SER A C 1
ATOM 2849 O O . SER A 1 364 ? -8.374 9.524 24.125 1.00 82.38 364 SER A O 1
ATOM 2851 N N . HIS A 1 365 ? -9.573 11.381 24.550 1.00 86.75 365 HIS A N 1
ATOM 2852 C CA . HIS A 1 365 ? -10.862 10.724 24.651 1.00 86.75 365 HIS A CA 1
ATOM 2853 C C . HIS A 1 365 ? -11.892 11.516 23.857 1.00 86.75 365 HIS A C 1
ATOM 2855 O O . HIS A 1 365 ? -11.837 12.748 23.809 1.00 86.75 365 HIS A O 1
ATOM 2861 N N . LEU A 1 366 ? -12.856 10.814 23.276 1.00 84.19 366 LEU A N 1
ATOM 2862 C CA . LEU A 1 366 ? -14.012 11.410 22.622 1.00 84.19 366 LEU A CA 1
ATOM 2863 C C . LEU A 1 366 ? -15.249 11.231 23.491 1.00 84.19 366 LEU A C 1
ATOM 2865 O O . LEU A 1 366 ? -15.515 10.142 23.993 1.00 84.19 366 LEU A O 1
ATOM 2869 N N . LYS A 1 367 ? -16.018 12.310 23.649 1.00 84.31 367 LYS A N 1
ATOM 2870 C CA . LYS A 1 367 ? -17.354 12.254 24.243 1.00 84.31 367 LYS A CA 1
ATOM 2871 C C . LYS A 1 367 ? -18.372 12.074 23.128 1.00 84.31 367 LYS A C 1
ATOM 2873 O O . LYS A 1 367 ? -18.384 12.861 22.185 1.00 84.31 367 LYS A O 1
ATOM 2878 N N . THR A 1 368 ? -19.215 11.056 23.229 1.00 83.38 368 THR A N 1
ATOM 2879 C CA . THR A 1 368 ? -20.260 10.800 22.232 1.00 83.38 368 THR A CA 1
ATOM 2880 C C . THR A 1 368 ? -21.432 10.042 22.833 1.00 83.38 368 THR A C 1
ATOM 2882 O O . THR A 1 368 ? -21.298 9.431 23.886 1.00 83.38 368 THR A O 1
ATOM 2885 N N . GLU A 1 369 ? -22.590 10.083 22.189 1.00 83.94 369 GLU A N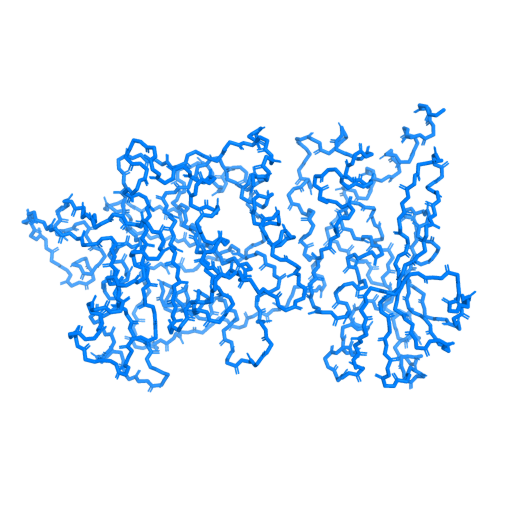 1
ATOM 2886 C CA . GLU A 1 369 ? -23.744 9.299 22.612 1.00 83.94 369 GLU A CA 1
ATOM 2887 C C . GLU A 1 369 ? -23.516 7.817 22.317 1.00 83.94 369 GLU A C 1
ATOM 2889 O O . GLU A 1 369 ? -23.099 7.436 21.220 1.00 83.94 369 GLU A O 1
ATOM 2894 N N . LYS A 1 370 ? -23.824 6.962 23.294 1.00 81.75 370 LYS A N 1
ATOM 2895 C CA . LYS A 1 370 ? -23.644 5.514 23.161 1.00 81.75 370 LYS A CA 1
ATOM 2896 C C . LYS A 1 370 ? -24.416 4.926 21.968 1.00 81.75 370 LYS A C 1
ATOM 2898 O O . LYS A 1 370 ? -23.904 4.033 21.306 1.00 81.75 370 LYS A O 1
ATOM 2903 N N . SER A 1 371 ? -25.590 5.462 21.635 1.00 81.44 371 SER A N 1
ATOM 2904 C CA . SER A 1 371 ? -26.413 5.055 20.480 1.00 81.44 371 SER A CA 1
ATOM 2905 C C . SER A 1 371 ? -25.763 5.306 19.108 1.00 81.44 371 SER A C 1
ATOM 2907 O O . SER A 1 371 ? -26.175 4.725 18.098 1.00 81.44 371 SER A O 1
ATOM 2909 N N . LEU A 1 372 ? -24.737 6.158 19.034 1.00 84.00 372 LEU A N 1
ATOM 2910 C CA . LEU A 1 372 ? -23.993 6.432 17.802 1.00 84.00 372 LEU A CA 1
ATOM 2911 C C . LEU A 1 372 ? -22.846 5.443 17.574 1.00 84.00 372 LEU A C 1
ATOM 2913 O O . LEU A 1 372 ? -22.297 5.408 16.475 1.00 84.00 372 LEU A O 1
ATOM 2917 N N . LEU A 1 373 ? -22.512 4.631 18.579 1.00 85.06 373 LEU A N 1
ATOM 2918 C CA . LEU A 1 373 ? -21.403 3.690 18.514 1.00 85.06 373 LEU A CA 1
ATOM 2919 C C . LEU A 1 373 ? -21.777 2.412 17.744 1.00 85.06 373 LEU A C 1
ATOM 2921 O O . LEU A 1 373 ? -22.839 1.829 18.010 1.00 85.06 373 LEU A O 1
ATOM 2925 N N . PRO A 1 374 ? -20.895 1.931 16.851 1.00 85.12 374 PRO A N 1
ATOM 2926 C CA . PRO A 1 374 ? -21.015 0.635 16.193 1.00 85.12 374 PRO A CA 1
ATOM 2927 C C . PRO A 1 374 ? -21.435 -0.514 17.116 1.00 85.12 374 PRO A C 1
ATOM 2929 O O . PRO A 1 374 ? -22.410 -1.213 16.834 1.00 85.12 374 PRO A O 1
ATOM 2932 N N . SER A 1 375 ? -20.755 -0.684 18.250 1.00 84.06 375 SER A N 1
ATOM 2933 C CA . SER A 1 375 ? -20.983 -1.767 19.210 1.00 84.06 375 SER A CA 1
ATOM 2934 C C . SER A 1 375 ? -22.388 -1.752 19.809 1.00 84.06 375 SER A C 1
ATOM 2936 O O . SER A 1 375 ? -23.001 -2.800 20.020 1.00 84.06 375 SER A O 1
ATOM 2938 N N . SER A 1 376 ? -22.923 -0.559 20.066 1.00 81.12 376 SER A N 1
ATOM 2939 C CA . SER A 1 376 ? -24.242 -0.376 20.669 1.00 81.12 376 SER A CA 1
ATOM 2940 C C . SER A 1 376 ? -25.347 -0.569 19.638 1.00 81.12 376 SER A C 1
ATOM 2942 O O . SER A 1 376 ? -26.363 -1.194 19.944 1.00 81.12 376 SER A O 1
ATOM 2944 N N . ARG A 1 377 ? -25.111 -0.141 18.391 1.00 79.25 377 ARG A N 1
ATOM 2945 C CA . ARG A 1 377 ? -26.012 -0.395 17.258 1.00 79.25 377 ARG A CA 1
ATOM 2946 C C . ARG A 1 377 ? -26.115 -1.874 16.922 1.00 79.25 377 ARG A C 1
ATOM 2948 O O . ARG A 1 377 ? -27.220 -2.367 16.725 1.00 79.25 377 ARG A O 1
ATOM 2955 N N . LEU A 1 378 ? -24.994 -2.594 16.941 1.00 77.00 378 LEU A N 1
ATOM 2956 C CA . LEU A 1 378 ? -24.976 -4.049 16.767 1.00 77.00 378 LEU A CA 1
ATOM 2957 C C . LEU A 1 378 ? -25.786 -4.782 17.852 1.00 77.00 378 LEU A C 1
ATOM 2959 O O . LEU A 1 378 ? -26.329 -5.849 17.584 1.00 77.00 378 LEU A O 1
ATOM 2963 N N . LYS A 1 379 ? -25.909 -4.201 19.053 1.00 78.25 379 LYS A N 1
ATOM 2964 C CA . LYS A 1 379 ? -26.727 -4.722 20.165 1.00 78.25 379 LYS A CA 1
ATOM 2965 C C . LYS A 1 379 ? -28.176 -4.207 20.164 1.00 78.25 379 LYS A C 1
ATOM 2967 O O . LYS A 1 379 ? -28.925 -4.539 21.077 1.00 78.25 379 LYS A O 1
ATOM 2972 N N . GLY A 1 380 ? -28.574 -3.380 19.190 1.00 71.00 380 GLY A N 1
ATOM 2973 C CA . GLY A 1 380 ? -29.911 -2.773 19.133 1.00 71.00 380 GLY A CA 1
ATOM 2974 C C . GLY A 1 380 ? -30.209 -1.790 20.274 1.00 71.00 380 GLY A C 1
ATOM 2975 O O . GLY A 1 380 ? -31.372 -1.518 20.564 1.00 71.00 380 GLY A O 1
ATOM 2976 N N . LEU A 1 381 ? -29.179 -1.269 20.949 1.00 69.50 381 LEU A N 1
ATOM 2977 C CA . LEU A 1 381 ? -29.342 -0.350 22.074 1.00 69.50 381 LEU A CA 1
ATOM 2978 C C . LEU A 1 381 ? -29.668 1.062 21.569 1.00 69.50 381 LEU A C 1
ATOM 2980 O O . LEU A 1 381 ? -28.922 1.635 20.779 1.00 69.50 381 LEU A O 1
ATOM 2984 N N . THR A 1 382 ? -30.754 1.644 22.078 1.00 59.84 382 THR A N 1
ATOM 2985 C CA . THR A 1 382 ? -31.236 2.995 21.722 1.00 59.84 382 THR A CA 1
ATOM 2986 C C . THR A 1 382 ? -30.959 4.047 22.797 1.00 59.84 382 THR A C 1
ATOM 2988 O O . THR A 1 382 ? -31.371 5.196 22.666 1.00 59.84 382 THR A O 1
ATOM 2991 N N . ALA A 1 383 ? -30.279 3.671 23.882 1.00 61.97 383 ALA A N 1
ATOM 2992 C CA . ALA A 1 383 ? -30.006 4.576 24.989 1.00 61.97 383 ALA A CA 1
ATOM 2993 C C . ALA A 1 383 ? -28.975 5.652 24.590 1.00 61.97 383 ALA A C 1
ATOM 2995 O O . ALA A 1 383 ? -27.941 5.332 24.000 1.00 61.97 383 ALA A O 1
ATOM 2996 N N . ASN A 1 384 ? -29.222 6.903 24.999 1.00 69.31 384 ASN A N 1
ATOM 2997 C CA . ASN A 1 384 ? -28.362 8.066 24.732 1.00 69.31 384 ASN A CA 1
ATOM 2998 C C . ASN A 1 384 ? -27.537 8.552 25.952 1.00 69.31 384 ASN A C 1
ATOM 3000 O O . ASN A 1 384 ? -27.427 9.763 26.144 1.00 69.31 384 ASN A O 1
ATOM 3004 N N . PRO A 1 385 ? -26.961 7.703 26.833 1.00 77.69 385 PRO A N 1
ATOM 3005 C CA . PRO A 1 385 ? -26.012 8.224 27.804 1.00 77.69 385 PRO A CA 1
ATOM 3006 C C . PRO A 1 385 ? -24.744 8.687 27.077 1.00 77.69 385 PRO A C 1
ATOM 3008 O O . PRO A 1 385 ? -24.285 8.056 26.116 1.00 77.69 385 PRO A O 1
ATOM 3011 N N . THR A 1 386 ? -24.160 9.777 27.568 1.00 77.88 386 THR A N 1
ATOM 3012 C CA . THR A 1 386 ? -22.834 10.229 27.146 1.00 77.88 386 THR A CA 1
ATOM 3013 C C . THR A 1 386 ? -21.805 9.157 27.499 1.00 77.88 386 THR A C 1
ATOM 3015 O O . THR A 1 386 ? -21.653 8.789 28.661 1.00 77.88 386 THR A O 1
ATOM 3018 N N . ASN A 1 387 ? -21.089 8.668 26.496 1.00 81.62 387 ASN A N 1
ATOM 3019 C CA . ASN A 1 387 ? -19.968 7.751 26.614 1.00 81.62 387 ASN A CA 1
ATOM 3020 C C . ASN A 1 387 ? -18.643 8.505 26.440 1.00 81.62 387 ASN A C 1
ATOM 3022 O O . ASN A 1 387 ? -18.567 9.475 25.682 1.00 81.62 387 ASN A O 1
ATOM 3026 N N . VAL A 1 388 ? -17.596 8.038 27.119 1.00 84.31 388 VAL A N 1
ATOM 3027 C CA . VAL A 1 388 ? -16.220 8.516 26.942 1.00 84.31 388 VAL A CA 1
ATOM 3028 C C . VAL A 1 388 ? -15.417 7.382 26.324 1.00 84.31 388 VAL A C 1
ATOM 3030 O O . VAL A 1 388 ? -15.255 6.333 26.937 1.00 84.31 388 VAL A O 1
ATOM 3033 N N . MET A 1 389 ? -14.940 7.584 25.101 1.00 86.19 389 MET A N 1
ATOM 3034 C CA . MET A 1 389 ? -14.223 6.571 24.337 1.00 86.19 389 MET A CA 1
ATOM 3035 C C . MET A 1 389 ? -12.738 6.934 24.235 1.00 86.19 389 MET A C 1
ATOM 3037 O O . MET A 1 389 ? -12.433 8.041 23.779 1.00 86.19 389 MET A O 1
ATOM 3041 N N . PRO A 1 390 ? -11.811 6.046 24.635 1.00 91.25 390 PRO A N 1
ATOM 3042 C CA . PRO A 1 390 ? -10.384 6.300 24.491 1.00 91.25 390 PRO A CA 1
ATOM 3043 C C . PRO A 1 390 ? -9.969 6.251 23.016 1.00 91.25 390 PRO A C 1
ATOM 3045 O O . PRO A 1 390 ? -10.461 5.433 22.244 1.00 91.25 390 PRO A O 1
ATOM 3048 N N . LEU A 1 391 ? -9.039 7.120 22.620 1.00 92.75 391 LEU A N 1
ATOM 3049 C CA . LEU A 1 391 ? -8.422 7.099 21.287 1.00 92.75 391 LEU A CA 1
ATOM 3050 C C . LEU A 1 391 ? -7.117 6.289 21.251 1.00 92.75 391 LEU A C 1
ATOM 3052 O O . LEU A 1 391 ? -6.450 6.205 20.221 1.00 92.75 391 LEU A O 1
ATOM 3056 N N . GLN A 1 392 ? -6.729 5.713 22.383 1.00 95.50 392 GLN A N 1
ATOM 3057 C CA . GLN A 1 392 ? -5.606 4.802 22.523 1.00 95.50 392 GLN A CA 1
ATOM 3058 C C . GLN A 1 392 ? -6.180 3.488 23.035 1.00 95.50 392 GLN A C 1
ATOM 3060 O O . GLN A 1 392 ? -6.793 3.473 24.100 1.00 95.50 392 GLN A O 1
ATOM 3065 N N . ILE A 1 393 ? -6.009 2.406 22.281 1.00 96.44 393 ILE A N 1
ATOM 3066 C CA . ILE A 1 393 ? -6.544 1.094 22.646 1.00 96.44 393 ILE A CA 1
ATOM 3067 C C . ILE A 1 393 ? -5.488 0.013 22.466 1.00 96.44 393 ILE A C 1
ATOM 3069 O O . ILE A 1 393 ? -4.667 0.072 21.549 1.00 96.44 393 ILE A O 1
ATOM 3073 N N . ALA A 1 394 ? -5.532 -0.993 23.330 1.00 97.19 394 ALA A N 1
ATOM 3074 C CA . ALA A 1 394 ? -4.854 -2.260 23.120 1.00 97.19 394 ALA A CA 1
ATOM 3075 C C . ALA A 1 394 ? -5.905 -3.286 22.694 1.00 97.19 394 ALA A C 1
ATOM 3077 O O . ALA A 1 394 ? -6.989 -3.293 23.271 1.00 97.19 394 ALA A O 1
ATOM 3078 N N . VAL A 1 395 ? -5.602 -4.103 21.683 1.00 97.31 395 VAL A N 1
ATOM 3079 C CA . VAL A 1 395 ? -6.501 -5.142 21.150 1.00 97.31 395 VAL A CA 1
ATOM 3080 C C . VAL A 1 395 ? -5.726 -6.398 20.758 1.00 97.31 395 VAL A C 1
ATOM 3082 O O . VAL A 1 395 ? -4.569 -6.338 20.330 1.00 97.31 395 VAL A O 1
ATOM 3085 N N . GLY A 1 396 ? -6.371 -7.551 20.889 1.00 95.25 396 GLY A N 1
ATOM 3086 C CA . GLY A 1 396 ? -5.832 -8.863 20.574 1.00 95.25 396 GLY A CA 1
ATOM 3087 C C . GLY A 1 396 ? -6.815 -9.688 19.748 1.00 95.25 396 GLY A C 1
ATOM 3088 O O . GLY A 1 396 ? -7.992 -9.798 20.073 1.00 95.25 396 GLY A O 1
ATOM 3089 N N . PHE A 1 397 ? -6.315 -10.295 18.673 1.00 94.31 397 PHE A N 1
ATOM 3090 C CA . PHE A 1 397 ? -7.109 -11.143 17.782 1.00 94.31 397 PHE A CA 1
ATOM 3091 C C . PHE A 1 397 ? -6.343 -12.439 17.502 1.00 94.31 397 PHE A C 1
ATOM 3093 O O . PHE A 1 397 ? -5.722 -12.570 16.441 1.00 94.31 397 PHE A O 1
ATOM 3100 N N . PRO A 1 398 ? -6.326 -13.371 18.470 1.00 90.06 398 PRO A N 1
ATOM 3101 C CA . PRO A 1 398 ? -5.625 -14.637 18.325 1.00 90.06 398 PRO A CA 1
ATOM 3102 C C . PRO A 1 398 ? -6.199 -15.433 17.139 1.00 90.06 398 PRO A C 1
ATOM 3104 O O . PRO A 1 398 ? -7.415 -15.443 16.917 1.00 90.06 398 PRO A O 1
ATOM 3107 N N . PRO A 1 399 ? -5.346 -16.091 16.335 1.00 85.81 399 PRO A N 1
ATOM 3108 C CA . PRO A 1 399 ? -5.801 -16.833 15.168 1.00 85.81 399 PRO A CA 1
ATOM 3109 C C . PRO A 1 399 ? -6.675 -18.024 15.579 1.00 85.81 399 PRO A C 1
ATOM 3111 O O . PRO A 1 399 ? -6.357 -18.736 16.526 1.00 85.81 399 PRO A O 1
ATOM 3114 N N . ASN A 1 400 ? -7.730 -18.284 14.802 1.00 85.25 400 ASN A N 1
ATOM 3115 C CA . ASN A 1 400 ? -8.652 -19.420 14.962 1.00 85.25 400 ASN A CA 1
ATOM 3116 C C . ASN A 1 400 ? -9.466 -19.451 16.269 1.00 85.25 400 ASN A C 1
ATOM 3118 O O . ASN A 1 400 ? -10.090 -20.469 16.565 1.00 85.25 400 ASN A O 1
ATOM 3122 N N . GLU A 1 401 ? -9.494 -18.367 17.042 1.00 91.56 401 GLU A N 1
ATOM 3123 C CA . GLU A 1 401 ? -10.332 -18.295 18.240 1.00 91.56 401 GLU A CA 1
ATOM 3124 C C . GLU A 1 401 ? -11.792 -17.956 17.890 1.00 91.56 401 GLU A C 1
ATOM 3126 O O . GLU A 1 401 ? -12.037 -17.216 16.936 1.00 91.56 401 GLU A O 1
ATOM 3131 N N . PRO A 1 402 ? -12.794 -18.470 18.629 1.00 93.44 402 PRO A N 1
ATOM 3132 C CA . PRO A 1 402 ? -14.191 -18.119 18.404 1.00 93.44 402 PRO A CA 1
ATOM 3133 C C . PRO A 1 402 ? -14.458 -16.632 18.644 1.00 93.44 402 PRO A C 1
ATOM 3135 O O . PRO A 1 402 ? -13.894 -16.026 19.557 1.00 93.44 402 PRO A O 1
ATOM 3138 N N . TYR A 1 403 ? -15.419 -16.069 17.904 1.00 93.81 403 TYR A N 1
ATOM 3139 C CA . TYR A 1 403 ? -15.767 -14.647 17.997 1.00 93.81 403 TYR A CA 1
ATOM 3140 C C . TYR A 1 403 ? -16.070 -14.178 19.428 1.00 93.81 403 TYR A C 1
ATOM 3142 O O . TYR A 1 403 ? -15.695 -13.074 19.808 1.00 93.81 403 TYR A O 1
ATOM 3150 N N . ALA A 1 404 ? -16.697 -15.031 20.244 1.00 93.88 404 ALA A N 1
ATOM 3151 C CA . ALA A 1 404 ? -17.032 -14.715 21.631 1.00 93.88 404 ALA A CA 1
ATOM 3152 C C . ALA A 1 404 ? -15.819 -14.266 22.468 1.00 93.88 404 ALA A C 1
ATOM 3154 O O . ALA A 1 404 ? -15.978 -13.404 23.325 1.00 93.88 404 ALA A O 1
ATOM 3155 N N . LYS A 1 405 ? -14.614 -14.790 22.196 1.00 93.25 405 LYS A N 1
ATOM 3156 C CA . LYS A 1 405 ? -13.393 -14.410 22.925 1.00 93.25 405 LYS A CA 1
ATOM 3157 C C . LYS A 1 405 ? -12.785 -13.082 22.479 1.00 93.25 405 LYS A C 1
ATOM 3159 O O . LYS A 1 405 ? -12.002 -12.504 23.217 1.00 93.25 405 LYS A O 1
ATOM 3164 N N . VAL A 1 406 ? -13.121 -12.611 21.281 1.00 94.50 406 VAL A N 1
ATOM 3165 C CA . VAL A 1 406 ? -12.568 -11.375 20.698 1.00 94.50 406 VAL A CA 1
ATOM 3166 C C . VAL A 1 406 ? -13.613 -10.273 20.547 1.00 94.50 406 VAL A C 1
ATOM 3168 O O . VAL A 1 406 ? -13.324 -9.206 20.012 1.00 94.50 406 VAL A O 1
ATOM 3171 N N . MET A 1 407 ? -14.851 -10.540 20.969 1.00 94.31 407 MET A N 1
ATOM 3172 C CA . MET A 1 407 ? -15.998 -9.669 20.738 1.00 94.31 407 MET A CA 1
ATOM 3173 C C . MET A 1 407 ? -15.785 -8.274 21.333 1.00 94.31 407 MET A C 1
ATOM 3175 O O . MET A 1 407 ? -16.142 -7.288 20.692 1.00 94.31 407 MET A O 1
ATOM 3179 N N . GLU A 1 408 ? -15.224 -8.187 22.539 1.00 93.25 408 GLU A N 1
ATOM 3180 C CA . GLU A 1 408 ? -14.990 -6.916 23.233 1.00 93.25 408 GLU A CA 1
ATOM 3181 C C . GLU A 1 408 ? -13.939 -6.073 22.504 1.00 93.25 408 GLU A C 1
ATOM 3183 O O . GLU A 1 408 ? -14.218 -4.931 22.139 1.00 93.25 408 GLU A O 1
ATOM 3188 N N . ASP A 1 409 ? -12.793 -6.672 22.171 1.00 96.00 409 ASP A N 1
ATOM 3189 C CA . ASP A 1 409 ? -11.729 -6.030 21.391 1.00 96.00 409 ASP A CA 1
ATOM 3190 C C . ASP A 1 409 ? -12.208 -5.610 19.995 1.00 96.00 409 ASP A C 1
ATOM 3192 O O . ASP A 1 409 ? -11.873 -4.527 19.511 1.00 96.00 409 ASP A O 1
ATOM 3196 N N . HIS A 1 410 ? -13.037 -6.430 19.345 1.00 95.31 410 HIS A N 1
ATOM 3197 C CA . HIS A 1 410 ? -13.610 -6.104 18.042 1.00 95.31 410 HIS A CA 1
ATOM 3198 C C . HIS A 1 410 ? -14.601 -4.935 18.122 1.00 95.31 410 HIS A C 1
ATOM 3200 O O . HIS A 1 410 ? -14.567 -4.039 17.279 1.00 95.31 410 HIS A O 1
ATOM 3206 N N . GLN A 1 411 ? -15.468 -4.918 19.138 1.00 93.31 411 GLN A N 1
ATOM 3207 C CA . GLN A 1 411 ? -16.410 -3.823 19.377 1.00 93.31 411 GLN A CA 1
ATOM 3208 C C . GLN A 1 411 ? -15.677 -2.514 19.674 1.00 93.31 411 GLN A C 1
ATOM 3210 O O . GLN A 1 411 ? -16.016 -1.489 19.087 1.00 93.31 411 GLN A O 1
ATOM 3215 N N . LEU A 1 412 ? -14.639 -2.563 20.511 1.00 93.56 412 LEU A N 1
ATOM 3216 C CA . LEU A 1 412 ? -13.794 -1.412 20.808 1.00 93.56 412 LEU A CA 1
ATOM 3217 C C . LEU A 1 412 ? -13.095 -0.887 19.546 1.00 93.56 412 LEU A C 1
ATOM 3219 O O . LEU A 1 412 ? -13.106 0.316 19.295 1.00 93.56 412 LEU A O 1
ATOM 3223 N N . LEU A 1 413 ? -12.537 -1.781 18.722 1.00 95.69 413 LEU A N 1
ATOM 3224 C CA . LEU A 1 413 ? -11.901 -1.428 17.450 1.00 95.69 413 LEU A CA 1
ATOM 3225 C C . LEU A 1 413 ? -12.876 -0.719 16.497 1.00 95.69 413 LEU A C 1
ATOM 3227 O O . LEU A 1 413 ? -12.523 0.307 15.914 1.00 95.69 413 LEU A O 1
ATOM 3231 N N . LEU A 1 414 ? -14.091 -1.254 16.338 1.00 94.44 414 LEU A N 1
ATOM 3232 C CA . LEU A 1 414 ? -15.128 -0.641 15.506 1.00 94.44 414 LEU A CA 1
ATOM 3233 C C . LEU A 1 414 ? -15.491 0.751 16.024 1.00 94.44 414 LEU A C 1
ATOM 3235 O O . LEU A 1 414 ? -15.513 1.698 15.240 1.00 94.44 414 LEU A O 1
ATOM 3239 N N . ASP A 1 415 ? -15.729 0.877 17.330 1.00 92.75 415 ASP A N 1
ATOM 3240 C CA . ASP A 1 415 ? -16.157 2.125 17.955 1.00 92.75 415 ASP A CA 1
ATOM 3241 C C . ASP A 1 415 ? -15.139 3.250 17.762 1.00 92.75 415 ASP A C 1
ATOM 3243 O O . ASP A 1 415 ? -15.512 4.348 17.351 1.00 92.75 415 ASP A O 1
ATOM 3247 N N . VAL A 1 416 ? -13.847 2.987 17.988 1.00 92.81 416 VAL A N 1
ATOM 3248 C CA . VAL A 1 416 ? -12.826 4.043 17.889 1.00 92.81 416 VAL A CA 1
ATOM 3249 C C . VAL A 1 416 ? -12.520 4.453 16.449 1.00 92.81 416 VAL A C 1
ATOM 3251 O O . VAL A 1 416 ? -12.181 5.616 16.199 1.00 92.81 416 VAL A O 1
ATOM 3254 N N . ILE A 1 417 ? -12.626 3.514 15.500 1.00 94.12 417 ILE A N 1
ATOM 3255 C CA . ILE A 1 417 ? -12.285 3.745 14.091 1.00 94.12 417 ILE A CA 1
ATOM 3256 C C . ILE A 1 417 ? -13.465 4.343 13.319 1.00 94.12 417 ILE A C 1
ATOM 3258 O O . ILE A 1 417 ? -13.260 5.248 12.515 1.00 94.12 417 ILE A O 1
ATOM 3262 N N . LEU A 1 418 ? -14.690 3.865 13.541 1.00 92.44 418 LEU A N 1
ATOM 3263 C CA . LEU A 1 418 ? -15.873 4.224 12.746 1.00 92.44 418 LEU A CA 1
ATOM 3264 C C . LEU A 1 418 ? -16.764 5.243 13.460 1.00 92.44 418 LEU A C 1
ATOM 3266 O O . LEU A 1 418 ? -17.994 5.164 13.434 1.00 92.44 418 LEU A O 1
ATOM 3270 N N . HIS A 1 419 ? -16.117 6.226 14.080 1.00 88.56 419 HIS A N 1
ATOM 3271 C CA . HIS A 1 419 ? -16.756 7.344 14.759 1.00 88.56 419 HIS A CA 1
ATOM 3272 C C . HIS A 1 419 ? -16.271 8.675 14.185 1.00 88.56 419 HIS A C 1
ATOM 3274 O O . HIS A 1 419 ? -15.073 8.875 13.975 1.00 88.56 419 HIS A O 1
ATOM 3280 N N . GLU A 1 420 ? -17.201 9.589 13.915 1.00 85.94 420 GLU A N 1
ATOM 3281 C CA . GLU A 1 420 ? -16.884 10.879 13.301 1.00 85.94 420 GLU A CA 1
ATOM 3282 C C . GLU A 1 420 ? -16.330 11.897 14.301 1.00 85.94 420 GLU A C 1
ATOM 3284 O O . GLU A 1 420 ? -16.820 12.071 15.416 1.00 85.94 420 GLU A O 1
ATOM 3289 N N . THR A 1 421 ? -15.317 12.635 13.865 1.00 85.31 421 THR A N 1
ATOM 3290 C CA . THR A 1 421 ? -14.729 13.752 14.605 1.00 85.31 421 THR A CA 1
ATOM 3291 C C . THR A 1 421 ? -15.237 15.082 14.072 1.00 85.31 421 THR A C 1
ATOM 3293 O O . THR A 1 421 ? -15.568 15.210 12.899 1.00 85.31 421 THR A O 1
ATOM 3296 N N . ALA A 1 422 ? -15.211 16.119 14.910 1.00 80.56 422 ALA A N 1
ATOM 3297 C CA . ALA A 1 422 ? -15.717 17.448 14.551 1.00 80.56 422 ALA A CA 1
ATOM 3298 C C . ALA A 1 422 ? -15.024 18.094 13.332 1.00 80.56 422 ALA A C 1
ATOM 3300 O O . ALA A 1 422 ? -15.575 19.004 12.718 1.00 80.56 422 ALA A O 1
ATOM 3301 N N . LYS A 1 423 ? -13.797 17.672 13.007 1.00 86.69 423 LYS A N 1
ATOM 3302 C CA . LYS A 1 423 ? -13.034 18.139 11.844 1.00 86.69 423 LYS A CA 1
ATOM 3303 C C . LYS A 1 423 ? -12.408 16.950 11.129 1.00 86.69 423 LYS A C 1
ATOM 3305 O O . LYS A 1 423 ? -12.104 15.947 11.774 1.00 86.69 423 LYS A O 1
ATOM 3310 N N . ARG A 1 424 ? -12.190 17.090 9.822 1.00 89.56 424 ARG A N 1
ATOM 3311 C CA . ARG A 1 424 ? -11.365 16.182 9.018 1.00 89.56 424 ARG A CA 1
ATOM 3312 C C . ARG A 1 424 ? -9.956 16.740 8.877 1.00 89.56 424 ARG A C 1
ATOM 3314 O O . ARG A 1 424 ? -9.758 17.957 8.879 1.00 89.56 424 ARG A O 1
ATOM 3321 N N . LEU A 1 425 ? -8.982 15.850 8.736 1.00 90.75 425 LEU A N 1
ATOM 3322 C CA . LEU A 1 425 ? -7.596 16.217 8.473 1.00 90.75 425 LEU A CA 1
ATOM 3323 C C . LEU A 1 425 ? -7.434 16.550 6.997 1.00 90.75 425 LEU A C 1
ATOM 3325 O O . LEU A 1 425 ? -7.578 15.674 6.147 1.00 90.75 425 LEU A O 1
ATOM 3329 N N . ARG A 1 426 ? -7.095 17.800 6.687 1.00 87.94 426 ARG A N 1
ATOM 3330 C CA . ARG A 1 426 ? -6.746 18.189 5.320 1.00 87.94 426 ARG A CA 1
ATOM 3331 C C . ARG A 1 426 ? -5.368 17.663 4.951 1.00 87.94 426 ARG A C 1
ATOM 3333 O O . ARG A 1 426 ? -4.391 17.935 5.649 1.00 87.94 426 ARG A O 1
ATOM 3340 N N . ILE A 1 427 ? -5.295 16.969 3.824 1.00 86.19 427 ILE A N 1
ATOM 3341 C CA . ILE A 1 427 ? -4.043 16.575 3.194 1.00 86.19 427 ILE A CA 1
ATOM 3342 C C . ILE A 1 427 ? -3.705 17.658 2.179 1.00 86.19 427 ILE A C 1
ATOM 3344 O O . ILE A 1 427 ? -4.363 17.786 1.155 1.00 86.19 427 ILE A O 1
ATOM 3348 N N . ASP A 1 428 ? -2.701 18.476 2.486 1.00 74.81 428 ASP A N 1
ATOM 3349 C CA . ASP A 1 428 ? -2.281 19.549 1.590 1.00 74.81 428 ASP A CA 1
ATOM 3350 C C . ASP A 1 428 ? -1.477 18.967 0.406 1.00 74.81 428 ASP A C 1
ATOM 3352 O O . ASP A 1 428 ? -0.354 18.477 0.619 1.00 74.81 428 ASP A O 1
ATOM 3356 N N . PRO A 1 429 ? -2.003 19.034 -0.835 1.00 61.16 429 PRO A N 1
ATOM 3357 C CA . PRO A 1 429 ? -1.311 18.522 -2.013 1.00 61.16 429 PRO A CA 1
ATOM 3358 C C . PRO A 1 429 ? -0.027 19.309 -2.327 1.00 61.16 429 PRO A C 1
ATOM 3360 O O . PRO A 1 429 ? 0.916 18.735 -2.877 1.00 61.16 429 PRO A O 1
ATOM 3363 N N . GLN A 1 430 ? 0.062 20.583 -1.920 1.00 56.19 430 GLN A N 1
ATOM 3364 C CA . GLN A 1 430 ? 1.193 21.479 -2.183 1.00 56.19 430 GLN A CA 1
ATOM 3365 C C . GLN A 1 430 ? 2.233 21.527 -1.055 1.00 56.19 430 GLN A C 1
ATOM 3367 O O . GLN A 1 430 ? 3.354 21.978 -1.296 1.00 56.19 430 GLN A O 1
ATOM 3372 N N . SER A 1 431 ? 1.917 21.021 0.144 1.00 56.44 431 SER A N 1
ATOM 3373 C CA . SER A 1 431 ? 2.861 20.977 1.273 1.00 56.44 431 SER A CA 1
ATOM 3374 C C . SER A 1 431 ? 4.195 20.331 0.866 1.00 56.44 431 SER A C 1
ATOM 3376 O O . SER A 1 431 ? 4.247 19.167 0.461 1.00 56.44 431 SER A O 1
ATOM 3378 N N . SER A 1 432 ? 5.300 21.070 0.920 1.00 43.97 432 SER A N 1
ATOM 3379 C CA . SER A 1 432 ? 6.604 20.575 0.470 1.00 43.97 432 SER A CA 1
ATOM 3380 C C . SER A 1 432 ? 7.125 19.437 1.362 1.00 43.97 432 SER A C 1
ATOM 3382 O O . SER A 1 432 ? 6.924 19.414 2.577 1.00 43.97 432 SER A O 1
ATOM 3384 N N . CYS A 1 433 ? 7.814 18.464 0.752 1.00 39.06 433 CYS A N 1
ATOM 3385 C CA . CYS A 1 433 ? 8.621 17.480 1.476 1.00 39.06 433 CYS A CA 1
ATOM 3386 C C . CYS A 1 433 ? 9.885 18.169 1.999 1.00 39.06 433 CYS A C 1
ATOM 3388 O O . CYS A 1 433 ? 10.949 18.032 1.405 1.00 39.06 433 CYS A O 1
ATOM 3390 N N . VAL A 1 434 ? 9.787 18.912 3.098 1.00 29.33 434 VAL A N 1
ATOM 3391 C CA . VAL A 1 434 ? 10.985 19.206 3.886 1.00 29.33 434 VAL A CA 1
ATOM 3392 C C . VAL A 1 434 ? 11.180 18.005 4.805 1.00 29.33 434 VAL A C 1
ATOM 3394 O O . VAL A 1 434 ? 10.467 17.833 5.793 1.00 29.33 434 VAL A O 1
ATOM 3397 N N . LEU A 1 435 ? 12.060 17.090 4.394 1.00 31.05 435 LEU A N 1
ATOM 3398 C CA . LEU A 1 435 ? 12.657 16.131 5.318 1.00 31.05 435 LEU A CA 1
ATOM 3399 C C . LEU A 1 435 ? 13.514 16.968 6.273 1.00 31.05 435 LEU A C 1
ATOM 3401 O O . LEU A 1 435 ? 14.520 17.526 5.842 1.00 31.05 435 LEU A O 1
ATOM 3405 N N . LEU A 1 436 ? 13.049 17.132 7.512 1.00 26.27 436 LEU A N 1
ATOM 3406 C CA . LEU A 1 436 ? 13.897 17.571 8.620 1.00 26.27 436 LEU A CA 1
ATOM 3407 C C . LEU A 1 436 ? 14.697 16.380 9.140 1.00 26.27 436 LEU A C 1
ATOM 3409 O O . LEU A 1 436 ? 14.079 15.294 9.300 1.00 26.27 436 LEU A O 1
#

Organism: NCBI:txid73915

Solvent-accessible surface area (backbone atoms only — not comparable to full-atom values): 23693 Å² total; per-residue (Å²): 102,75,67,45,43,50,51,54,52,56,57,46,49,61,52,64,77,45,74,68,41,43,61,65,3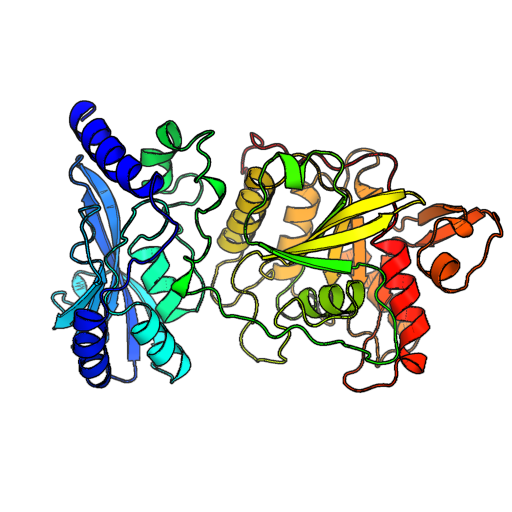6,65,70,52,16,60,58,41,48,65,54,59,73,72,54,57,58,59,31,32,40,31,32,35,82,43,58,38,87,44,70,46,67,43,70,42,26,28,35,30,53,77,56,35,27,42,29,33,53,87,57,59,49,56,80,22,29,49,42,74,44,69,42,89,67,59,77,91,73,46,50,77,79,46,80,38,69,59,42,72,69,33,50,50,41,49,49,73,51,32,23,20,42,38,32,26,82,73,56,42,27,35,42,22,52,36,36,25,32,70,70,62,27,37,45,42,70,43,62,34,91,91,12,54,50,27,69,69,45,42,85,75,35,65,94,37,93,60,50,58,43,45,51,39,72,35,59,87,71,58,76,88,75,82,67,43,60,72,49,79,95,52,80,54,70,28,44,79,73,50,76,41,72,63,51,54,67,68,68,32,59,69,72,35,45,29,35,40,39,43,36,40,53,88,24,44,58,41,52,54,53,16,56,52,34,28,22,41,78,41,82,68,68,101,51,100,57,83,73,54,56,50,60,38,31,38,35,24,39,28,64,43,60,77,39,82,34,47,32,38,42,34,40,49,50,26,45,68,38,96,84,43,55,62,68,54,47,52,48,53,53,53,52,52,45,39,59,33,27,59,48,34,43,30,40,34,41,30,38,43,87,83,80,50,71,71,42,41,51,54,52,37,51,52,38,56,74,68,37,35,85,48,87,72,43,47,73,29,41,31,41,36,31,29,77,39,58,90,50,54,70,70,55,35,54,51,53,40,51,52,52,28,60,68,54,69,53,75,94,47,69,47,79,43,47,37,42,41,28,49,51,31,47,77,67,70,42,80,56,70,56,8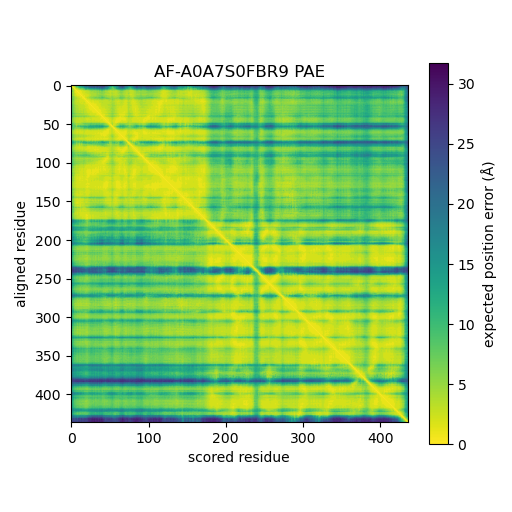2,36,80,43,59,33,60,46,60,32,32,75,63,85,94,59,64,62,84,84,33,45,65,43,51,33,51,52,42,34,60,65,48,50,80,54,100,58,63,46,72,43,63,69,79,66,74,88,75,84,126

Mean predicted aligned error: 7.35 Å